Protein 2E3K (pdb70)

Solvent-accessible surface area: 25306 Å² total

Structure (mmCIF, N/CA/C/O backbone):
data_2E3K
#
_entry.id   2E3K
#
_cell.length_a   45.828
_cell.length_b   128.591
_cell.length_c   45.847
_cell.angle_alpha   90.00
_cell.angle_beta   104.70
_cell.angle_gamma   90.00
#
_symmetry.space_group_name_H-M   'P 1 21 1'
#
loop_
_entity.id
_entity.type
_entity.pdbx_description
1 polymer 'Bromodomain-containing protein 2'
2 polymer '15-mer peptide from Histone H4'
3 water water
#
loop_
_atom_site.group_PDB
_atom_site.id
_atom_site.type_symbol
_atom_site.label_atom_id
_atom_site.label_alt_id
_atom_site.label_comp_id
_atom_site.label_asym_id
_atom_site.label_entity_id
_atom_site.label_seq_id
_atom_site.pdbx_PDB_ins_code
_atom_site.Cartn_x
_atom_site.Cartn_y
_atom_site.Cartn_z
_atom_site.occupancy
_atom_site.B_iso_or_equiv
_atom_site.auth_seq_id
_atom_site.auth_comp_id
_atom_site.auth_asym_id
_atom_site.auth_atom_id
_atom_site.pdbx_PDB_model_num
ATOM 1 N N . GLU A 1 5 ? -14.369 -16.521 13.105 1.00 62.99 348 GLU A N 1
ATOM 2 C CA . GLU A 1 5 ? -15.470 -15.528 13.395 1.00 61.16 348 GLU A CA 1
ATOM 3 C C . GLU A 1 5 ? -14.993 -14.119 13.792 1.00 59.47 348 GLU A C 1
ATOM 4 O O . GLU A 1 5 ? -15.296 -13.171 13.098 1.00 60.77 348 GLU A O 1
ATOM 6 N N . GLN A 1 6 ? -14.302 -13.969 14.920 1.00 55.93 349 GLN A N 1
ATOM 7 C CA . GLN A 1 6 ? -13.572 -12.735 15.257 1.00 51.36 349 GLN A CA 1
ATOM 8 C C . GLN A 1 6 ? -13.318 -11.768 14.103 1.00 51.55 349 GLN A C 1
ATOM 9 O O . GLN A 1 6 ? -13.512 -10.553 14.268 1.00 51.42 349 GLN A O 1
ATOM 15 N N . LEU A 1 7 ? -12.929 -12.304 12.935 1.00 49.05 350 LEU A N 1
ATOM 16 C CA . LEU A 1 7 ? -12.834 -11.540 11.688 1.00 49.36 350 LEU A CA 1
ATOM 17 C C . LEU A 1 7 ? -14.080 -10.728 11.368 1.00 48.96 350 LEU A C 1
ATOM 18 O O . LEU A 1 7 ? -13.978 -9.644 10.796 1.00 48.42 350 LEU A O 1
ATOM 23 N N . LYS A 1 8 ? -15.258 -11.262 11.708 1.00 50.09 351 LYS A N 1
ATOM 24 C CA . LYS A 1 8 ? -16.548 -10.541 11.595 1.00 51.42 351 LYS A CA 1
ATOM 25 C C . LYS A 1 8 ? -16.538 -9.304 12.473 1.00 50.92 351 LYS A C 1
ATOM 26 O O . LYS A 1 8 ? -17.095 -8.259 12.129 1.00 52.73 351 LYS A O 1
ATOM 32 N N . HIS A 1 9 ? -15.899 -9.440 13.627 1.00 49.17 352 HIS A N 1
ATOM 33 C CA . HIS A 1 9 ? -15.898 -8.371 14.606 1.00 50.31 352 HIS A CA 1
ATOM 34 C C . HIS A 1 9 ? -14.865 -7.330 14.116 1.00 47.42 352 HIS A C 1
ATOM 35 O O . HIS A 1 9 ? -15.000 -6.131 14.338 1.00 48.00 352 HIS A O 1
ATOM 42 N N . CYS A 1 10 ? -13.894 -7.823 13.366 1.00 46.79 353 CYS A N 1
ATOM 43 C CA . CYS A 1 10 ? -12.853 -7.008 12.751 1.00 46.48 353 CYS A CA 1
ATOM 44 C C . CYS A 1 10 ? -13.397 -6.084 11.685 1.00 45.14 353 CYS A C 1
ATOM 45 O O . CYS A 1 10 ? -12.991 -4.946 11.591 1.00 45.41 353 CYS A O 1
ATOM 48 N N . ASN A 1 11 ? -14.324 -6.618 10.905 1.00 45.54 354 ASN A N 1
ATOM 49 C CA . ASN A 1 11 ? -15.138 -5.899 9.938 1.00 45.83 354 ASN A CA 1
ATOM 50 C C . ASN A 1 11 ? -15.836 -4.723 10.566 1.00 45.06 354 ASN A C 1
ATOM 51 O O . ASN A 1 11 ? -15.820 -3.589 10.003 1.00 44.04 354 ASN A O 1
ATOM 56 N N . GLY A 1 12 ? -16.474 -5.006 11.708 1.00 42.12 355 GLY A N 1
ATOM 57 C CA . GLY A 1 12 ? -17.236 -3.983 12.403 1.00 42.65 355 GLY A CA 1
ATOM 58 C C . GLY A 1 12 ? -16.326 -2.851 12.851 1.00 40.96 355 GLY A C 1
ATOM 59 O O . GLY A 1 12 ? -16.699 -1.684 12.767 1.00 41.75 355 GLY A O 1
ATOM 60 N N . ILE A 1 13 ? -15.133 -3.217 13.316 1.00 40.77 356 ILE A N 1
ATOM 61 C CA . ILE A 1 13 ? -14.097 -2.280 13.767 1.00 39.23 356 ILE A CA 1
ATOM 62 C C . ILE A 1 13 ? -13.636 -1.395 12.638 1.00 39.81 356 ILE A C 1
ATOM 63 O O . ILE A 1 13 ? -13.564 -0.172 12.790 1.00 38.88 356 ILE A O 1
ATOM 68 N N . LEU A 1 14 ? -13.364 -2.020 11.498 1.00 40.63 357 LEU A N 1
ATOM 69 C CA . LEU A 1 14 ? -13.118 -1.288 10.252 1.00 41.37 357 LEU A CA 1
ATOM 70 C C . LEU A 1 14 ? -14.136 -0.183 9.928 1.00 39.51 357 LEU A C 1
ATOM 71 O O . LEU A 1 14 ? -13.772 0.975 9.761 1.00 36.33 357 LEU A O 1
ATOM 76 N N . LYS A 1 15 ? -15.404 -0.566 9.797 1.00 40.29 358 LYS A N 1
ATOM 77 C CA . LYS A 1 15 ? -16.471 0.377 9.439 1.00 42.42 358 LYS A CA 1
ATOM 78 C C . LYS A 1 15 ? -16.577 1.464 10.515 1.00 42.92 358 LYS A C 1
ATOM 79 O O . LYS A 1 15 ? -16.784 2.628 10.211 1.00 41.34 358 LYS A O 1
ATOM 85 N N . GLU A 1 16 ? -16.393 1.056 11.761 1.00 40.59 359 GLU A N 1
ATOM 86 C CA . GLU A 1 16 ? -16.309 2.012 12.848 1.00 44.86 359 GLU A CA 1
ATOM 87 C C . GLU A 1 16 ? -15.130 3.040 12.635 1.00 44.01 359 GLU A C 1
ATOM 88 O O . GLU A 1 16 ? -15.323 4.238 12.829 1.00 43.77 359 GLU A O 1
ATOM 94 N N . LEU A 1 17 ? -13.964 2.598 12.156 1.00 41.59 360 LEU A N 1
ATOM 95 C CA . LEU A 1 17 ? -12.863 3.543 11.883 1.00 41.36 360 LEU A CA 1
ATOM 96 C C . LEU A 1 17 ? -13.123 4.455 10.704 1.00 41.51 360 LEU A C 1
ATOM 97 O O . LEU A 1 17 ? -12.630 5.585 10.656 1.00 42.20 360 LEU A O 1
ATOM 102 N N . LEU A 1 18 ? -13.911 3.964 9.756 1.00 44.33 361 LEU A N 1
ATOM 103 C CA . LEU A 1 18 ? -14.176 4.701 8.532 1.00 45.99 361 LEU A CA 1
ATOM 104 C C . LEU A 1 18 ? -15.338 5.670 8.646 1.00 45.64 361 LEU A C 1
ATOM 105 O O . LEU A 1 18 ? -15.569 6.434 7.722 1.00 45.79 361 LEU A O 1
ATOM 110 N N . SER A 1 19 ? -16.046 5.641 9.781 1.00 46.87 362 SER A N 1
ATOM 111 C CA . SER A 1 19 ? -17.377 6.267 9.890 1.00 48.02 362 SER A CA 1
ATOM 112 C C . SER A 1 19 ? -17.218 7.775 10.083 1.00 47.91 362 SER A C 1
ATOM 113 O O . SER A 1 19 ? -16.121 8.256 10.409 1.00 46.99 362 SER A O 1
ATOM 116 N N . LYS A 1 20 ? -18.305 8.517 9.862 1.00 49.40 363 LYS A N 1
ATOM 117 C CA . LYS A 1 20 ? -18.264 9.979 9.850 1.00 48.19 363 LYS A CA 1
ATOM 118 C C . LYS A 1 20 ? -17.912 10.521 11.254 1.00 46.67 363 LYS A C 1
ATOM 119 O O . LYS A 1 20 ? -17.069 11.427 11.431 1.00 47.69 363 LYS A O 1
ATOM 125 N N . LYS A 1 21 ? -18.524 9.926 12.260 1.00 46.42 364 LYS A N 1
ATOM 126 C CA . LYS A 1 21 ? -18.181 10.103 13.665 1.00 45.95 364 LYS A CA 1
ATOM 127 C C . LYS A 1 21 ? -16.685 10.381 13.999 1.00 45.53 364 LYS A C 1
ATOM 128 O O . LYS A 1 21 ? -16.373 11.221 14.873 1.00 45.41 364 LYS A O 1
ATOM 134 N N . HIS A 1 22 ? -15.767 9.659 13.337 1.00 43.73 365 HIS A N 1
ATOM 135 C CA . HIS A 1 22 ? -14.338 9.820 13.592 1.00 43.15 365 HIS A CA 1
ATOM 136 C C . HIS A 1 22 ? -13.596 10.527 12.467 1.00 42.23 365 HIS A C 1
ATOM 137 O O . HIS A 1 22 ? -12.403 10.759 12.571 1.00 42.97 365 HIS A O 1
ATOM 144 N N . ALA A 1 23 ? -14.279 10.834 11.383 1.00 40.97 366 ALA A N 1
ATOM 145 C CA . ALA A 1 23 ? -13.66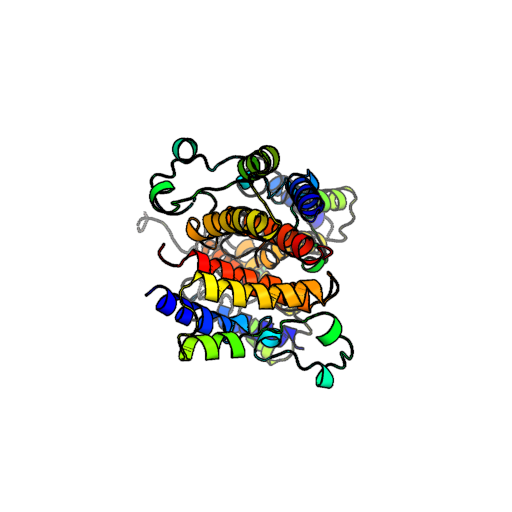0 11.585 10.285 1.00 42.83 366 ALA A CA 1
ATOM 146 C C . ALA A 1 23 ? -12.679 12.727 10.637 1.00 42.51 366 ALA A C 1
ATOM 147 O O . ALA A 1 23 ? -11.701 12.915 9.903 1.00 42.65 366 ALA A O 1
ATOM 149 N N . ALA A 1 24 ? -12.909 13.476 11.732 1.00 41.01 367 ALA A N 1
ATOM 150 C CA . ALA A 1 24 ? -12.054 14.652 12.084 1.00 40.90 367 ALA A CA 1
ATOM 151 C C . ALA A 1 24 ? -10.569 14.330 12.334 1.00 40.47 367 ALA A C 1
ATOM 152 O O . ALA A 1 24 ? -9.674 15.168 12.153 1.00 39.29 367 ALA A O 1
ATOM 154 N N . TYR A 1 25 ? -10.306 13.121 12.792 1.00 40.05 368 TYR A N 1
ATOM 155 C CA . TYR A 1 25 ? -8.925 12.760 13.079 1.00 39.18 368 TYR A CA 1
ATOM 156 C C . TYR A 1 25 ? -8.597 11.466 12.336 1.00 37.43 368 TYR A C 1
ATOM 157 O O . TYR A 1 25 ? -7.487 10.962 12.450 1.00 39.16 368 TYR A O 1
ATOM 166 N N . ALA A 1 26 ? -9.542 10.953 11.572 1.00 35.14 369 ALA A N 1
ATOM 167 C CA . ALA A 1 26 ? -9.323 9.688 10.797 1.00 35.11 369 ALA A CA 1
ATOM 168 C C . ALA A 1 26 ? -8.904 9.906 9.332 1.00 35.86 369 ALA A C 1
ATOM 169 O O . ALA A 1 26 ? -8.249 9.027 8.725 1.00 33.81 369 ALA A O 1
ATOM 171 N N . TRP A 1 27 ? -9.341 11.068 8.785 1.00 33.41 370 TRP A N 1
ATOM 172 C CA . TRP A 1 27 ? -9.110 11.457 7.407 1.00 33.15 370 TRP A CA 1
ATOM 173 C C . TRP A 1 27 ? -7.663 11.226 6.916 1.00 32.05 370 TRP A C 1
ATOM 174 O O . TRP A 1 27 ? -7.550 10.812 5.812 1.00 35.89 370 TRP A O 1
ATOM 185 N N . PRO A 1 28 ? -6.593 11.451 7.699 1.00 33.56 371 PRO A N 1
ATOM 186 C CA . PRO A 1 28 ? -5.207 11.266 7.231 1.00 32.86 371 PRO A CA 1
ATOM 187 C C . PRO A 1 28 ? -4.786 9.781 6.957 1.00 32.77 371 PRO A C 1
ATOM 188 O O . PRO A 1 28 ? -3.824 9.563 6.219 1.00 31.32 371 PRO A O 1
ATOM 192 N N . PHE A 1 29 ? -5.534 8.829 7.510 1.00 32.15 372 PHE A N 1
ATOM 193 C CA . PHE A 1 29 ? -5.352 7.372 7.343 1.00 35.21 372 PHE A CA 1
ATOM 194 C C . PHE A 1 29 ? -6.189 6.649 6.286 1.00 34.36 372 PHE A C 1
ATOM 195 O O . PHE A 1 29 ? -6.028 5.440 6.139 1.00 34.10 372 PHE A O 1
ATOM 203 N N . TYR A 1 30 ? -7.108 7.356 5.617 1.00 34.88 373 TYR A N 1
ATOM 204 C CA . TYR A 1 30 ? -8.062 6.697 4.686 1.00 36.15 373 TYR A CA 1
ATOM 205 C C . TYR A 1 30 ? -7.411 5.923 3.558 1.00 35.46 373 TYR A C 1
ATOM 206 O O . TYR A 1 30 ? -7.807 4.820 3.285 1.00 37.27 373 TYR A O 1
ATOM 215 N N . LYS A 1 31 ? -6.427 6.522 2.905 1.00 34.68 374 LYS A N 1
ATOM 216 C CA . LYS A 1 31 ? -5.777 5.901 1.741 1.00 36.24 374 LYS A CA 1
ATOM 217 C C . LYS A 1 31 ? -4.287 6.003 1.932 1.00 33.78 374 LYS A C 1
ATOM 218 O O . LYS A 1 31 ? -3.883 6.723 2.815 1.00 33.09 374 LYS A O 1
ATOM 224 N N . PRO A 1 32 ? -3.451 5.289 1.168 1.00 34.83 375 PRO A N 1
ATOM 225 C CA . PRO A 1 32 ? -1.997 5.406 1.402 1.00 33.14 375 PRO A CA 1
ATOM 226 C C . PRO A 1 32 ? -1.595 6.875 1.412 1.00 33.29 375 PRO A C 1
ATOM 227 O O . PRO A 1 32 ? -2.198 7.704 0.659 1.00 30.41 375 PRO A O 1
ATOM 231 N N . VAL A 1 33 ? -0.604 7.192 2.257 1.00 33.13 376 VAL A N 1
ATOM 232 C CA . VAL A 1 33 ? 0.022 8.511 2.258 1.00 33.95 376 VAL A CA 1
ATOM 233 C C . VAL A 1 33 ? 0.446 8.899 0.855 1.00 33.76 376 VAL A C 1
ATOM 234 O O . VAL A 1 33 ? 1.109 8.106 0.184 1.00 34.27 376 VAL A O 1
ATOM 238 N N . ASP A 1 34 ? 0.075 10.112 0.430 1.00 34.48 377 ASP A N 1
ATOM 239 C CA . ASP A 1 34 ? 0.466 10.662 -0.887 1.00 36.44 377 ASP A CA 1
ATOM 240 C C . ASP A 1 34 ? 1.692 11.577 -0.747 1.00 37.92 377 ASP A C 1
ATOM 241 O O . ASP A 1 34 ? 1.578 12.797 -0.621 1.00 38.93 377 ASP A O 1
ATOM 246 N N . ALA A 1 35 ? 2.856 10.944 -0.741 1.00 36.09 378 ALA A N 1
ATOM 247 C CA . ALA A 1 35 ? 4.103 11.605 -0.533 1.00 36.85 378 ALA A CA 1
ATOM 248 C C . ALA A 1 35 ? 4.256 12.730 -1.550 1.00 35.77 378 ALA A C 1
ATOM 249 O O . ALA A 1 35 ? 4.406 13.862 -1.148 1.00 34.30 378 ALA A O 1
ATOM 251 N N . SER A 1 36 ? 4.093 12.433 -2.842 1.00 37.62 379 SER A N 1
ATOM 252 C CA . SER A 1 36 ? 4.053 13.462 -3.883 1.00 36.78 379 SER A CA 1
ATOM 253 C C . SER A 1 36 ? 3.145 14.630 -3.614 1.00 36.24 379 SER A C 1
ATOM 254 O O . SER A 1 36 ? 3.600 15.745 -3.725 1.00 33.62 379 SER A O 1
ATOM 257 N N . ALA A 1 37 ? 1.874 14.392 -3.296 1.00 35.34 380 ALA A N 1
ATOM 258 C CA . ALA A 1 37 ? 0.941 15.509 -3.103 1.00 37.65 380 ALA A CA 1
ATOM 259 C C . ALA A 1 37 ? 1.163 16.323 -1.816 1.00 36.77 380 ALA A C 1
ATOM 260 O O . ALA A 1 37 ? 0.766 17.495 -1.729 1.00 38.66 380 ALA A O 1
ATOM 262 N N . LEU A 1 38 ? 1.734 15.671 -0.824 1.00 36.09 381 LEU A N 1
ATOM 263 C CA . LEU A 1 38 ? 2.025 16.279 0.470 1.00 37.17 381 LEU A CA 1
ATOM 264 C C . LEU A 1 38 ? 3.389 16.893 0.459 1.00 36.82 381 LEU A C 1
ATOM 265 O O . LEU A 1 38 ? 3.709 17.676 1.352 1.00 37.18 381 LEU A O 1
ATOM 270 N N . GLY A 1 39 ? 4.171 16.587 -0.579 1.00 37.98 382 GLY A N 1
ATOM 271 C CA . GLY A 1 39 ? 5.538 17.101 -0.705 1.00 36.94 382 GLY A CA 1
ATOM 272 C C . GLY A 1 39 ? 6.549 16.532 0.245 1.00 36.30 382 GLY A C 1
ATOM 273 O O . GLY A 1 39 ? 7.377 17.262 0.786 1.00 36.26 382 GLY A O 1
ATOM 274 N N . LEU A 1 40 ? 6.483 15.223 0.442 1.00 37.70 383 LEU A N 1
ATOM 275 C CA . LEU A 1 40 ? 7.399 14.498 1.322 1.00 39.52 383 LEU A CA 1
ATOM 276 C C . LEU A 1 40 ? 8.354 13.594 0.555 1.00 42.63 383 LEU A C 1
ATOM 277 O O . LEU A 1 40 ? 8.194 12.346 0.570 1.00 42.66 383 LEU A O 1
ATOM 282 N N . HIS A 1 41 ? 9.365 14.196 -0.059 1.00 41.89 384 HIS A N 1
ATOM 283 C CA . HIS A 1 41 ? 10.331 13.447 -0.836 1.00 45.70 384 HIS A CA 1
ATOM 284 C C . HIS A 1 41 ? 11.153 12.407 -0.039 1.00 45.63 384 HIS A C 1
ATOM 285 O O . HIS A 1 41 ? 11.977 11.657 -0.626 1.00 46.35 384 HIS A O 1
ATOM 292 N N . ASP A 1 42 ? 10.962 12.367 1.273 1.00 42.03 385 ASP A N 1
ATOM 293 C CA . ASP A 1 42 ? 11.756 11.462 2.073 1.00 41.22 385 ASP A CA 1
ATOM 294 C C . ASP A 1 42 ? 10.886 10.370 2.772 1.00 41.07 385 ASP A C 1
ATOM 295 O O . ASP A 1 42 ? 11.416 9.468 3.421 1.00 41.46 385 ASP A O 1
ATOM 300 N N . TYR A 1 43 ? 9.557 10.444 2.600 1.00 37.43 386 TYR A N 1
ATOM 301 C CA . TYR A 1 43 ? 8.650 9.593 3.318 1.00 35.44 386 TYR A CA 1
ATOM 302 C C . TYR A 1 43 ? 8.980 8.103 3.110 1.00 37.70 386 TYR A C 1
ATOM 303 O O . TYR A 1 43 ? 8.971 7.316 4.071 1.00 36.78 386 TYR A O 1
ATOM 312 N N . HIS A 1 44 ? 9.261 7.734 1.858 1.00 37.73 387 HIS A N 1
ATOM 313 C CA . HIS A 1 44 ? 9.545 6.347 1.471 1.00 38.29 387 HIS A CA 1
ATOM 314 C C . HIS A 1 44 ? 10.903 5.792 1.866 1.00 39.99 387 HIS A C 1
ATOM 315 O O . HIS A 1 44 ? 11.040 4.588 2.091 1.00 40.35 387 HIS A O 1
ATOM 322 N N . ASP A 1 45 ? 11.881 6.675 2.002 1.00 42.99 388 ASP A N 1
ATOM 323 C CA . ASP A 1 45 ? 13.183 6.343 2.564 1.00 44.64 388 ASP A CA 1
ATOM 324 C C . ASP A 1 45 ? 13.145 5.936 4.016 1.00 43.61 388 ASP A C 1
ATOM 325 O O . ASP A 1 45 ? 13.960 5.140 4.431 1.00 46.28 388 ASP A O 1
ATOM 330 N N . ILE A 1 46 ? 12.215 6.521 4.765 1.00 41.69 389 ILE A N 1
ATOM 331 C CA . ILE A 1 46 ? 12.003 6.323 6.183 1.00 37.72 389 ILE A CA 1
ATOM 332 C C . ILE A 1 46 ? 10.979 5.246 6.541 1.00 38.46 389 ILE A C 1
ATOM 333 O O . ILE A 1 46 ? 11.259 4.388 7.436 1.00 39.41 389 ILE A O 1
ATOM 338 N N . ILE A 1 47 ? 9.814 5.301 5.872 1.00 36.61 390 ILE A N 1
ATOM 339 C CA . ILE A 1 47 ? 8.764 4.288 5.966 1.00 37.71 390 ILE A CA 1
ATOM 340 C C . ILE A 1 47 ? 8.904 3.217 4.838 1.00 38.77 390 ILE A C 1
ATOM 341 O O . ILE A 1 47 ? 8.474 3.410 3.695 1.00 41.00 390 ILE A O 1
ATOM 346 N N . LYS A 1 48 ? 9.500 2.083 5.160 1.00 38.97 391 LYS A N 1
ATOM 347 C CA . LYS A 1 48 ? 9.559 0.933 4.196 1.00 38.78 391 LYS A CA 1
ATOM 348 C C . LYS A 1 48 ? 8.268 0.103 3.989 1.00 39.11 391 LYS A C 1
ATOM 349 O O . LYS A 1 48 ? 8.143 -0.581 2.966 1.00 39.04 391 LYS A O 1
ATOM 355 N N . HIS A 1 49 ? 7.344 0.132 4.957 1.00 38.99 392 HIS A N 1
ATOM 356 C CA . HIS A 1 49 ? 6.104 -0.638 4.892 1.00 39.84 392 HIS A CA 1
ATOM 357 C C . HIS A 1 49 ? 4.881 0.231 5.116 1.00 38.32 392 HIS A C 1
ATOM 358 O O . HIS A 1 49 ? 4.358 0.265 6.249 1.00 36.04 392 HIS A O 1
ATOM 365 N N . PRO A 1 50 ? 4.469 0.965 4.073 1.00 36.82 393 PRO A N 1
ATOM 366 C CA . PRO A 1 50 ? 3.282 1.833 4.147 1.00 37.35 393 PRO A CA 1
ATOM 367 C C . PRO A 1 50 ? 2.024 1.079 4.456 1.00 34.92 393 PRO A C 1
ATOM 368 O O . PRO A 1 50 ? 1.883 -0.050 4.022 1.00 34.66 393 PRO A O 1
ATOM 372 N N . MET A 1 51 ? 1.152 1.701 5.222 1.00 32.25 394 MET A N 1
ATOM 373 C CA . MET A 1 51 ? -0.116 1.082 5.590 1.00 34.44 394 MET A CA 1
ATOM 374 C C . MET A 1 51 ? -1.201 2.154 5.809 1.00 34.43 394 MET A C 1
ATOM 375 O O . MET A 1 51 ? -0.898 3.233 6.262 1.00 33.58 394 MET A O 1
ATOM 380 N N . ASP A 1 52 ? -2.447 1.799 5.478 1.00 34.22 395 ASP A N 1
ATOM 381 C CA . ASP A 1 52 ? -3.589 2.663 5.534 1.00 34.28 395 ASP A CA 1
ATOM 382 C C . ASP A 1 52 ? -4.869 1.781 5.607 1.00 34.70 395 ASP A C 1
ATOM 383 O O . ASP A 1 52 ? -4.851 0.561 5.321 1.00 31.84 395 ASP A O 1
ATOM 388 N N . LEU A 1 53 ? -5.962 2.448 5.974 1.00 33.81 396 LEU A N 1
ATOM 389 C CA . LEU A 1 53 ? -7.217 1.804 6.218 1.00 34.22 396 LEU A CA 1
ATOM 390 C C . LEU A 1 53 ? -7.778 1.250 4.922 1.00 35.14 396 LEU A C 1
ATOM 391 O O . LEU A 1 53 ? -8.409 0.215 4.951 1.00 34.35 396 LEU A O 1
ATOM 396 N N . SER A 1 54 ? -7.504 1.882 3.786 1.00 35.01 397 SER A N 1
ATOM 397 C CA . SER A 1 54 ? -7.992 1.303 2.515 1.00 36.73 397 SER A CA 1
ATOM 398 C C . SER A 1 54 ? -7.322 -0.050 2.254 1.00 35.94 397 SER A C 1
ATOM 399 O O . SER A 1 54 ? -7.959 -0.976 1.806 1.00 36.78 397 SER A O 1
ATOM 402 N N . THR A 1 55 ? -6.039 -0.143 2.573 1.00 36.32 398 THR A N 1
ATOM 403 C CA . THR A 1 55 ? -5.298 -1.393 2.444 1.00 36.15 398 THR A CA 1
ATOM 404 C C . THR A 1 55 ? -5.762 -2.505 3.433 1.00 36.07 398 THR A C 1
ATOM 405 O O . THR A 1 55 ? -5.792 -3.676 3.070 1.00 33.07 398 THR A O 1
ATOM 409 N N . VAL A 1 56 ? -6.081 -2.117 4.683 1.00 35.53 399 VAL A N 1
ATOM 410 C CA . VAL A 1 56 ? -6.571 -3.072 5.675 1.00 35.20 399 VAL A CA 1
ATOM 411 C C . VAL A 1 56 ? -7.922 -3.630 5.185 1.00 34.75 399 VAL A C 1
ATOM 412 O O . VAL A 1 56 ? -8.232 -4.818 5.310 1.00 33.44 399 VAL A O 1
ATOM 416 N N . LYS A 1 57 ? -8.696 -2.745 4.600 1.00 34.44 400 LYS A N 1
ATOM 417 C CA . LYS A 1 57 ? -10.002 -3.085 4.122 1.00 34.75 400 LYS A CA 1
ATOM 418 C C . LYS A 1 57 ? -9.977 -4.143 3.032 1.00 35.73 400 LYS A C 1
ATOM 419 O O . LYS A 1 57 ? -10.697 -5.151 3.102 1.00 35.04 400 LYS A O 1
ATOM 425 N N . ARG A 1 58 ? -9.185 -3.867 1.997 1.00 35.66 401 ARG A N 1
ATOM 426 C CA . ARG A 1 58 ? -9.002 -4.769 0.880 1.00 37.60 401 ARG A CA 1
ATOM 427 C C . ARG A 1 58 ? -8.506 -6.111 1.384 1.00 37.22 401 ARG A C 1
ATOM 428 O O . ARG A 1 58 ? -8.949 -7.131 0.922 1.00 38.20 401 ARG A O 1
ATOM 436 N N . LYS A 1 59 ? -7.621 -6.094 2.367 1.00 37.78 402 LYS A N 1
ATOM 437 C CA . LYS A 1 59 ? -7.109 -7.321 2.927 1.00 41.71 402 LYS A CA 1
ATOM 438 C C . LYS A 1 59 ? -8.230 -8.063 3.636 1.00 44.79 402 LYS A C 1
ATOM 439 O O . LYS A 1 59 ? -8.195 -9.293 3.748 1.00 46.67 402 LYS A O 1
ATOM 445 N N . MET A 1 60 ? -9.246 -7.325 4.070 1.00 46.09 403 MET A N 1
ATOM 446 C CA . MET A 1 60 ? -10.342 -7.936 4.821 1.00 47.27 403 MET A CA 1
ATOM 447 C C . MET A 1 60 ? -11.380 -8.600 3.890 1.00 46.72 403 MET A C 1
ATOM 448 O O . MET A 1 60 ? -11.799 -9.757 4.094 1.00 45.24 403 MET A O 1
ATOM 453 N N . GLU A 1 61 ? -11.761 -7.854 2.868 1.00 45.40 404 GLU A N 1
ATOM 454 C CA . GLU A 1 61 ? -12.641 -8.332 1.843 1.00 45.22 404 GLU A CA 1
ATOM 455 C C . GLU A 1 61 ? -12.101 -9.573 1.124 1.00 47.72 404 GLU A C 1
ATOM 456 O O . GLU A 1 61 ? -12.911 -10.354 0.611 1.00 48.50 404 GLU A O 1
ATOM 462 N N . ASN A 1 62 ? -10.766 -9.725 1.070 1.00 46.78 405 ASN A N 1
ATOM 463 C CA . ASN A 1 62 ? -10.079 -10.912 0.497 1.00 46.26 405 ASN A CA 1
ATOM 464 C C . ASN A 1 62 ? -9.742 -12.055 1.425 1.00 46.20 405 ASN A C 1
ATOM 465 O O . ASN A 1 62 ? -9.177 -13.065 0.967 1.00 45.64 405 ASN A O 1
ATOM 470 N N . ARG A 1 63 ? -10.009 -11.875 2.736 1.00 46.47 406 ARG A N 1
ATOM 471 C CA . ARG A 1 63 ? -9.676 -12.838 3.783 1.00 45.31 406 ARG A CA 1
ATOM 472 C C . ARG A 1 63 ? -8.186 -13.077 3.950 1.00 46.08 406 ARG A C 1
ATOM 473 O O . ARG A 1 63 ? -7.756 -14.140 4.446 1.00 45.71 406 ARG A O 1
ATOM 481 N N . ASP A 1 64 ? -7.381 -12.090 3.601 1.00 45.63 407 ASP A N 1
ATOM 482 C CA . ASP A 1 64 ? -5.922 -12.271 3.749 1.00 46.47 407 ASP A CA 1
ATOM 483 C C . ASP A 1 64 ? -5.406 -12.294 5.182 1.00 45.74 407 ASP A C 1
ATOM 484 O O . ASP A 1 64 ? -4.236 -12.608 5.392 1.00 46.21 407 ASP A O 1
ATOM 489 N N . TYR A 1 65 ? -6.254 -11.948 6.159 1.00 43.96 408 TYR A N 1
ATOM 490 C CA . TYR A 1 65 ? -5.871 -12.081 7.559 1.00 44.17 408 TYR A CA 1
ATOM 491 C C . TYR A 1 65 ? -6.382 -13.412 8.085 1.00 45.33 408 TYR A C 1
ATOM 492 O O . TYR A 1 65 ? -7.567 -13.728 7.941 1.00 46.85 408 TYR A O 1
ATOM 501 N N . ARG A 1 66 ? -5.501 -14.170 8.714 1.00 47.19 409 ARG A N 1
ATOM 502 C CA . ARG A 1 66 ? -5.859 -15.494 9.217 1.00 47.93 409 ARG A CA 1
ATOM 503 C C . ARG A 1 66 ? -6.613 -15.341 10.502 1.00 47.28 409 ARG A C 1
ATOM 504 O O . ARG A 1 66 ? -7.376 -16.214 10.884 1.00 49.67 409 ARG A O 1
ATOM 512 N N . ASP A 1 67 ? -6.385 -14.226 11.176 1.00 46.32 410 ASP A N 1
ATOM 513 C CA . ASP A 1 67 ? -7.004 -13.976 12.462 1.00 46.25 410 ASP A CA 1
ATOM 514 C C . ASP A 1 67 ? -6.901 -12.490 12.880 1.00 44.27 410 ASP A C 1
ATOM 515 O O . ASP A 1 67 ? -6.274 -11.683 12.213 1.00 44.91 410 ASP A O 1
ATOM 520 N N . ALA A 1 68 ? -7.505 -12.176 14.014 1.00 43.55 411 ALA A N 1
ATOM 521 C CA . ALA A 1 68 ? -7.711 -10.827 14.482 1.00 43.34 411 ALA A CA 1
ATOM 522 C C . ALA A 1 68 ? -6.372 -10.206 14.803 1.00 44.70 411 ALA A C 1
ATOM 523 O O . ALA A 1 68 ? -6.198 -8.989 14.604 1.00 45.48 411 ALA A O 1
ATOM 525 N N . GLN A 1 69 ? -5.435 -11.033 15.293 1.00 44.57 412 GLN A N 1
ATOM 526 C CA . GLN A 1 69 ? -4.056 -10.626 15.605 1.00 44.85 412 GLN A CA 1
ATOM 527 C C . GLN A 1 69 ? -3.308 -10.044 14.365 1.00 44.68 412 GLN A C 1
ATOM 528 O O . GLN A 1 69 ? -2.569 -9.048 14.489 1.00 46.63 412 GLN A O 1
ATOM 534 N N . GLU A 1 70 ? -3.457 -10.674 13.199 1.00 41.85 413 GLU A N 1
ATOM 535 C CA . GLU A 1 70 ? -2.847 -10.153 11.934 1.00 39.36 413 GLU A CA 1
ATOM 536 C C . GLU A 1 70 ? -3.480 -8.838 11.518 1.00 36.82 413 GLU A C 1
ATOM 537 O O . GLU A 1 70 ? -2.791 -7.919 11.140 1.00 37.56 413 GLU A O 1
ATOM 543 N N . PHE A 1 71 ? -4.797 -8.774 11.604 1.00 35.71 414 PHE A N 1
ATOM 544 C CA . PHE A 1 71 ? -5.532 -7.546 11.373 1.00 36.55 414 PHE A CA 1
ATOM 545 C C . PHE A 1 71 ? -4.966 -6.439 12.225 1.00 36.99 414 PHE A C 1
ATOM 546 O O . PHE A 1 71 ? -4.607 -5.332 11.712 1.00 37.58 414 PHE A O 1
ATOM 554 N N . ALA A 1 72 ? -4.840 -6.743 13.508 1.00 35.79 415 ALA A N 1
ATOM 555 C CA . ALA A 1 72 ? -4.396 -5.735 14.468 1.00 38.46 415 ALA A CA 1
ATOM 556 C C . ALA A 1 72 ? -2.972 -5.251 14.228 1.00 38.12 415 ALA A C 1
ATOM 557 O O . ALA A 1 72 ? -2.707 -4.056 14.370 1.00 37.06 415 ALA A O 1
ATOM 559 N N . ALA A 1 73 ? -2.062 -6.152 13.823 1.00 39.26 416 ALA A N 1
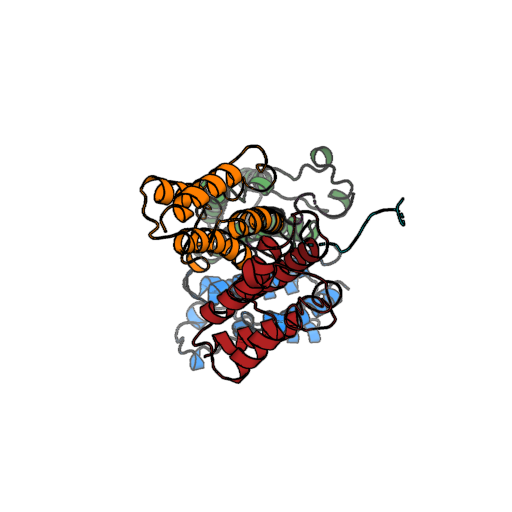ATOM 560 C CA . ALA A 1 73 ? -0.692 -5.755 13.433 1.00 37.39 416 ALA A CA 1
ATOM 561 C C . ALA A 1 73 ? -0.641 -4.795 12.231 1.00 37.34 416 ALA A C 1
ATOM 562 O O . ALA A 1 73 ? 0.251 -3.960 12.119 1.00 35.23 416 ALA A O 1
ATOM 564 N N . ASP A 1 74 ? -1.599 -4.911 11.333 1.00 35.76 417 ASP A N 1
ATOM 565 C CA . ASP A 1 74 ? -1.597 -3.992 10.243 1.00 36.66 417 ASP A CA 1
ATOM 566 C C . ASP A 1 74 ? -2.109 -2.592 10.687 1.00 36.39 417 ASP A C 1
ATOM 567 O O . ASP A 1 74 ? -1.545 -1.554 10.296 1.00 35.48 417 ASP A O 1
ATOM 572 N N . VAL A 1 75 ? -3.176 -2.575 11.485 1.00 35.18 418 VAL A N 1
ATOM 573 C CA . VAL A 1 75 ? -3.715 -1.316 12.018 1.00 34.68 418 VAL A CA 1
ATOM 574 C C . VAL A 1 75 ? -2.678 -0.591 12.887 1.00 32.49 418 VAL A C 1
ATOM 575 O O . VAL A 1 75 ? -2.616 0.615 12.892 1.00 31.20 418 VAL A O 1
ATOM 579 N N . ARG A 1 76 ? -1.904 -1.345 13.624 1.00 31.94 419 ARG A N 1
ATOM 580 C CA . ARG A 1 76 ? -0.869 -0.795 14.479 1.00 34.71 419 ARG A CA 1
ATOM 581 C C . ARG A 1 76 ? 0.340 -0.370 13.670 1.00 34.00 419 ARG A C 1
ATOM 582 O O . ARG A 1 76 ? 0.913 0.661 13.954 1.00 34.00 419 ARG A O 1
ATOM 590 N N . LEU A 1 77 ? 0.663 -1.114 12.620 1.00 34.03 420 LEU A N 1
ATOM 591 C CA . LEU A 1 77 ? 1.643 -0.648 11.658 1.00 36.41 420 LEU A CA 1
ATOM 592 C C . LEU A 1 77 ? 1.274 0.705 11.102 1.00 34.70 420 LEU A C 1
ATOM 593 O O . LEU A 1 77 ? 2.102 1.539 10.978 1.00 34.98 420 LEU A O 1
ATOM 598 N N . MET A 1 78 ? 0.030 0.902 10.725 1.00 35.87 421 MET A N 1
ATOM 599 C CA . MET A 1 78 ? -0.394 2.200 10.205 1.00 34.71 421 MET A CA 1
ATOM 600 C C . MET A 1 78 ? -0.013 3.362 11.179 1.00 34.96 421 MET A C 1
ATOM 601 O O . MET A 1 78 ? 0.564 4.355 10.757 1.00 35.48 421 MET A O 1
ATOM 606 N N . PHE A 1 79 ? -0.287 3.187 12.461 1.00 33.86 422 PHE A N 1
ATOM 607 C CA . PHE A 1 79 ? -0.095 4.222 13.483 1.00 35.75 422 PHE A CA 1
ATOM 608 C C . PHE A 1 79 ? 1.361 4.350 13.776 1.00 35.02 422 PHE A C 1
ATOM 609 O O . PHE A 1 79 ? 1.878 5.442 13.872 1.00 35.43 422 PHE A O 1
ATOM 617 N N . SER A 1 80 ? 2.020 3.212 13.836 1.00 36.87 423 SER A N 1
ATOM 618 C CA . SER A 1 80 ? 3.468 3.136 13.948 1.00 38.55 423 SER A CA 1
ATOM 619 C C . SER A 1 80 ? 4.192 3.989 12.925 1.00 38.74 423 SER A C 1
ATOM 620 O O . SER A 1 80 ? 5.012 4.860 13.315 1.00 39.74 423 SER A O 1
ATOM 623 N N . ASN A 1 81 ? 3.943 3.744 11.626 1.00 36.40 424 ASN A N 1
ATOM 624 C CA . ASN A 1 81 ? 4.577 4.592 10.592 1.00 35.86 424 ASN A CA 1
ATOM 625 C C . ASN A 1 81 ? 4.386 6.077 10.865 1.00 34.10 424 ASN A C 1
ATOM 626 O O . ASN A 1 81 ? 5.321 6.848 10.744 1.00 31.34 424 ASN A O 1
ATOM 631 N N . CYS A 1 82 ? 3.178 6.418 11.305 1.00 34.99 425 CYS A N 1
ATOM 632 C CA . CYS A 1 82 ? 2.826 7.785 11.612 1.00 36.84 425 CYS A CA 1
ATOM 633 C C . CYS A 1 82 ? 3.661 8.318 12.777 1.00 35.80 425 CYS A C 1
ATOM 634 O O . CYS A 1 82 ? 4.188 9.427 12.685 1.00 35.99 425 CYS A O 1
ATOM 637 N N . TYR A 1 83 ? 3.822 7.519 13.827 1.00 35.59 426 TYR A N 1
ATOM 638 C CA . TYR A 1 83 ? 4.577 7.973 15.013 1.00 37.35 426 TYR A CA 1
ATOM 639 C C . TYR A 1 83 ? 6.041 8.093 14.662 1.00 38.77 426 TYR A C 1
ATOM 640 O O . TYR A 1 83 ? 6.711 8.972 15.164 1.00 39.98 426 TYR A O 1
ATOM 649 N N . LYS A 1 84 ? 6.500 7.217 13.767 1.00 39.61 427 LYS A N 1
ATOM 650 C CA . LYS A 1 84 ? 7.895 7.151 13.323 1.00 39.88 427 LYS A CA 1
ATOM 651 C C . LYS A 1 84 ? 8.377 8.264 12.332 1.00 39.84 427 LYS A C 1
ATOM 652 O O . LYS A 1 84 ? 9.509 8.797 12.442 1.00 36.77 427 LYS A O 1
ATOM 658 N N . TYR A 1 85 ? 7.513 8.587 11.369 1.00 39.09 428 TYR A N 1
ATOM 659 C CA . TYR A 1 85 ? 7.801 9.600 10.373 1.00 37.78 428 TYR A CA 1
ATOM 660 C C . TYR A 1 85 ? 7.577 11.026 10.892 1.00 38.50 428 TYR A C 1
ATOM 661 O O . TYR A 1 85 ? 8.289 11.928 10.513 1.00 38.24 428 TYR A O 1
ATOM 670 N N . ASN A 1 86 ? 6.563 11.241 11.706 1.00 38.72 429 ASN A N 1
ATOM 671 C CA . ASN A 1 86 ? 6.251 12.620 12.077 1.00 41.58 429 ASN A CA 1
ATOM 672 C C . ASN A 1 86 ? 6.921 13.098 13.385 1.00 42.28 429 ASN A C 1
ATOM 673 O O . ASN A 1 86 ? 7.198 12.275 14.277 1.00 42.79 429 ASN A O 1
ATOM 678 N N . PRO A 1 87 ? 7.248 14.389 13.483 1.00 43.74 430 PRO A N 1
ATOM 679 C CA . PRO A 1 87 ? 7.647 14.948 14.785 1.00 45.29 430 PRO A CA 1
ATOM 680 C C . PRO A 1 87 ? 6.602 14.652 15.852 1.00 44.17 430 PRO A C 1
ATOM 681 O O . PRO A 1 87 ? 5.431 14.439 15.543 1.00 44.78 430 PRO A O 1
ATOM 685 N N . PRO A 1 88 ? 7.042 14.550 17.090 1.00 43.94 431 PRO A N 1
ATOM 686 C CA . PRO A 1 88 ? 6.138 14.169 18.182 1.00 44.05 431 PRO A CA 1
ATOM 687 C C . PRO A 1 88 ? 4.992 15.146 18.477 1.00 44.53 431 PRO A C 1
ATOM 688 O O . PRO A 1 88 ? 3.980 14.741 19.079 1.00 46.86 431 PRO A O 1
ATOM 692 N N . ASP A 1 89 ? 5.174 16.406 18.089 1.00 45.19 432 ASP A N 1
ATOM 693 C CA . ASP A 1 89 ? 4.206 17.488 18.299 1.00 47.07 432 ASP A CA 1
ATOM 694 C C . ASP A 1 89 ? 3.235 17.764 17.167 1.00 45.25 432 ASP A C 1
ATOM 695 O O . ASP A 1 89 ? 2.328 18.603 17.331 1.00 44.20 432 ASP A O 1
ATOM 700 N N . HIS A 1 90 ? 3.446 17.106 16.016 1.00 43.96 433 HIS A N 1
ATOM 701 C CA . HIS A 1 90 ? 2.683 17.399 14.791 1.00 41.05 433 HIS A CA 1
ATOM 702 C C . HIS A 1 90 ? 1.249 17.051 15.035 1.00 39.89 433 HIS A C 1
ATOM 703 O O . HIS A 1 90 ? 0.984 16.136 15.768 1.00 40.91 433 HIS A O 1
ATOM 710 N N . ASP A 1 91 ? 0.301 17.786 14.456 1.00 40.51 434 ASP A N 1
ATOM 711 C CA . ASP A 1 91 ? -1.111 17.534 14.724 1.00 40.03 434 ASP A CA 1
ATOM 712 C C . ASP A 1 91 ? -1.505 16.109 14.280 1.00 37.68 434 ASP A C 1
ATOM 713 O O . ASP A 1 91 ? -2.374 15.463 14.891 1.00 36.56 434 ASP A O 1
ATOM 718 N N . VAL A 1 92 ? -0.861 15.633 13.229 1.00 35.65 435 VAL A N 1
ATOM 719 C CA . VAL A 1 92 ? -1.120 14.306 12.721 1.00 35.52 435 VAL A CA 1
ATOM 720 C C . VAL A 1 92 ? -0.840 13.187 13.745 1.00 34.74 435 VAL A C 1
ATOM 721 O O . VAL A 1 92 ? -1.625 12.267 13.842 1.00 31.33 435 VAL A O 1
ATOM 725 N N . VAL A 1 93 ? 0.264 13.285 14.507 1.00 37.64 436 VAL A N 1
ATOM 726 C CA . VAL A 1 93 ? 0.546 12.339 15.616 1.00 36.93 436 VAL A CA 1
ATOM 727 C C . VAL A 1 93 ? -0.619 12.306 16.597 1.00 36.60 436 VAL A C 1
ATOM 728 O O . VAL A 1 93 ? -1.066 11.247 16.976 1.00 36.66 436 VAL A O 1
ATOM 732 N N . ALA A 1 94 ? -1.178 13.458 16.932 1.00 37.77 437 ALA A N 1
ATOM 733 C CA . ALA A 1 94 ? -2.318 13.520 17.862 1.00 35.91 437 ALA A CA 1
ATOM 734 C C . ALA A 1 94 ? -3.589 12.904 17.287 1.00 36.80 437 ALA A C 1
ATOM 735 O O . ALA A 1 94 ? -4.396 12.285 18.015 1.00 35.19 437 ALA A O 1
ATOM 737 N N . MET A 1 95 ? -3.785 13.106 15.983 1.00 36.87 438 MET A N 1
ATOM 738 C CA . MET A 1 95 ? -4.893 12.499 15.302 1.00 37.85 438 MET A CA 1
ATOM 739 C C . MET A 1 95 ? -4.779 10.967 15.265 1.00 36.19 438 MET A C 1
ATOM 740 O O . MET A 1 95 ? -5.719 10.253 15.416 1.00 34.73 438 MET A O 1
ATOM 745 N N . ALA A 1 96 ? -3.591 10.473 15.054 1.00 39.39 439 ALA A N 1
ATOM 746 C CA . ALA A 1 96 ? -3.361 9.029 15.093 1.00 39.56 439 ALA A CA 1
ATOM 747 C C . ALA A 1 96 ? -3.674 8.412 16.485 1.00 39.29 439 ALA A C 1
ATOM 748 O O . ALA A 1 96 ? -4.352 7.410 16.599 1.00 36.13 439 ALA A O 1
ATOM 750 N N . ARG A 1 97 ? -3.186 9.047 17.553 1.00 42.83 440 ARG A N 1
ATOM 751 C CA . ARG A 1 97 ? -3.329 8.468 18.896 1.00 43.92 440 ARG A CA 1
ATOM 752 C C . ARG A 1 97 ? -4.794 8.453 19.274 1.00 43.15 440 ARG A C 1
ATOM 753 O O . ARG A 1 97 ? -5.240 7.548 19.938 1.00 42.28 440 ARG A O 1
ATOM 761 N N . LYS A 1 98 ? -5.515 9.462 18.793 1.00 42.53 441 LYS A N 1
ATOM 762 C CA . LYS A 1 98 ? -6.944 9.607 18.917 1.00 42.58 441 LYS A CA 1
ATOM 763 C C . LYS A 1 98 ? -7.677 8.500 18.135 1.00 43.03 441 LYS A C 1
ATOM 764 O O . LYS A 1 98 ? -8.630 7.911 18.668 1.00 41.76 441 LYS A O 1
ATOM 770 N N . LEU A 1 99 ? -7.271 8.254 16.868 1.00 39.41 442 LEU A N 1
ATOM 771 C CA . LEU A 1 99 ? -7.790 7.095 16.149 1.00 39.22 442 LEU A CA 1
ATOM 772 C C . LEU A 1 99 ? -7.383 5.745 16.816 1.00 40.00 442 LEU A C 1
ATOM 773 O O . LEU A 1 99 ? -8.166 4.785 16.868 1.00 37.58 442 LEU A O 1
ATOM 778 N N . GLN A 1 100 ? -6.143 5.662 17.297 1.00 40.11 443 GLN A N 1
ATOM 779 C CA . GLN A 1 100 ? -5.715 4.417 17.866 1.00 40.34 443 GLN A CA 1
ATOM 780 C C . GLN A 1 100 ? -6.571 4.012 19.121 1.00 42.89 443 GLN A C 1
ATOM 781 O O . GLN A 1 100 ? -6.996 2.843 19.214 1.00 41.73 443 GLN A O 1
ATOM 787 N N . ASP A 1 101 ? -6.884 4.981 20.014 1.00 42.20 444 ASP A N 1
ATOM 788 C CA . ASP A 1 101 ? -7.713 4.734 21.214 1.00 42.59 444 ASP A CA 1
ATOM 789 C C . ASP A 1 101 ? -9.049 4.137 20.876 1.00 43.55 444 ASP A C 1
ATOM 790 O O . ASP A 1 101 ? -9.543 3.203 21.522 1.00 43.92 444 ASP A O 1
ATOM 795 N N . VAL A 1 102 ? -9.624 4.648 19.805 1.00 43.10 445 VAL A N 1
ATOM 796 C CA . VAL A 1 102 ? -10.868 4.107 19.313 1.00 40.84 445 VAL A CA 1
ATOM 797 C C . VAL A 1 102 ? -10.724 2.643 18.823 1.00 40.66 445 VAL A C 1
ATOM 798 O O . VAL A 1 102 ? -11.540 1.764 19.134 1.00 39.67 445 VAL A O 1
ATOM 802 N N . PHE A 1 103 ? -9.658 2.395 18.074 1.00 41.18 446 PHE A N 1
ATOM 803 C CA . PHE A 1 103 ? -9.396 1.068 17.535 1.00 39.58 446 PHE A CA 1
ATOM 804 C C . PHE A 1 103 ? -9.157 0.080 18.656 1.00 38.05 446 PHE A C 1
ATOM 805 O O . PHE A 1 103 ? -9.747 -0.970 18.696 1.00 34.92 446 PHE A O 1
ATOM 813 N N . GLU A 1 104 ? -8.203 0.441 19.511 1.00 40.25 447 GLU A N 1
ATOM 814 C CA . GLU A 1 104 ? -7.775 -0.428 20.585 1.00 41.02 447 GLU A CA 1
ATOM 815 C C . GLU A 1 104 ? -8.978 -0.783 21.451 1.00 41.23 447 GLU A C 1
ATOM 816 O O . GLU A 1 104 ? -9.131 -1.917 21.863 1.00 40.09 447 GLU A O 1
ATOM 822 N N . PHE A 1 105 ? -9.840 0.187 21.691 1.00 42.07 448 PHE A N 1
ATOM 823 C CA . PHE A 1 105 ? -10.993 -0.052 22.535 1.00 42.10 448 PHE A CA 1
ATOM 824 C C . PHE A 1 105 ? -11.971 -1.023 21.932 1.00 41.62 448 PHE A C 1
ATOM 825 O O . PHE A 1 105 ? -12.433 -1.959 22.588 1.00 39.73 448 PHE A O 1
ATOM 833 N N . ARG A 1 106 ? -12.323 -0.781 20.681 1.00 40.82 449 ARG A N 1
ATOM 834 C CA . ARG A 1 106 ? -13.214 -1.687 20.025 1.00 41.85 449 ARG A CA 1
ATOM 835 C C . ARG A 1 106 ? -12.496 -3.005 19.887 1.00 40.97 449 ARG A C 1
ATOM 836 O O . ARG A 1 106 ? -13.113 -4.021 19.907 1.00 41.72 449 ARG A O 1
ATOM 844 N N . TYR A 1 107 ? -11.185 -2.994 19.737 1.00 40.50 450 TYR A N 1
ATOM 845 C CA . TYR A 1 107 ? -10.495 -4.240 19.519 1.00 41.19 450 TYR A CA 1
ATOM 846 C C . TYR A 1 107 ? -10.455 -5.096 20.801 1.00 41.03 450 TYR A C 1
ATOM 847 O O . TYR A 1 107 ? -10.601 -6.328 20.760 1.00 41.56 450 TYR A O 1
ATOM 856 N N . ALA A 1 108 ? -10.243 -4.453 21.928 1.00 39.68 451 ALA A N 1
ATOM 857 C CA . ALA A 1 108 ? -10.330 -5.138 23.214 1.00 41.32 451 ALA A CA 1
ATOM 858 C C . ALA A 1 108 ? -11.743 -5.720 23.452 1.00 42.63 451 ALA A C 1
ATOM 859 O O . ALA A 1 108 ? -11.884 -6.773 24.058 1.00 43.90 451 ALA A O 1
ATOM 861 N N . LYS A 1 109 ? -12.769 -5.024 22.981 1.00 44.34 452 LYS A N 1
ATOM 862 C CA . LYS A 1 109 ? -14.146 -5.408 23.215 1.00 47.17 452 LYS A CA 1
ATOM 863 C C . LYS A 1 109 ? -14.595 -6.568 22.365 1.00 50.37 452 LYS A C 1
ATOM 864 O O . LYS A 1 109 ? -15.745 -6.992 22.464 1.00 51.41 452 LYS A O 1
ATOM 870 N N . MET A 1 110 ? -13.680 -7.080 21.532 1.00 52.84 453 MET A N 1
ATOM 871 C CA . MET A 1 110 ? -13.850 -8.336 20.815 1.00 52.98 453 MET A CA 1
ATOM 872 C C . MET A 1 110 ? -13.832 -9.565 21.722 1.00 53.86 453 MET A C 1
ATOM 873 O O . MET A 1 110 ? -12.835 -9.761 22.464 1.00 51.85 453 MET A O 1
ATOM 878 N N . PRO A 1 111 ? -14.858 -10.434 21.569 1.00 55.34 454 PRO A N 1
ATOM 879 C CA . PRO A 1 111 ? -14.973 -11.700 22.346 1.00 57.87 454 PRO A CA 1
ATOM 880 C C . PRO A 1 111 ? -13.815 -12.729 22.213 1.00 58.90 454 PRO A C 1
ATOM 881 O O . PRO A 1 111 ? -13.702 -13.350 21.137 1.00 59.24 454 PRO A O 1
ATOM 885 N N . ASP A 1 112 ? -13.029 -12.899 23.306 1.00 60.65 455 ASP A N 1
ATOM 886 C CA . ASP A 1 112 ? -11.759 -13.685 23.391 1.00 61.61 455 ASP A CA 1
ATOM 887 C C . ASP A 1 112 ? -10.959 -13.391 24.685 1.00 62.63 455 ASP A C 1
ATOM 888 O O . ASP A 1 112 ? -11.440 -12.647 25.552 1.00 63.80 455 ASP A O 1
ATOM 891 N N . HIS B 1 3 ? -22.448 50.980 43.885 1.00 58.60 1 HIS B N 1
ATOM 892 C CA . HIS B 1 3 ? -22.521 50.384 45.252 1.00 60.65 1 HIS B CA 1
ATOM 893 C C . HIS B 1 3 ? -21.358 49.429 45.583 1.00 59.94 1 HIS B C 1
ATOM 894 O O . HIS B 1 3 ? -20.848 48.680 44.712 1.00 59.91 1 HIS B O 1
ATOM 896 N N . MET B 1 4 ? -20.941 49.514 46.855 1.00 59.77 2 MET B N 1
ATOM 897 C CA . MET B 1 4 ? -19.787 48.793 47.454 1.00 56.51 2 MET B CA 1
ATOM 898 C C . MET B 1 4 ? -20.323 47.939 48.571 1.00 55.26 2 MET B C 1
ATOM 899 O O . MET B 1 4 ? -19.596 47.206 49.238 1.00 54.68 2 MET B O 1
ATOM 904 N N . GLU B 1 5 ? -21.617 48.100 48.801 1.00 54.04 348 GLU B N 1
ATOM 905 C CA . GLU B 1 5 ? -22.376 47.256 49.696 1.00 53.16 348 GLU B CA 1
ATOM 906 C C . GLU B 1 5 ? -22.432 45.904 49.011 1.00 50.22 348 GLU B C 1
ATOM 907 O O . GLU B 1 5 ? -22.257 44.871 49.649 1.00 50.99 348 GLU B O 1
ATOM 913 N N . GLN B 1 6 ? -22.646 45.940 47.698 1.00 49.93 349 GLN B N 1
ATOM 914 C CA . GLN B 1 6 ? -22.692 44.736 46.846 1.00 49.84 349 GLN B CA 1
ATOM 915 C C . GLN B 1 6 ? -21.480 43.837 47.082 1.00 49.14 349 GLN B C 1
ATOM 916 O O . GLN B 1 6 ? -21.626 42.655 47.444 1.00 49.24 349 GLN B O 1
ATOM 922 N N . LEU B 1 7 ? -20.294 44.431 46.939 1.00 47.58 350 LEU B N 1
ATOM 923 C CA . LEU B 1 7 ? -19.017 43.776 47.221 1.00 46.39 350 LEU B CA 1
ATOM 924 C C . LEU B 1 7 ? -18.942 43.114 48.589 1.00 46.47 350 LEU B C 1
ATOM 925 O O . LEU B 1 7 ? -18.397 41.998 48.718 1.00 46.28 350 LEU B O 1
ATOM 930 N N . LYS B 1 8 ? -19.462 43.808 49.615 1.00 47.32 351 LYS B N 1
ATOM 931 C CA . LYS B 1 8 ? -19.613 43.209 50.940 1.00 47.90 351 LYS B CA 1
ATOM 932 C C . LYS B 1 8 ? -20.537 41.990 50.961 1.00 46.41 351 LYS B C 1
ATOM 933 O O . LYS B 1 8 ? -20.266 41.016 51.702 1.00 46.48 351 LYS B O 1
ATOM 939 N N . HIS B 1 9 ? -21.620 42.038 50.189 1.00 46.32 352 HIS B N 1
ATOM 940 C CA . HIS B 1 9 ? -22.512 40.882 50.063 1.00 47.77 352 HIS B CA 1
ATOM 941 C C . HIS B 1 9 ? -21.694 39.716 49.469 1.00 47.39 352 HIS B C 1
ATOM 942 O O . HIS B 1 9 ? -21.640 38.614 50.024 1.00 48.02 352 HIS B O 1
ATOM 949 N N . CYS B 1 10 ? -20.995 39.985 48.376 1.00 48.18 353 CYS B N 1
ATOM 950 C CA . CYS B 1 10 ? -20.163 38.977 47.670 1.00 48.28 353 CYS B CA 1
ATOM 951 C C . CYS B 1 10 ? -19.166 38.181 48.536 1.00 47.76 353 CYS B C 1
ATOM 952 O O . CYS B 1 10 ? -18.930 37.006 48.319 1.00 45.75 353 CYS B O 1
ATOM 955 N N . ASN B 1 11 ? -18.608 38.859 49.529 1.00 49.49 354 ASN B N 1
ATOM 956 C CA . ASN B 1 11 ? -17.720 38.269 50.513 1.00 49.54 354 ASN B CA 1
ATOM 957 C C . ASN B 1 11 ? -18.419 37.246 51.413 1.00 48.07 354 ASN B C 1
ATOM 958 O O . ASN B 1 11 ? -17.877 36.159 51.766 1.00 46.83 354 ASN B O 1
ATOM 963 N N . GLY B 1 12 ? -19.640 37.600 51.795 1.00 48.73 355 GLY B N 1
ATOM 964 C CA . GLY B 1 12 ? -20.546 36.644 52.411 1.00 47.49 355 GLY B CA 1
ATOM 965 C C . GLY B 1 12 ? -20.882 35.427 51.528 1.00 44.82 355 GLY B C 1
ATOM 966 O O . GLY B 1 12 ? -20.930 34.290 51.999 1.00 44.46 355 GLY B O 1
ATOM 967 N N . ILE B 1 13 ? -21.098 35.654 50.247 1.00 42.90 356 ILE B N 1
ATOM 968 C CA . ILE B 1 13 ? -21.397 34.534 49.354 1.00 42.41 356 ILE B CA 1
ATOM 969 C C . ILE B 1 13 ? -20.190 33.596 49.392 1.00 41.75 356 ILE B C 1
ATOM 970 O O . ILE B 1 13 ? -20.338 32.392 49.580 1.00 42.26 356 ILE B O 1
ATOM 975 N N . LEU B 1 14 ? -18.998 34.180 49.267 1.00 40.37 357 LEU B N 1
ATOM 976 C CA . LEU B 1 14 ? -17.777 33.437 49.077 1.00 42.10 357 LEU B CA 1
ATOM 977 C C . LEU B 1 14 ? -17.403 32.557 50.231 1.00 42.87 357 LEU B C 1
ATOM 978 O O . LEU B 1 14 ? -16.980 31.394 50.032 1.00 43.11 357 LEU B O 1
ATOM 983 N N . LYS B 1 15 ? -17.500 33.137 51.425 1.00 43.91 358 LYS B N 1
ATOM 984 C CA . LYS B 1 15 ? -17.301 32.397 52.673 1.00 45.05 358 LYS B CA 1
ATOM 985 C C . LYS B 1 15 ? -18.194 31.191 52.667 1.00 43.12 358 LYS B C 1
ATOM 986 O O . LYS B 1 15 ? -17.720 30.127 52.785 1.00 46.36 358 LYS B O 1
ATOM 992 N N . GLU B 1 16 ? -19.488 31.362 52.523 1.00 42.27 359 GLU B N 1
ATOM 993 C CA . GLU B 1 16 ? -20.363 30.229 52.371 1.00 43.34 359 GLU B CA 1
ATOM 994 C C . GLU B 1 16 ? -19.929 29.161 51.352 1.00 42.88 359 GLU B C 1
ATOM 995 O O . GLU B 1 16 ? -19.990 27.936 51.665 1.00 45.28 359 GLU B O 1
ATOM 1001 N N . LEU B 1 17 ? -19.493 29.590 50.170 1.00 39.65 360 LEU B N 1
ATOM 1002 C CA . LEU B 1 17 ? -18.994 28.639 49.161 1.00 39.94 360 LEU B CA 1
ATOM 1003 C C . LEU B 1 17 ? -17.838 27.860 49.716 1.00 39.11 360 LEU B C 1
ATOM 1004 O O . LEU B 1 17 ? -17.606 26.725 49.309 1.00 36.92 360 LEU B O 1
ATOM 1009 N N . LEU B 1 18 ? -17.116 28.455 50.679 1.00 40.58 361 LEU B N 1
ATOM 1010 C CA . LEU B 1 18 ? -15.934 27.761 51.203 1.00 41.50 361 LEU B CA 1
ATOM 1011 C C . LEU B 1 18 ? -16.165 27.029 52.535 1.00 42.21 361 LEU B C 1
ATOM 1012 O O . LEU B 1 18 ? -15.235 26.460 53.131 1.00 41.22 361 LEU B O 1
ATOM 1017 N N . SER B 1 19 ? -17.426 26.977 52.935 1.00 42.85 362 SER B N 1
ATOM 1018 C CA . SER B 1 19 ? -17.775 26.498 54.239 1.00 44.63 362 SER B CA 1
ATOM 1019 C C . SER B 1 19 ? -17.999 24.984 54.285 1.00 45.49 362 SER B C 1
ATOM 1020 O O . SER B 1 19 ? -18.230 24.344 53.246 1.00 44.54 362 SER B O 1
ATOM 1023 N N . LYS B 1 20 ? -17.862 24.416 55.498 1.00 45.91 363 LYS B N 1
ATOM 1024 C CA . LYS B 1 20 ? -18.086 22.989 55.763 1.00 45.24 363 LYS B CA 1
ATOM 1025 C C . LYS B 1 20 ? -19.377 22.543 55.131 1.00 43.64 363 LYS B C 1
ATOM 1026 O O . LYS B 1 20 ? -19.425 21.534 54.490 1.00 44.53 363 LYS B O 1
ATOM 1032 N N . LYS B 1 21 ? -20.433 23.304 55.371 1.00 43.59 364 LYS B N 1
ATOM 1033 C CA . LYS B 1 21 ? -21.742 23.152 54.747 1.00 44.92 364 LYS B CA 1
ATOM 1034 C C . LYS B 1 21 ? -21.744 22.661 53.295 1.00 44.21 364 LYS B C 1
ATOM 1035 O O . LYS B 1 21 ? -22.657 21.919 52.891 1.00 44.49 364 LYS B O 1
ATOM 1041 N N . HIS B 1 22 ? -20.798 23.151 52.472 1.00 42.95 365 HIS B N 1
ATOM 1042 C CA . HIS B 1 22 ? -20.778 22.722 51.061 1.00 41.45 365 HIS B CA 1
ATOM 1043 C C . HIS B 1 22 ? -19.655 21.821 50.646 1.00 40.28 365 HIS B C 1
ATOM 1044 O O . HIS B 1 22 ? -19.505 21.583 49.469 1.00 43.66 365 HIS B O 1
ATOM 1051 N N . ALA B 1 23 ? -18.884 21.290 51.588 1.00 38.79 366 ALA B N 1
ATOM 1052 C CA . ALA B 1 23 ? -17.685 20.525 51.217 1.00 36.94 366 ALA B CA 1
ATOM 1053 C C . ALA B 1 23 ? -17.987 19.324 50.358 1.00 36.02 366 ALA B C 1
ATOM 1054 O O . ALA B 1 23 ? -17.153 18.884 49.591 1.00 36.32 366 ALA B O 1
ATOM 1056 N N . ALA B 1 24 ? -19.201 18.830 50.449 1.00 34.52 367 ALA B N 1
ATOM 1057 C CA . ALA B 1 24 ? -19.628 17.710 49.619 1.00 36.10 367 ALA B CA 1
ATOM 1058 C C . ALA B 1 24 ? -19.474 17.936 48.141 1.00 35.55 367 ALA B C 1
ATOM 1059 O O . ALA B 1 24 ? -19.306 16.991 47.432 1.00 33.97 367 ALA B O 1
ATOM 1061 N N . TYR B 1 25 ? -19.561 19.179 47.658 1.00 35.87 368 TYR B N 1
ATOM 1062 C CA . TYR B 1 25 ? -19.434 19.365 46.201 1.00 38.56 368 TYR B CA 1
ATOM 1063 C C . TYR B 1 25 ? -18.487 20.521 45.893 1.00 38.96 368 TYR B C 1
ATOM 1064 O O . TYR B 1 25 ? -18.330 20.910 44.764 1.00 40.59 368 TYR B O 1
ATOM 1073 N N . ALA B 1 26 ? -17.844 21.070 46.911 1.00 38.39 369 ALA B N 1
ATOM 1074 C CA . ALA B 1 26 ? -17.034 22.279 46.719 1.00 35.68 369 ALA B CA 1
ATOM 1075 C C . ALA B 1 26 ? -15.533 21.998 46.673 1.00 34.28 369 ALA B C 1
ATOM 1076 O O . ALA B 1 26 ? -14.783 22.772 46.057 1.00 32.19 369 ALA B O 1
ATOM 1078 N N . TRP B 1 27 ? -15.095 20.923 47.322 1.00 32.85 370 TRP B N 1
ATOM 1079 C CA . TRP B 1 27 ? -13.631 20.538 47.283 1.00 35.45 370 TRP B CA 1
ATOM 1080 C C . TRP B 1 27 ? -12.891 20.583 45.930 1.00 35.80 370 TRP B C 1
ATOM 1081 O O . TRP B 1 27 ? -11.752 21.085 45.881 1.00 37.46 370 TRP B O 1
ATOM 1092 N N . PRO B 1 28 ? -13.452 20.025 44.837 1.00 36.16 371 PRO B N 1
ATOM 1093 C CA . PRO B 1 28 ? -12.807 20.112 43.509 1.00 36.34 371 PRO B CA 1
ATOM 1094 C C . PRO B 1 28 ? -12.385 21.517 43.038 1.00 35.82 371 PRO B C 1
ATOM 1095 O O . PRO B 1 28 ? -11.475 21.641 42.206 1.00 35.15 371 PRO B O 1
ATOM 1099 N N . PHE B 1 29 ? -13.054 22.538 43.571 1.00 34.89 372 PHE B N 1
ATOM 1100 C CA . PHE B 1 29 ? -12.864 23.914 43.229 1.00 36.32 372 PHE B CA 1
ATOM 1101 C C . PHE B 1 29 ? -12.071 24.748 44.211 1.00 37.80 372 PHE B C 1
ATOM 1102 O O . PHE B 1 29 ? -12.039 25.961 44.030 1.00 38.03 372 PHE B O 1
ATOM 1110 N N . TYR B 1 30 ? -11.472 24.131 45.241 1.00 37.77 373 TYR B N 1
ATOM 1111 C CA . TYR B 1 30 ? -10.802 24.908 46.316 1.00 40.64 373 TYR B CA 1
ATOM 1112 C C . TYR B 1 30 ? -9.520 25.582 45.839 1.00 39.15 373 TYR B C 1
ATOM 1113 O O . TYR B 1 30 ? -9.253 26.697 46.190 1.00 38.14 373 TYR B O 1
ATOM 1122 N N . LYS B 1 31 ? -8.743 24.863 45.036 1.00 40.02 374 LYS B N 1
ATOM 1123 C CA . LYS B 1 31 ? -7.484 25.320 44.438 1.00 39.08 374 LYS B CA 1
ATOM 1124 C C . LYS B 1 31 ? -7.466 25.009 42.922 1.00 39.53 374 LYS B C 1
ATOM 1125 O O . LYS B 1 31 ? -8.270 24.211 42.453 1.00 39.91 374 LYS B O 1
ATOM 1131 N N . PRO B 1 32 ? -6.529 25.575 42.150 1.00 38.81 375 PRO B N 1
ATOM 1132 C CA . PRO B 1 32 ? -6.487 25.310 40.715 1.00 39.74 375 PRO B CA 1
ATOM 1133 C C . PRO B 1 32 ? -6.308 23.831 40.376 1.00 38.40 375 PRO B C 1
ATOM 1134 O O . PRO B 1 32 ? -5.659 23.097 41.125 1.00 39.65 375 PRO B O 1
ATOM 1138 N N . VAL B 1 33 ? -6.843 23.410 39.241 1.00 38.92 376 VAL B N 1
ATOM 1139 C CA . VAL B 1 33 ? -6.552 22.083 38.727 1.00 39.52 376 VAL B CA 1
ATOM 1140 C C . VAL B 1 33 ? -5.066 22.064 38.471 1.00 42.49 376 VAL B C 1
ATOM 1141 O O . VAL B 1 33 ? -4.543 22.985 37.908 1.00 45.56 376 VAL B O 1
ATOM 1145 N N . ASP B 1 34 ? -4.399 20.980 38.835 1.00 46.70 377 ASP B N 1
ATOM 1146 C CA . ASP B 1 34 ? -2.974 20.767 38.582 1.00 47.45 377 ASP B CA 1
ATOM 1147 C C . ASP B 1 34 ? -2.700 19.984 37.333 1.00 47.47 377 ASP B C 1
ATOM 1148 O O . ASP B 1 34 ? -2.286 18.822 37.450 1.00 49.53 377 ASP B O 1
ATOM 1153 N N . ALA B 1 35 ? -2.881 20.558 36.145 1.00 45.35 378 ALA B N 1
ATOM 1154 C CA . ALA B 1 35 ? -2.762 19.737 34.930 1.00 44.48 378 ALA B CA 1
ATOM 1155 C C . ALA B 1 35 ? -1.437 18.971 34.762 1.00 46.65 378 ALA B C 1
ATOM 1156 O O . ALA B 1 35 ? -1.342 17.940 34.012 1.00 46.93 378 ALA B O 1
ATOM 1158 N N . SER B 1 36 ? -0.409 19.466 35.441 1.00 46.76 379 SER B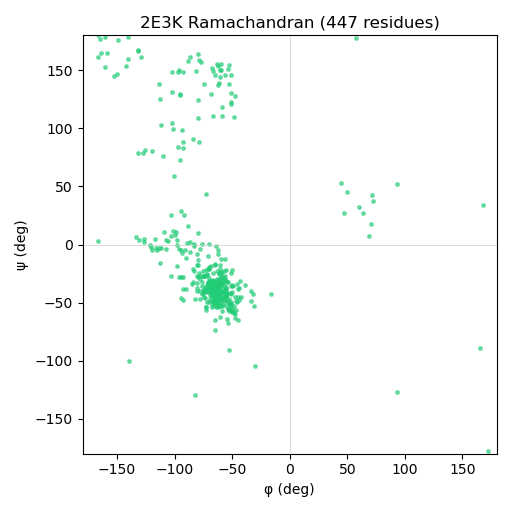 N 1
ATOM 1159 C CA . SER B 1 36 ? 0.902 18.832 35.402 1.00 47.85 379 SER B CA 1
ATOM 1160 C C . SER B 1 36 ? 0.874 17.439 36.039 1.00 46.51 379 SER B C 1
ATOM 1161 O O . SER B 1 36 ? 1.099 16.465 35.327 1.00 45.34 379 SER B O 1
ATOM 1164 N N . ALA B 1 37 ? 0.615 17.353 37.344 1.00 46.17 380 ALA B N 1
ATOM 1165 C CA . ALA B 1 37 ? 0.609 16.053 38.046 1.00 48.75 380 ALA B CA 1
ATOM 1166 C C . ALA B 1 37 ? -0.611 15.191 37.710 1.00 49.21 380 ALA B C 1
ATOM 1167 O O . ALA B 1 37 ? -1.185 14.659 38.634 1.00 50.84 380 ALA B O 1
ATOM 1169 N N . LEU B 1 38 ? -1.016 15.103 36.421 1.00 47.23 381 LEU B N 1
ATOM 1170 C CA . LEU B 1 38 ? -2.250 14.480 35.931 1.00 44.20 381 LEU B CA 1
ATOM 1171 C C . LEU B 1 38 ? -2.192 14.283 34.412 1.00 45.89 381 LEU B C 1
ATOM 1172 O O . LEU B 1 38 ? -3.139 13.817 33.789 1.00 48.42 381 LEU B O 1
ATOM 1177 N N . GLY B 1 39 ? -1.081 14.620 33.797 1.00 45.81 382 GLY B N 1
ATOM 1178 C CA . GLY B 1 39 ? -0.923 14.393 32.382 1.00 47.60 382 GLY B CA 1
ATOM 1179 C C . GLY B 1 39 ? -2.086 14.919 31.586 1.00 47.42 382 GLY B C 1
ATOM 1180 O O . GLY B 1 39 ? -2.594 14.248 30.699 1.00 48.31 382 GLY B O 1
ATOM 1181 N N . LEU B 1 40 ? -2.506 16.133 31.929 1.00 49.95 383 LEU B N 1
ATOM 1182 C CA . LEU B 1 40 ? -3.640 16.804 31.290 1.00 48.27 383 LEU B CA 1
ATOM 1183 C C . LEU B 1 40 ? -3.051 17.795 30.301 1.00 49.68 383 LEU B C 1
ATOM 1184 O O . LEU B 1 40 ? -3.275 19.000 30.346 1.00 49.15 383 LEU B O 1
ATOM 1189 N N . HIS B 1 41 ? -2.285 17.242 29.380 1.00 50.32 384 HIS B N 1
ATOM 1190 C CA . HIS B 1 41 ? -1.473 18.038 28.490 1.00 50.31 384 HIS B CA 1
ATOM 1191 C C . HIS B 1 41 ? -2.339 18.944 27.668 1.00 49.75 384 HIS B C 1
ATOM 1192 O O . HIS B 1 41 ? -1.835 19.934 27.097 1.00 51.18 384 HIS B O 1
ATOM 1199 N N . ASP B 1 42 ? -3.637 18.606 27.634 1.00 46.57 385 ASP B N 1
ATOM 1200 C CA . ASP B 1 42 ? -4.698 19.414 27.022 1.00 44.57 385 ASP B CA 1
ATOM 1201 C C . ASP B 1 42 ? -5.298 20.586 27.896 1.00 42.00 385 ASP B C 1
ATOM 1202 O O . ASP B 1 42 ? -5.879 21.527 27.353 1.00 40.46 385 ASP B O 1
ATOM 1207 N N . TYR B 1 43 ? -5.180 20.522 29.219 1.00 41.34 386 TYR B N 1
ATOM 1208 C CA . TYR B 1 43 ? -5.886 21.485 30.084 1.00 42.05 386 TYR B CA 1
ATOM 1209 C C . TYR B 1 43 ? -5.625 22.915 29.762 1.00 42.77 386 TYR B C 1
ATOM 1210 O O . TYR B 1 43 ? -6.553 23.624 29.379 1.00 43.18 386 TYR B O 1
ATOM 1219 N N . HIS B 1 44 ? -4.379 23.355 29.914 1.00 42.55 387 HIS B N 1
ATOM 1220 C CA . HIS B 1 44 ? -4.033 24.745 29.577 1.00 43.42 387 HIS B CA 1
ATOM 1221 C C . HIS B 1 44 ? -4.255 25.114 28.075 1.00 45.70 387 HIS B C 1
ATOM 1222 O O . HIS B 1 44 ? -4.525 26.278 27.714 1.00 47.81 387 HIS B O 1
ATOM 1229 N N . ASP B 1 45 ? -4.232 24.132 27.193 1.00 45.85 388 ASP B N 1
ATOM 1230 C CA . ASP B 1 45 ? -4.571 24.437 25.824 1.00 45.65 388 ASP B CA 1
ATOM 1231 C C . ASP B 1 45 ? -6.053 24.821 25.725 1.00 45.67 388 ASP B C 1
ATOM 1232 O O . ASP B 1 45 ? -6.380 25.911 25.202 1.00 46.12 388 ASP B O 1
ATOM 1237 N N . ILE B 1 46 ? -6.922 23.945 26.279 1.00 42.19 389 ILE B N 1
ATOM 1238 C CA . ILE B 1 46 ? -8.382 24.079 26.297 1.00 39.43 389 ILE B CA 1
ATOM 1239 C C . ILE B 1 46 ? -8.923 25.139 27.302 1.00 37.70 389 ILE B C 1
ATOM 1240 O O . ILE B 1 46 ? -9.822 25.892 26.961 1.00 35.46 389 ILE B O 1
ATOM 1245 N N . ILE B 1 47 ? -8.321 25.230 28.484 1.00 37.18 390 ILE B N 1
ATOM 1246 C CA . ILE B 1 47 ? -8.692 26.244 29.490 1.00 37.38 390 ILE B CA 1
ATOM 1247 C C . ILE B 1 47 ? -7.709 27.422 29.504 1.00 39.82 390 ILE B C 1
ATOM 1248 O O . ILE B 1 47 ? -6.618 27.353 30.090 1.00 40.85 390 ILE B O 1
ATOM 1253 N N . LYS B 1 48 ? -8.121 28.489 28.839 1.00 39.70 391 LYS B N 1
ATOM 1254 C CA . LYS B 1 48 ? -7.330 29.678 28.665 1.00 43.87 391 LYS B CA 1
ATOM 1255 C C . LYS B 1 48 ? -7.156 30.455 29.971 1.00 43.85 391 LYS B C 1
ATOM 1256 O O . LYS B 1 48 ? -6.090 31.003 30.244 1.00 44.10 391 LYS B O 1
ATOM 1262 N N . HIS B 1 49 ? -8.196 30.440 30.801 1.00 43.91 392 HIS B N 1
ATOM 1263 C CA . HIS B 1 49 ? -8.230 31.199 32.039 1.00 41.45 392 HIS B CA 1
ATOM 1264 C C . HIS B 1 49 ? -8.676 30.400 33.219 1.00 37.59 392 HIS B C 1
ATOM 1265 O O . HIS B 1 49 ? -9.826 30.465 33.586 1.00 36.26 392 HIS B O 1
ATOM 1272 N N . PRO B 1 50 ? -7.758 29.602 33.750 1.00 35.50 393 PRO B N 1
ATOM 1273 C CA . PRO B 1 50 ? -8.010 28.804 34.955 1.00 36.39 393 PRO B CA 1
ATOM 1274 C C . PRO B 1 50 ? -8.540 29.739 36.053 1.00 36.40 393 PRO B C 1
ATOM 1275 O O . PRO B 1 50 ? -8.111 30.865 36.172 1.00 37.60 393 PRO B O 1
ATOM 1279 N N . MET B 1 51 ? -9.531 29.266 36.777 1.00 36.41 394 MET B N 1
ATOM 1280 C CA . MET B 1 51 ? -10.104 29.969 37.928 1.00 36.17 394 MET B CA 1
ATOM 1281 C C . MET B 1 51 ? -10.448 28.919 39.007 1.00 35.30 394 MET B C 1
ATOM 1282 O O . MET B 1 51 ? -10.712 27.756 38.689 1.00 34.70 394 MET B O 1
ATOM 1287 N N . ASP B 1 52 ? -10.464 29.349 40.266 1.00 35.74 395 ASP B N 1
ATOM 1288 C CA . ASP B 1 52 ? -10.796 28.525 41.407 1.00 36.53 395 ASP B CA 1
ATOM 1289 C C . ASP B 1 52 ? -11.031 29.447 42.585 1.00 36.59 395 ASP B C 1
ATOM 1290 O O . ASP B 1 52 ? -10.578 30.610 42.571 1.00 35.78 395 ASP B O 1
ATOM 1295 N N . LEU B 1 53 ? -11.714 28.914 43.600 1.00 35.40 396 LEU B N 1
ATOM 1296 C CA . LEU B 1 53 ? -12.215 29.708 44.704 1.00 37.60 396 LEU B CA 1
ATOM 1297 C C . LEU B 1 53 ? -11.071 30.362 45.524 1.00 39.37 396 LEU B C 1
ATOM 1298 O O . LEU B 1 53 ? -11.247 31.432 46.050 1.00 38.09 396 LEU B O 1
ATOM 1303 N N . SER B 1 54 ? -9.924 29.705 45.638 1.00 40.30 397 SER B N 1
ATOM 1304 C CA . SER B 1 54 ? -8.796 30.281 46.399 1.00 41.76 397 SER B CA 1
ATOM 1305 C C . SER B 1 54 ? -8.262 31.592 45.725 1.00 41.16 397 SER B C 1
ATOM 1306 O O . SER B 1 54 ? -7.930 32.515 46.433 1.00 42.22 397 SER B O 1
ATOM 1309 N N . THR B 1 55 ? -8.240 31.645 44.386 1.00 39.01 398 THR B N 1
ATOM 1310 C CA . THR B 1 55 ? -7.945 32.831 43.590 1.00 37.72 398 THR B CA 1
ATOM 1311 C C . THR B 1 55 ? -8.960 33.953 43.745 1.00 39.47 398 THR B C 1
ATOM 1312 O O . THR B 1 55 ? -8.591 35.131 43.855 1.00 39.04 398 THR B O 1
ATOM 1316 N N . VAL B 1 56 ? -10.240 33.585 43.730 1.00 39.63 399 VAL B N 1
ATOM 1317 C CA . VAL B 1 56 ? -11.314 34.520 43.877 1.00 39.41 399 VAL B CA 1
ATOM 1318 C C . VAL B 1 56 ? -11.225 35.187 45.265 1.00 40.41 399 VAL B C 1
ATOM 1319 O O . VAL B 1 56 ? -11.524 36.379 45.412 1.00 37.37 399 VAL B O 1
ATOM 1323 N N . LYS B 1 57 ? -10.875 34.369 46.265 1.00 40.90 400 LYS B N 1
ATOM 1324 C CA . LYS B 1 57 ? -10.723 34.793 47.641 1.00 42.56 400 LYS B CA 1
ATOM 1325 C C . LYS B 1 57 ? -9.516 35.786 47.746 1.00 44.13 400 LYS B C 1
ATOM 1326 O O . LYS B 1 57 ? -9.630 36.875 48.319 1.00 44.07 400 LYS B O 1
ATOM 1332 N N . ARG B 1 58 ? -8.401 35.440 47.109 1.00 43.23 401 ARG B N 1
ATOM 1333 C CA . ARG B 1 58 ? -7.295 36.377 47.017 1.00 44.11 401 ARG B CA 1
ATOM 1334 C C . ARG B 1 58 ? -7.798 37.748 46.549 1.00 44.03 401 ARG B C 1
ATOM 1335 O O . ARG B 1 58 ? -7.648 38.769 47.251 1.00 41.67 401 ARG B O 1
ATOM 1343 N N . LYS B 1 59 ? -8.405 37.760 45.361 1.00 43.65 402 LYS B N 1
ATOM 1344 C CA . LYS B 1 59 ? -8.820 39.014 44.708 1.00 43.58 402 LYS B CA 1
ATOM 1345 C C . LYS B 1 59 ? -9.856 39.767 45.542 1.00 44.72 402 LYS B C 1
ATOM 1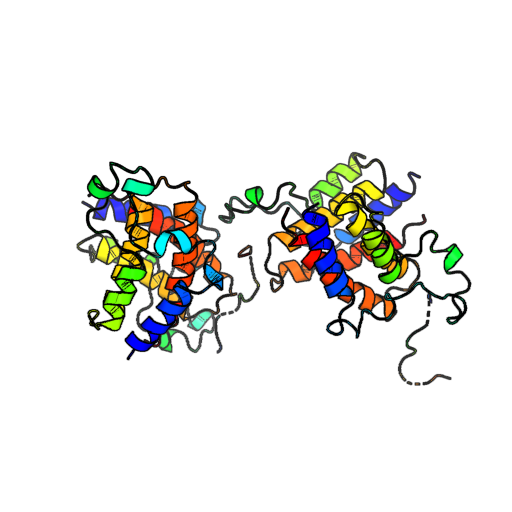346 O O . LYS B 1 59 ? -9.848 41.019 45.599 1.00 42.30 402 LYS B O 1
ATOM 1352 N N . MET B 1 60 ? -10.672 38.986 46.252 1.00 45.18 403 MET B N 1
ATOM 1353 C CA . MET B 1 60 ? -11.710 39.545 47.101 1.00 47.00 403 MET B CA 1
ATOM 1354 C C . MET B 1 60 ? -11.106 40.365 48.244 1.00 49.02 403 MET B C 1
ATOM 1355 O O . MET B 1 60 ? -11.570 41.496 48.521 1.00 51.16 403 MET B O 1
ATOM 1360 N N . GLU B 1 61 ? -10.057 39.807 48.845 1.00 48.29 404 GLU B N 1
ATOM 1361 C CA . GLU B 1 61 ? -9.443 40.299 50.083 1.00 51.31 404 GLU B CA 1
ATOM 1362 C C . GLU B 1 61 ? -8.456 41.406 49.832 1.00 49.52 404 GLU B C 1
ATOM 1363 O O . GLU B 1 61 ? -8.140 42.172 50.738 1.00 49.36 404 GLU B O 1
ATOM 1369 N N . ASN B 1 62 ? -7.994 41.446 48.598 1.00 48.23 405 ASN B N 1
ATOM 1370 C CA . ASN B 1 62 ? -7.119 42.464 48.084 1.00 47.84 405 ASN B CA 1
ATOM 1371 C C . ASN B 1 62 ? -7.907 43.500 47.330 1.00 47.23 405 ASN B C 1
ATOM 1372 O O . ASN B 1 62 ? -7.307 44.437 46.750 1.00 47.03 405 ASN B O 1
ATOM 1377 N N . ARG B 1 63 ? -9.238 43.328 47.342 1.00 45.29 406 ARG B N 1
ATOM 1378 C CA . ARG B 1 63 ? -10.194 44.285 46.772 1.00 45.40 406 ARG B CA 1
ATOM 1379 C C . ARG B 1 63 ? -9.998 44.540 45.264 1.00 45.94 406 ARG B C 1
ATOM 1380 O O . ARG B 1 63 ? -10.299 45.643 44.768 1.00 44.39 406 ARG B O 1
ATOM 1388 N N . ASP B 1 64 ? -9.543 43.507 44.524 1.00 46.24 407 ASP B N 1
ATOM 1389 C CA . ASP B 1 64 ? -9.307 43.624 43.087 1.00 45.66 407 ASP B CA 1
ATOM 1390 C C . ASP B 1 64 ? -10.567 43.569 42.254 1.00 44.65 407 ASP B C 1
ATOM 1391 O O . ASP B 1 64 ? -10.487 43.675 41.029 1.00 45.58 407 ASP B O 1
ATOM 1396 N N . TYR B 1 65 ? -11.725 43.352 42.873 1.00 44.83 408 TYR B N 1
ATOM 1397 C CA . TYR B 1 65 ? -12.963 43.340 42.090 1.00 44.02 408 TYR B CA 1
ATOM 1398 C C . TYR B 1 65 ? -13.575 44.724 42.182 1.00 42.77 408 TYR B C 1
ATOM 1399 O O . TYR B 1 65 ? -13.695 45.206 43.264 1.00 43.74 408 TYR B O 1
ATOM 1408 N N . ARG B 1 66 ? -13.915 45.354 41.056 1.00 44.28 409 ARG B N 1
ATOM 1409 C CA . ARG B 1 66 ? -14.502 46.726 41.013 1.00 46.90 409 ARG B CA 1
ATOM 1410 C C . ARG B 1 66 ? -15.912 46.708 41.554 1.00 46.74 409 ARG B C 1
ATOM 1411 O O . ARG B 1 66 ? -16.396 47.665 42.169 1.00 47.28 409 ARG B O 1
ATOM 1419 N N . ASP B 1 67 ? -16.584 45.603 41.263 1.00 46.28 410 ASP B N 1
ATOM 1420 C CA . ASP B 1 67 ? -17.964 45.435 41.610 1.00 46.12 410 ASP B CA 1
ATOM 1421 C C . ASP B 1 67 ? -18.398 43.976 41.613 1.00 45.24 410 ASP B C 1
ATOM 1422 O O . ASP B 1 67 ? -17.622 43.077 41.342 1.00 44.15 410 ASP B O 1
ATOM 1427 N N . ALA B 1 68 ? -19.666 43.803 41.968 1.00 44.87 411 ALA B N 1
ATOM 1428 C CA . ALA B 1 68 ? -20.263 42.522 42.246 1.00 44.62 411 ALA B CA 1
ATOM 1429 C C . ALA B 1 68 ? -20.227 41.752 40.947 1.00 44.22 411 ALA B C 1
ATOM 1430 O O . ALA B 1 68 ? -19.997 40.563 40.950 1.00 41.60 411 ALA B O 1
ATOM 1432 N N . GLN B 1 69 ? -20.415 42.476 39.840 1.00 43.58 412 GLN B N 1
ATOM 1433 C CA . GLN B 1 69 ? -20.437 41.853 38.551 1.00 45.28 412 GLN B CA 1
ATOM 1434 C C . GLN B 1 69 ? -19.123 41.157 38.233 1.00 44.96 412 GLN B C 1
ATOM 1435 O O . GLN B 1 69 ? -19.186 40.075 37.670 1.00 45.95 412 GLN B O 1
ATOM 1441 N N . GLU B 1 70 ? -17.961 41.765 38.571 1.00 43.62 413 GLU B N 1
ATOM 1442 C CA . GLU B 1 70 ? -16.627 41.172 38.304 1.00 41.69 413 GLU B CA 1
ATOM 1443 C C . GLU B 1 70 ? -16.413 39.858 39.077 1.00 39.00 413 GLU B C 1
ATOM 1444 O O . GLU B 1 70 ? -15.889 38.879 38.544 1.00 41.50 413 GLU B O 1
ATOM 1450 N N . PHE B 1 71 ? -16.821 39.867 40.322 1.00 36.52 414 PHE B N 1
ATOM 1451 C CA . PHE B 1 71 ? -16.823 38.707 41.182 1.00 36.07 414 PHE B CA 1
ATOM 1452 C C . PHE B 1 71 ? -17.634 37.565 40.544 1.00 37.46 414 PHE B C 1
ATOM 1453 O O . PHE B 1 71 ? -17.173 36.429 40.478 1.00 37.96 414 PHE B O 1
ATOM 1461 N N . ALA B 1 72 ? -18.802 37.883 39.994 1.00 35.97 415 ALA B N 1
ATOM 1462 C CA . ALA B 1 72 ? -19.645 36.833 39.447 1.00 37.28 415 ALA B CA 1
ATOM 1463 C C . ALA B 1 72 ? -19.038 36.205 38.208 1.00 34.84 415 ALA B C 1
ATOM 1464 O O . ALA B 1 72 ? -19.170 35.020 37.984 1.00 34.87 415 ALA B O 1
ATOM 1466 N N . ALA B 1 73 ? -18.386 37.034 37.432 1.00 32.90 416 ALA B N 1
ATOM 1467 C CA . ALA B 1 73 ? -17.715 36.639 36.238 1.00 32.95 416 ALA B CA 1
ATOM 1468 C C . ALA B 1 73 ? -16.593 35.650 36.496 1.00 33.58 416 ALA B C 1
ATOM 1469 O O . ALA B 1 73 ? -16.459 34.696 35.750 1.00 34.13 416 ALA B O 1
ATOM 1471 N N . ASP B 1 74 ? -15.760 35.897 37.516 1.00 33.90 417 ASP B N 1
ATOM 1472 C CA . ASP B 1 74 ? -14.807 34.877 37.912 1.00 33.61 417 ASP B CA 1
ATOM 1473 C C . ASP B 1 74 ? -15.491 33.567 38.363 1.00 32.08 417 ASP B C 1
ATOM 1474 O O . ASP B 1 74 ? -15.024 32.486 38.008 1.00 29.34 417 ASP B O 1
ATOM 1479 N N . VAL B 1 75 ? -16.539 33.677 39.179 1.00 30.75 418 VAL B N 1
ATOM 1480 C CA . VAL B 1 75 ? -17.186 32.500 39.732 1.00 32.99 418 VAL B CA 1
ATOM 1481 C C . VAL B 1 75 ? -17.799 31.672 38.637 1.00 31.67 418 VAL B C 1
ATOM 1482 O O . VAL B 1 75 ? -17.715 30.463 38.672 1.00 31.31 418 VAL B O 1
ATOM 1486 N N . ARG B 1 76 ? -18.318 32.322 37.611 1.00 33.45 419 ARG B N 1
ATOM 1487 C CA . ARG B 1 76 ? -18.969 31.588 36.531 1.00 35.34 419 ARG B CA 1
ATOM 1488 C C . ARG B 1 76 ? -17.976 30.978 35.592 1.00 35.28 419 ARG B C 1
ATOM 1489 O O . ARG B 1 76 ? -18.231 29.909 34.984 1.00 35.55 419 ARG B O 1
ATOM 1497 N N . LEU B 1 77 ? -16.840 31.652 35.495 1.00 33.88 420 LEU B N 1
ATOM 1498 C CA . LEU B 1 77 ? -15.720 31.213 34.704 1.00 33.05 420 LEU B CA 1
ATOM 1499 C C . LEU B 1 77 ? -15.133 29.909 35.278 1.00 32.54 420 LEU B C 1
ATOM 1500 O O . LEU B 1 77 ? -14.871 28.977 34.528 1.00 31.93 420 LEU B O 1
ATOM 1505 N N . MET B 1 78 ? -14.905 29.856 36.582 1.00 31.87 421 MET B N 1
ATOM 1506 C CA . MET B 1 78 ? -14.541 28.602 37.236 1.00 32.41 421 MET B CA 1
ATOM 1507 C C . MET B 1 78 ? -15.544 27.442 36.871 1.00 31.02 421 MET B C 1
ATOM 1508 O O . MET B 1 78 ? -15.141 26.393 36.379 1.00 30.23 421 MET B O 1
ATOM 1513 N N . PHE B 1 79 ? -16.845 27.680 37.020 1.00 30.64 422 PHE B N 1
ATOM 1514 C CA . PHE B 1 79 ? -17.860 26.698 36.658 1.00 30.38 422 PHE B CA 1
ATOM 1515 C C . PHE B 1 79 ? -17.841 26.385 35.205 1.00 30.69 422 PHE B C 1
ATOM 1516 O O . PHE B 1 79 ? -17.820 25.210 34.863 1.00 29.61 422 PHE B O 1
ATOM 1524 N N . SER B 1 80 ? -17.820 27.419 34.353 1.00 31.09 423 SER B N 1
ATOM 1525 C CA . SER B 1 80 ? -17.738 27.187 32.910 1.00 31.52 423 SER B CA 1
ATOM 1526 C C . SER B 1 80 ? -16.561 26.360 32.506 1.00 31.79 423 SER B C 1
ATOM 1527 O O . SER B 1 80 ? -16.705 25.521 31.675 1.00 32.27 423 SER B O 1
ATOM 1530 N N . ASN B 1 81 ? -15.361 26.666 33.003 1.00 32.70 424 ASN B N 1
ATOM 1531 C CA . ASN B 1 81 ? -14.214 25.880 32.615 1.00 32.78 424 ASN B CA 1
ATOM 1532 C C . ASN B 1 81 ? -14.460 24.380 32.917 1.00 33.92 424 ASN B C 1
ATOM 1533 O O . ASN B 1 81 ? -14.022 23.521 32.170 1.00 34.70 424 ASN B O 1
ATOM 1538 N N . CYS B 1 82 ? -15.118 24.083 34.034 1.00 33.69 425 CYS B N 1
ATOM 1539 C CA . CYS B 1 82 ? -15.278 22.685 34.431 1.00 34.29 425 CYS B CA 1
ATOM 1540 C C . CYS B 1 82 ? -16.214 21.999 33.432 1.00 34.50 425 CYS B C 1
ATOM 1541 O O . CYS B 1 82 ? -15.956 20.860 33.006 1.00 30.69 425 CYS B O 1
ATOM 1544 N N . TYR B 1 83 ? -17.249 22.758 33.055 1.00 32.55 426 TYR B N 1
ATOM 1545 C CA . TYR B 1 83 ? -18.244 22.339 32.095 1.00 35.81 426 TYR B CA 1
ATOM 1546 C C . TYR B 1 83 ? -17.605 22.057 30.732 1.00 35.04 426 TYR B C 1
ATOM 1547 O O . TYR B 1 83 ? -17.954 21.062 30.074 1.00 30.60 426 TYR B O 1
ATOM 1556 N N . LYS B 1 84 ? -16.652 22.923 30.369 1.00 33.58 427 LYS B N 1
ATOM 1557 C CA . LYS B 1 84 ? -15.982 22.890 29.082 1.00 33.80 427 LYS B CA 1
ATOM 1558 C C . LYS B 1 84 ? -15.011 21.695 28.988 1.00 33.47 427 LYS B C 1
ATOM 1559 O O . LYS B 1 84 ? -15.027 20.928 28.040 1.00 31.57 427 LYS B O 1
ATOM 1565 N N . TYR B 1 85 ? -14.189 21.543 29.994 1.00 32.53 428 TYR B N 1
ATOM 1566 C CA . TYR B 1 85 ? -13.175 20.550 29.951 1.00 35.70 428 TYR B CA 1
ATOM 1567 C C . TYR B 1 85 ? -13.651 19.114 30.295 1.00 36.42 428 TYR B C 1
ATOM 1568 O O . TYR B 1 85 ? -13.097 18.113 29.844 1.00 34.48 428 TYR B O 1
ATOM 1577 N N . ASN B 1 86 ? -14.693 19.011 31.084 1.00 36.80 429 ASN B N 1
ATOM 1578 C CA . ASN B 1 86 ? -15.110 17.701 31.520 1.00 38.23 429 ASN B CA 1
ATOM 1579 C C . ASN B 1 86 ? -16.352 17.140 30.773 1.00 38.78 429 ASN B C 1
ATOM 1580 O O . ASN B 1 86 ? -17.246 17.889 30.405 1.00 38.10 429 ASN B O 1
ATOM 1585 N N . PRO B 1 87 ? -16.415 15.804 30.621 1.00 39.74 430 PRO B N 1
ATOM 1586 C CA . PRO B 1 87 ? -17.629 15.143 30.096 1.00 38.95 430 PRO B CA 1
ATOM 1587 C C . PRO B 1 87 ? -18.777 15.427 31.033 1.00 38.62 430 PRO B C 1
ATOM 1588 O O . PRO B 1 87 ? -18.590 15.421 32.267 1.00 35.87 430 PRO B O 1
ATOM 1592 N N . PRO B 1 88 ? -19.940 15.696 30.441 1.00 37.97 431 PRO B N 1
ATOM 1593 C CA . PRO B 1 88 ? -21.161 16.054 31.174 1.00 39.40 431 PRO B CA 1
ATOM 1594 C C . PRO B 1 88 ? -21.644 15.005 32.233 1.00 39.67 431 PRO B C 1
ATOM 1595 O O . PRO B 1 88 ? -22.371 15.353 33.218 1.00 36.15 4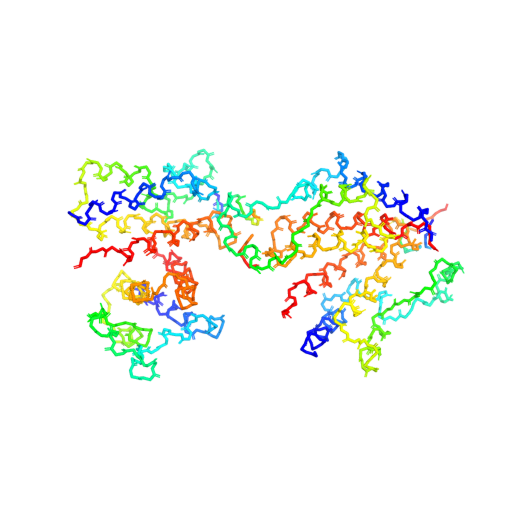31 PRO B O 1
ATOM 1599 N N . ASP B 1 89 ? -21.208 13.753 32.033 1.00 39.08 4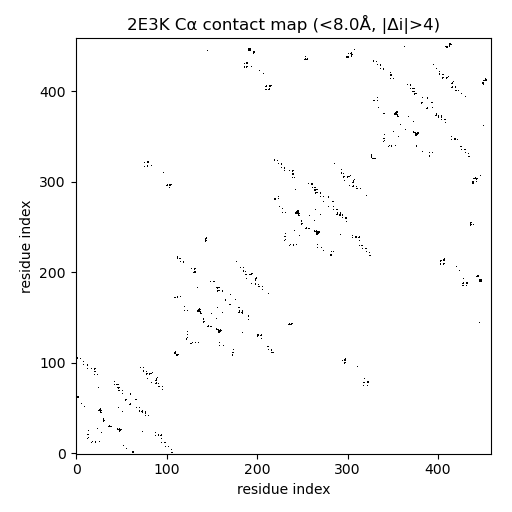32 ASP B N 1
ATOM 1600 C CA . ASP B 1 89 ? -21.488 12.633 32.983 1.00 40.55 432 ASP B CA 1
ATOM 1601 C C . ASP B 1 89 ? -20.586 12.547 34.219 1.00 37.61 432 ASP B C 1
ATOM 1602 O O . ASP B 1 89 ? -20.840 11.724 35.139 1.00 36.77 432 ASP B O 1
ATOM 1607 N N . HIS B 1 90 ? -19.542 13.385 34.231 1.00 34.75 433 HIS B N 1
ATOM 1608 C CA . HIS B 1 90 ? -18.524 13.294 35.256 1.00 35.20 433 HIS B CA 1
ATOM 1609 C C . HIS B 1 90 ? -19.014 13.838 36.629 1.00 31.96 433 HIS B C 1
ATOM 1610 O O . HIS B 1 90 ? -19.683 14.839 36.709 1.00 30.76 433 HIS B O 1
ATOM 1617 N N . ASP B 1 91 ? -18.665 13.125 37.673 1.00 31.29 434 ASP B N 1
ATOM 1618 C CA . ASP B 1 91 ? -19.020 13.510 39.043 1.00 35.29 434 ASP B CA 1
ATOM 1619 C C . ASP B 1 91 ? -18.579 14.939 39.381 1.00 32.89 434 ASP B C 1
ATOM 1620 O O . ASP B 1 91 ? -19.263 15.617 40.058 1.00 33.25 434 ASP B O 1
ATOM 1625 N N . VAL B 1 92 ? -17.484 15.391 38.813 1.00 33.12 435 VAL B N 1
ATOM 1626 C CA . VAL B 1 92 ? -17.021 16.745 39.044 1.00 34.63 435 VAL B CA 1
ATOM 1627 C C . VAL B 1 92 ? -17.964 17.843 38.450 1.00 31.55 435 VAL B C 1
ATOM 1628 O O . VAL B 1 92 ? -18.233 18.896 39.081 1.00 29.95 435 VAL B O 1
ATOM 1632 N N . VAL B 1 93 ? -18.534 17.532 37.304 1.00 30.71 436 VAL B N 1
ATOM 1633 C CA . VAL B 1 93 ? -19.503 18.405 36.675 1.00 32.93 436 VAL B CA 1
ATOM 1634 C C . VAL B 1 93 ? -20.758 18.515 37.501 1.00 33.89 436 VAL B C 1
ATOM 1635 O O . VAL B 1 93 ? -21.269 19.609 37.683 1.00 32.00 436 VAL B O 1
ATOM 1639 N N . ALA B 1 94 ? -21.210 17.383 38.047 1.00 32.21 437 ALA B N 1
ATOM 1640 C CA . ALA B 1 94 ? -22.361 17.366 38.891 1.00 32.31 437 ALA B CA 1
ATOM 1641 C C . ALA B 1 94 ? -22.065 18.147 40.181 1.00 32.59 437 ALA B C 1
ATOM 1642 O O . ALA B 1 94 ? -22.950 18.790 40.726 1.00 34.49 437 ALA B O 1
ATOM 1644 N N . MET B 1 95 ? -20.841 18.102 40.688 1.00 31.08 438 MET B N 1
ATOM 1645 C CA . MET B 1 95 ? -20.514 18.944 41.860 1.00 33.14 438 MET B CA 1
ATOM 1646 C C . MET B 1 95 ? -20.473 20.435 41.515 1.00 32.08 438 MET B C 1
ATOM 1647 O O . MET B 1 95 ? -20.894 21.254 42.323 1.00 30.67 438 MET B O 1
ATOM 1652 N N . ALA B 1 96 ? -20.032 20.772 40.303 1.00 30.47 439 ALA B N 1
ATOM 1653 C CA . ALA B 1 96 ? -20.028 22.178 39.897 1.00 31.77 439 ALA B CA 1
ATOM 1654 C C . ALA B 1 96 ? -21.453 22.752 39.818 1.00 32.24 439 ALA B C 1
ATOM 1655 O O . ALA B 1 96 ? -21.749 23.804 40.412 1.00 28.15 439 ALA B O 1
ATOM 1657 N N . ARG B 1 97 ? -22.359 22.004 39.176 1.00 34.63 440 ARG B N 1
ATOM 1658 C CA . ARG B 1 97 ? -23.763 22.400 39.119 1.00 35.84 440 ARG B CA 1
ATOM 1659 C C . ARG B 1 97 ? -24.362 22.647 40.498 1.00 36.84 440 ARG B C 1
ATOM 1660 O O . ARG B 1 97 ? -24.984 23.656 40.686 1.00 36.64 440 ARG B O 1
ATOM 1668 N N . LYS B 1 98 ? -24.164 21.708 41.430 1.00 37.61 441 LYS B N 1
ATOM 1669 C CA . LYS B 1 98 ? -24.627 21.821 42.817 1.00 38.12 441 LYS B CA 1
ATOM 1670 C C . LYS B 1 98 ? -24.042 23.073 43.457 1.00 37.54 441 LYS B C 1
ATOM 1671 O O . LYS B 1 98 ? -24.766 23.803 44.147 1.00 39.11 441 LYS B O 1
ATOM 1677 N N . LEU B 1 99 ? -22.745 23.292 43.261 1.00 34.43 442 LEU B N 1
ATOM 1678 C CA . LEU B 1 99 ? -22.144 24.478 43.808 1.00 32.96 442 LEU B CA 1
ATOM 1679 C C . LEU B 1 99 ? -22.587 25.749 43.119 1.00 32.12 442 LEU B C 1
ATOM 1680 O O . LEU B 1 99 ? -22.726 26.765 43.787 1.00 30.71 442 LEU B O 1
ATOM 1685 N N . GLN B 1 100 ? -22.751 25.719 41.793 1.00 32.44 443 GLN B N 1
ATOM 1686 C CA . GLN B 1 100 ? -23.199 26.877 41.087 1.00 32.61 443 GLN B CA 1
ATOM 1687 C C . GLN B 1 100 ? -24.581 27.272 41.566 1.00 33.79 443 GLN B C 1
ATOM 1688 O O . GLN B 1 100 ? -24.835 28.436 41.697 1.00 33.98 443 GLN B O 1
ATOM 1694 N N . ASP B 1 101 ? -25.473 26.319 41.845 1.00 34.57 444 ASP B N 1
ATOM 1695 C CA . ASP B 1 101 ? -26.821 26.704 42.248 1.00 35.83 444 ASP B CA 1
ATOM 1696 C C . ASP B 1 101 ? -26.778 27.458 43.551 1.00 35.52 444 ASP B C 1
ATOM 1697 O O . ASP B 1 101 ? -27.516 28.397 43.733 1.00 35.13 444 ASP B O 1
ATOM 1702 N N . VAL B 1 102 ? -25.870 27.072 44.431 1.00 36.26 445 VAL B N 1
ATOM 1703 C CA . VAL B 1 102 ? -25.697 27.782 45.665 1.00 36.97 445 VAL B CA 1
ATOM 1704 C C . VAL B 1 102 ? -25.212 29.177 45.395 1.00 36.89 445 VAL B C 1
ATOM 1705 O O . VAL B 1 102 ? -25.699 30.132 46.005 1.00 38.74 445 VAL B O 1
ATOM 1709 N N . PHE B 1 103 ? -24.335 29.305 44.405 1.00 37.55 446 PHE B N 1
ATOM 1710 C CA . PHE B 1 103 ? -23.780 30.573 44.070 1.00 36.49 446 PHE B CA 1
ATOM 1711 C C . PHE B 1 103 ? -24.851 31.522 43.479 1.00 37.36 446 PHE B C 1
ATOM 1712 O O . PHE B 1 103 ? -24.967 32.691 43.925 1.00 35.92 446 PHE B O 1
ATOM 1720 N N . GLU B 1 104 ? -25.544 31.034 42.431 1.00 36.92 447 GLU B N 1
ATOM 1721 C CA . GLU B 1 104 ? -26.542 31.786 41.681 1.00 34.86 447 GLU B CA 1
ATOM 1722 C C . GLU B 1 104 ? -27.664 32.238 42.623 1.00 34.63 447 GLU B C 1
ATOM 1723 O O . GLU B 1 104 ? -28.194 33.337 42.515 1.00 34.25 447 GLU B O 1
ATOM 1729 N N . PHE B 1 105 ? -27.967 31.404 43.588 1.00 34.52 448 PHE B N 1
ATOM 1730 C CA . PHE B 1 105 ? -28.969 31.720 44.556 1.00 35.69 448 PHE B CA 1
ATOM 1731 C C . PHE B 1 105 ? -28.576 32.779 45.597 1.00 36.45 448 PHE B C 1
ATOM 1732 O O . PHE B 1 105 ? -29.293 33.756 45.759 1.00 36.06 448 PHE B O 1
ATOM 1740 N N . ARG B 1 106 ? -27.463 32.616 46.303 1.00 39.35 449 ARG B N 1
ATOM 1741 C CA . ARG B 1 106 ? -26.938 33.750 47.052 1.00 40.59 449 ARG B CA 1
ATOM 1742 C C . ARG B 1 106 ? -26.656 34.993 46.209 1.00 41.00 449 ARG B C 1
ATOM 1743 O O . ARG B 1 106 ? -26.885 36.117 46.696 1.00 41.64 449 ARG B O 1
ATOM 1751 N N . TYR B 1 107 ? -26.201 34.829 44.960 1.00 39.07 450 TYR B N 1
ATOM 1752 C CA . TYR B 1 107 ? -25.817 36.015 44.197 1.00 39.98 450 TYR B CA 1
ATOM 1753 C C . TYR B 1 107 ? -27.059 36.860 43.804 1.00 41.38 450 TYR B C 1
ATOM 1754 O O . TYR B 1 107 ? -27.046 38.120 43.826 1.00 41.06 450 TYR B O 1
ATOM 1763 N N . ALA B 1 108 ? -28.134 36.143 43.471 1.00 40.28 451 ALA B N 1
ATOM 1764 C CA . ALA B 1 108 ? -29.446 36.729 43.168 1.00 40.82 451 ALA B CA 1
ATOM 1765 C C . ALA B 1 108 ? -30.123 37.489 44.374 1.00 40.51 451 ALA B C 1
ATOM 1766 O O . ALA B 1 108 ? -30.857 38.427 44.154 1.00 38.51 451 ALA B O 1
ATOM 1768 N N . LYS B 1 109 ? -29.837 37.066 45.604 1.00 40.59 452 LYS B N 1
ATOM 1769 C CA . LYS B 1 109 ? -30.384 37.613 46.842 1.00 42.38 452 LYS B CA 1
ATOM 1770 C C . LYS B 1 109 ? -29.622 38.862 47.301 1.00 45.26 452 LYS B C 1
ATOM 1771 O O . LYS B 1 109 ? -29.930 39.439 48.335 1.00 46.72 452 LYS B O 1
ATOM 1777 N N . MET B 1 110 ? -28.621 39.254 46.533 1.00 46.63 453 MET B N 1
ATOM 1778 C CA . MET B 1 110 ? -27.920 40.504 46.732 1.00 49.11 453 MET B CA 1
ATOM 1779 C C . MET B 1 110 ? -28.878 41.702 46.648 1.00 50.92 453 MET B C 1
ATOM 1780 O O . MET B 1 110 ? -29.478 41.901 45.571 1.00 50.11 453 MET B O 1
ATOM 1785 N N . PRO B 1 111 ? -29.026 42.481 47.739 1.00 51.47 454 PRO B N 1
ATOM 1786 C CA . PRO B 1 111 ? -29.646 43.816 47.630 1.00 53.83 454 PRO B CA 1
ATOM 1787 C C . PRO B 1 111 ? -29.046 44.649 46.460 1.00 55.99 454 PRO B C 1
ATOM 1788 O O . PRO B 1 111 ? -27.865 45.056 46.447 1.00 56.34 454 PRO B O 1
ATOM 1792 N N . ASP B 1 112 ? -29.872 44.840 45.432 1.00 58.37 455 ASP B N 1
ATOM 1793 C CA . ASP B 1 112 ? -29.442 45.491 44.177 1.00 59.49 455 ASP B CA 1
ATOM 1794 C C . ASP B 1 112 ? -30.527 46.387 43.610 1.00 59.56 455 ASP B C 1
ATOM 1795 O O . ASP B 1 112 ? -30.179 47.562 43.362 1.00 60.01 455 ASP B O 1
ATOM 1798 N N . GLU C 1 5 ? 19.757 -5.650 22.231 1.00 59.40 348 GLU C N 1
ATOM 1799 C CA . GLU C 1 5 ? 20.278 -4.251 22.028 1.00 61.25 348 GLU C CA 1
ATOM 1800 C C . GLU C 1 5 ? 19.131 -3.251 21.844 1.00 62.52 348 GLU C C 1
ATOM 1801 O O . GLU C 1 5 ? 19.216 -2.058 22.212 1.00 63.81 348 GLU C O 1
ATOM 1807 N N . GLN C 1 6 ? 18.066 -3.747 21.214 1.00 61.05 349 GLN C N 1
ATOM 1808 C CA . GLN C 1 6 ? 16.765 -3.104 21.251 1.00 58.05 349 GLN C CA 1
ATOM 1809 C C . GLN C 1 6 ? 16.150 -3.236 22.672 1.00 55.75 349 GLN C C 1
ATOM 1810 O O . GLN C 1 6 ? 15.262 -2.462 23.079 1.00 52.77 349 GLN C O 1
ATOM 1816 N N . LEU C 1 7 ? 16.639 -4.209 23.429 1.00 52.73 350 LEU C N 1
ATOM 1817 C CA . LEU C 1 7 ? 16.103 -4.426 24.752 1.00 52.37 350 LEU C CA 1
ATOM 1818 C C . LEU C 1 7 ? 16.705 -3.429 25.725 1.00 54.02 350 LEU C C 1
ATOM 1819 O O . LEU C 1 7 ? 16.117 -3.179 26.778 1.00 55.16 350 LEU C O 1
ATOM 1824 N N . LYS C 1 8 ? 17.832 -2.810 25.335 1.00 54.31 351 LYS C N 1
ATOM 1825 C CA . LYS C 1 8 ? 18.378 -1.616 26.017 1.00 54.36 351 LYS C CA 1
ATOM 1826 C C . LYS C 1 8 ? 17.449 -0.398 25.895 1.00 54.58 351 LYS C C 1
ATOM 1827 O O . LYS C 1 8 ? 17.584 0.594 26.620 1.00 54.73 351 LYS C O 1
ATOM 1833 N N . HIS C 1 9 ? 16.524 -0.467 24.959 1.00 53.76 352 HIS C N 1
ATOM 1834 C CA . HIS C 1 9 ? 15.586 0.613 24.779 1.00 54.16 352 HIS C CA 1
ATOM 1835 C C . HIS C 1 9 ? 14.307 0.286 25.575 1.00 53.90 352 HIS C C 1
ATOM 1836 O O . HIS C 1 9 ? 13.783 1.134 26.308 1.00 55.26 352 HIS C O 1
ATOM 1843 N N . CYS C 1 10 ? 13.823 -0.944 25.461 1.00 51.15 353 CYS C N 1
ATOM 1844 C CA . CYS C 1 10 ? 12.628 -1.346 26.185 1.00 50.65 353 CYS C CA 1
ATOM 1845 C C . CYS C 1 10 ? 12.834 -1.190 27.677 1.00 49.42 353 CYS C C 1
ATOM 1846 O O . CYS C 1 10 ? 11.890 -0.943 28.382 1.00 46.51 353 CYS C O 1
ATOM 1849 N N . ASN C 1 11 ? 14.085 -1.338 28.140 1.00 49.93 354 ASN C N 1
ATOM 1850 C CA . ASN C 1 11 ? 14.416 -1.096 29.535 1.00 49.33 354 ASN C CA 1
ATOM 1851 C C . ASN C 1 11 ? 14.181 0.373 29.919 1.00 49.39 354 ASN C C 1
ATOM 1852 O O . ASN C 1 11 ? 13.526 0.628 30.927 1.00 48.90 354 ASN C O 1
ATOM 1857 N N . GLY C 1 12 ? 14.690 1.299 29.092 1.00 46.79 355 GLY C N 1
ATOM 1858 C CA . GLY C 1 12 ? 14.408 2.721 29.167 1.00 44.61 355 GLY C CA 1
ATOM 1859 C C . GLY C 1 12 ? 12.932 3.072 28.970 1.00 43.44 355 GLY C C 1
ATOM 1860 O O . GLY C 1 12 ? 12.458 3.975 29.631 1.00 41.39 355 GLY C O 1
ATOM 1861 N N . ILE C 1 13 ? 12.219 2.367 28.087 1.00 42.52 356 ILE C N 1
ATOM 1862 C CA . ILE C 1 13 ? 10.759 2.537 27.999 1.00 43.12 356 ILE C CA 1
ATOM 1863 C C . ILE C 1 13 ? 10.099 2.195 29.345 1.00 43.10 356 ILE C C 1
ATOM 1864 O O . ILE C 1 13 ? 9.313 2.982 29.874 1.00 44.43 356 ILE C O 1
ATOM 1869 N N . LEU C 1 14 ? 10.491 1.078 29.925 1.00 42.96 357 LEU C N 1
ATOM 1870 C CA . LEU C 1 14 ? 9.869 0.577 31.148 1.00 43.42 357 LEU C CA 1
ATOM 1871 C C . LEU C 1 14 ? 10.087 1.496 32.355 1.00 42.82 357 LEU C C 1
ATOM 1872 O O . LEU C 1 14 ? 9.201 1.652 33.181 1.00 42.83 357 LEU C O 1
ATOM 1877 N N . LYS C 1 15 ? 11.284 2.075 32.443 1.00 44.02 358 LYS C N 1
ATOM 1878 C CA . LYS C 1 15 ? 11.667 3.043 33.463 1.00 45.27 358 LYS C CA 1
ATOM 1879 C C . LYS C 1 15 ? 10.847 4.316 33.278 1.00 44.73 358 LYS C C 1
ATOM 1880 O O . LYS C 1 15 ? 10.416 4.937 34.261 1.00 43.32 358 LYS C O 1
ATOM 1886 N N . GLU C 1 16 ? 10.686 4.738 32.022 1.00 42.90 359 GLU C N 1
ATOM 1887 C CA . GLU C 1 16 ? 9.925 5.955 31.760 1.00 45.06 359 GLU C CA 1
ATOM 1888 C C . GLU C 1 16 ? 8.501 5.720 32.311 1.00 44.36 359 GLU C C 1
ATOM 1889 O O . GLU C 1 16 ? 8.057 6.483 33.176 1.00 44.51 359 GLU C O 1
ATOM 1895 N N . LEU C 1 17 ? 7.860 4.608 31.891 1.00 41.06 360 LEU C N 1
ATOM 1896 C CA . LEU C 1 17 ? 6.535 4.241 32.384 1.00 40.68 360 LEU C CA 1
ATOM 1897 C C . LEU C 1 17 ? 6.433 4.213 33.884 1.00 39.70 360 LEU C C 1
ATOM 1898 O O . LEU C 1 17 ? 5.452 4.670 34.426 1.00 38.21 360 LEU C O 1
ATOM 1903 N N . LEU C 1 18 ? 7.446 3.675 34.543 1.00 41.69 361 LEU C N 1
ATOM 1904 C CA . LEU C 1 18 ? 7.408 3.501 35.994 1.00 43.91 361 LEU C CA 1
ATOM 1905 C C . LEU C 1 18 ? 7.811 4.754 36.800 1.00 44.55 361 LEU C C 1
ATOM 1906 O O . LEU C 1 18 ? 7.736 4.714 38.014 1.00 43.06 361 LEU C O 1
ATOM 1911 N N . SER C 1 19 ? 8.180 5.847 36.112 1.00 45.15 362 SER C N 1
ATOM 1912 C CA . SER C 1 19 ? 8.666 7.086 36.750 1.00 47.12 362 SER C CA 1
ATOM 1913 C C . SER C 1 19 ? 7.556 7.944 37.358 1.00 48.73 362 SER C C 1
ATOM 1914 O O . SER C 1 19 ? 6.372 7.845 36.977 1.00 48.24 362 SER C O 1
ATOM 1917 N N . LYS C 1 20 ? 7.968 8.778 38.321 1.00 50.09 363 LYS C N 1
ATOM 1918 C CA . LYS C 1 20 ? 7.064 9.616 39.110 1.00 49.57 363 LYS C CA 1
ATOM 1919 C C . LYS C 1 20 ? 6.195 10.561 38.270 1.00 49.16 363 LYS C C 1
ATOM 1920 O O . LYS C 1 20 ? 4.988 10.756 38.575 1.00 47.90 363 LYS C O 1
ATOM 1926 N N . LYS C 1 21 ? 6.792 11.129 37.216 1.00 48.11 364 LYS C N 1
ATOM 1927 C CA . LYS C 1 21 ? 6.057 11.935 36.220 1.00 49.05 364 LYS C CA 1
ATOM 1928 C C . LYS C 1 21 ? 4.622 11.437 35.977 1.00 47.01 364 LYS C C 1
ATOM 1929 O O . LYS C 1 21 ? 3.700 12.250 35.899 1.00 48.79 364 LYS C O 1
ATOM 1935 N N . HIS C 1 22 ? 4.495 10.124 35.759 1.00 43.88 365 HIS C N 1
ATOM 1936 C CA . HIS C 1 22 ? 3.262 9.501 35.329 1.00 43.45 365 HIS C CA 1
ATOM 1937 C C . HIS C 1 22 ? 2.499 8.895 36.475 1.00 42.42 365 HIS C C 1
ATOM 1938 O O . HIS C 1 22 ? 1.417 8.358 36.279 1.00 44.22 365 HIS C O 1
ATOM 1945 N N . ALA C 1 23 ? 3.038 8.995 37.672 1.00 42.37 366 ALA C N 1
ATOM 1946 C CA . ALA C 1 23 ? 2.432 8.313 38.814 1.00 43.17 366 ALA C CA 1
ATOM 1947 C C . ALA C 1 23 ? 0.902 8.571 38.984 1.00 42.87 366 ALA C C 1
ATOM 1948 O O . ALA C 1 23 ? 0.223 7.778 39.633 1.00 41.60 366 ALA C O 1
ATOM 1950 N N . ALA C 1 24 ? 0.382 9.667 38.421 1.00 43.18 367 ALA C N 1
ATOM 1951 C CA . ALA C 1 24 ? -1.046 10.054 38.616 1.00 44.42 367 ALA C CA 1
ATOM 1952 C C . ALA C 1 24 ? -2.006 9.172 37.890 1.00 43.83 367 ALA C C 1
ATOM 1953 O O . ALA C 1 24 ? -3.165 9.077 38.244 1.00 44.49 367 ALA C O 1
ATOM 1955 N N . TYR C 1 25 ? -1.530 8.560 36.823 1.00 43.60 368 TYR C N 1
ATOM 1956 C CA . TYR C 1 25 ? -2.378 7.705 36.061 1.00 42.23 368 TYR C CA 1
ATOM 1957 C C . TYR C 1 25 ? -1.763 6.348 35.753 1.00 42.18 368 TYR C C 1
ATOM 1958 O O . TYR C 1 25 ? -2.383 5.552 35.060 1.00 43.01 368 TYR C O 1
ATOM 1967 N N . ALA C 1 26 ? -0.576 6.092 36.291 1.00 39.89 369 ALA C N 1
ATOM 1968 C CA . ALA C 1 26 ? 0.120 4.820 36.122 1.00 38.75 369 ALA C CA 1
ATOM 1969 C C . ALA C 1 26 ? -0.150 3.848 37.267 1.00 37.72 369 ALA C C 1
ATOM 1970 O O . ALA C 1 26 ? -0.120 2.650 37.064 1.00 36.63 369 ALA C O 1
ATOM 1972 N N . TRP C 1 27 ? -0.436 4.365 38.470 1.00 37.66 370 TRP C N 1
ATOM 1973 C CA . TRP C 1 27 ? -0.754 3.518 39.629 1.00 37.06 370 TRP C CA 1
ATOM 1974 C C . TRP C 1 27 ? -1.745 2.363 39.416 1.00 36.57 370 TRP C C 1
ATOM 1975 O O . TRP C 1 27 ? -1.578 1.330 40.073 1.00 39.91 370 TRP C O 1
ATOM 1986 N N . PRO C 1 28 ? -2.773 2.441 38.559 1.00 35.92 371 PRO C N 1
ATOM 1987 C CA . PRO C 1 28 ? -3.616 1.225 38.398 1.00 35.89 371 PRO C CA 1
ATOM 1988 C C . PRO C 1 28 ? -2.835 0.031 37.774 1.00 35.21 371 PRO C C 1
ATOM 1989 O O . PRO C 1 28 ? -3.221 -1.129 37.896 1.00 36.16 371 PRO C O 1
ATOM 1993 N N . PHE C 1 29 ? -1.711 0.340 37.152 1.00 34.75 372 PHE C N 1
ATOM 1994 C CA . PHE C 1 29 ? -0.932 -0.646 36.427 1.00 37.57 372 PHE C CA 1
ATOM 1995 C C . PHE C 1 29 ? 0.380 -1.056 37.115 1.00 36.88 372 PHE C C 1
ATOM 1996 O O . PHE C 1 29 ? 1.100 -1.830 36.578 1.00 34.81 372 PHE C O 1
ATOM 2004 N N . TYR C 1 30 ? 0.665 -0.558 38.315 1.00 38.26 373 TYR C N 1
ATOM 2005 C CA . TYR C 1 30 ? 1.932 -0.947 38.987 1.00 39.25 373 TYR C CA 1
ATOM 2006 C C . TYR C 1 30 ? 2.018 -2.395 39.382 1.00 38.20 373 TYR C C 1
ATOM 2007 O O . TYR C 1 30 ? 3.056 -2.989 39.230 1.00 37.30 373 TYR C O 1
ATOM 2016 N N . LYS C 1 31 ? 0.908 -2.959 39.847 1.00 40.14 374 LYS C N 1
ATOM 2017 C CA . LYS C 1 31 ? 0.877 -4.319 40.393 1.00 39.26 374 LYS C CA 1
ATOM 2018 C C . LYS C 1 31 ? -0.241 -5.060 39.699 1.00 39.66 374 LYS C C 1
ATOM 2019 O O . LYS C 1 31 ? -1.114 -4.424 39.103 1.00 40.32 374 LYS C O 1
ATOM 2025 N N . PRO C 1 32 ? -0.248 -6.392 39.720 1.00 38.78 375 PRO C N 1
ATOM 2026 C CA . PRO C 1 32 ? -1.334 -7.093 39.048 1.00 38.01 375 PRO C CA 1
ATOM 2027 C C . PRO C 1 32 ? -2.655 -6.601 39.634 1.00 39.82 375 PRO C C 1
ATOM 2028 O O . PRO C 1 32 ? -2.693 -6.244 40.858 1.00 39.89 375 PRO C O 1
ATOM 2032 N N . VAL C 1 33 ? -3.679 -6.538 38.769 1.00 38.30 376 VAL C N 1
ATOM 2033 C CA . VAL C 1 33 ? -5.044 -6.295 39.157 1.00 37.92 376 VAL C CA 1
ATOM 2034 C C . VAL C 1 33 ? -5.496 -7.245 40.296 1.00 37.94 376 VAL C C 1
ATOM 2035 O O . VAL C 1 33 ? -5.520 -8.486 40.193 1.00 37.57 376 VAL C O 1
ATOM 2039 N N . ASP C 1 34 ? -5.891 -6.648 41.386 1.00 36.74 377 ASP C N 1
ATOM 2040 C CA . ASP C 1 34 ? -6.317 -7.438 42.522 1.00 38.48 377 ASP C CA 1
ATOM 2041 C C . ASP C 1 34 ? -7.829 -7.664 42.510 1.00 38.01 377 ASP C C 1
ATOM 2042 O O . ASP C 1 34 ? -8.631 -6.876 43.065 1.00 39.53 377 ASP C O 1
ATOM 2047 N N . ALA C 1 35 ? -8.249 -8.715 41.854 1.00 37.22 378 ALA C N 1
ATOM 2048 C CA . ALA C 1 35 ? -9.668 -8.945 41.758 1.00 37.91 378 ALA C CA 1
ATOM 2049 C C . ALA C 1 35 ? -10.370 -9.110 43.123 1.00 38.76 378 ALA C C 1
ATOM 2050 O O . ALA C 1 35 ? -11.411 -8.485 43.336 1.00 39.21 378 ALA C O 1
ATOM 2052 N N . SER C 1 36 ? -9.794 -9.905 44.035 1.00 39.29 379 SER C N 1
ATOM 2053 C CA . SER C 1 36 ? -10.417 -10.228 45.346 1.00 41.49 379 SER C CA 1
ATOM 2054 C C . SER C 1 36 ? -10.601 -8.995 46.256 1.00 40.98 379 SER C C 1
ATOM 2055 O O . SER C 1 36 ? -11.723 -8.713 46.715 1.00 42.77 379 SER C O 1
ATOM 2058 N N . ALA C 1 37 ? -9.531 -8.248 46.463 1.00 38.89 380 ALA C N 1
ATOM 2059 C CA . ALA C 1 37 ? -9.608 -6.952 47.167 1.00 41.93 380 ALA C CA 1
ATOM 2060 C C . ALA C 1 37 ? -10.493 -5.902 46.560 1.00 40.85 380 ALA C C 1
ATOM 2061 O O . ALA C 1 37 ? -11.056 -5.139 47.303 1.00 44.54 380 ALA C O 1
ATOM 2063 N N . LEU C 1 38 ? -10.633 -5.826 45.240 1.00 41.24 381 LEU C N 1
ATOM 2064 C CA . LEU C 1 38 ? -11.568 -4.843 44.650 1.00 39.53 381 LEU C CA 1
ATOM 2065 C C . LEU C 1 38 ? -12.972 -5.379 44.339 1.00 38.52 381 LEU C C 1
ATOM 2066 O O . LEU C 1 38 ? -13.839 -4.661 43.844 1.00 37.20 381 LEU C O 1
ATOM 2071 N N . GLY C 1 39 ? -13.163 -6.679 44.550 1.00 40.75 382 GLY C N 1
ATOM 2072 C CA . GLY C 1 39 ? -14.450 -7.342 44.308 1.00 41.05 382 GLY C CA 1
ATOM 2073 C C . GLY C 1 39 ? -14.868 -7.538 42.874 1.00 39.87 382 GLY C C 1
ATOM 2074 O O . GLY C 1 39 ? -16.042 -7.385 42.532 1.00 39.49 382 GLY C O 1
ATOM 2075 N N . LEU C 1 40 ? -13.891 -7.845 42.023 1.00 40.14 383 LEU C N 1
ATOM 2076 C CA . LEU C 1 40 ? -14.156 -7.944 40.593 1.00 39.51 383 LEU C CA 1
ATOM 2077 C C . LEU C 1 40 ? -14.461 -9.371 40.377 1.00 38.59 383 LEU C C 1
ATOM 2078 O O . LEU C 1 40 ? -13.568 -10.126 40.006 1.00 37.98 383 LEU C O 1
ATOM 2083 N N . HIS C 1 41 ? -15.719 -9.742 40.642 1.00 39.68 384 HIS C N 1
ATOM 2084 C CA . HIS C 1 41 ? -16.138 -11.139 40.660 1.00 41.70 384 HIS C CA 1
ATOM 2085 C C . HIS C 1 41 ? -15.959 -11.830 39.319 1.00 42.19 384 HIS C C 1
ATOM 2086 O O . HIS C 1 41 ? -15.813 -13.067 39.251 1.00 43.21 384 HIS C O 1
ATOM 2093 N N . ASP C 1 42 ? -15.970 -11.015 38.279 1.00 40.40 385 ASP C N 1
ATOM 2094 C CA . ASP C 1 42 ? -15.965 -11.497 36.915 1.00 40.83 385 ASP C CA 1
ATOM 2095 C C . ASP C 1 42 ? -14.633 -11.332 36.191 1.00 38.30 385 ASP C C 1
ATOM 2096 O O . ASP C 1 42 ? -14.561 -11.672 35.031 1.00 36.47 385 ASP C O 1
ATOM 2101 N N . TYR C 1 43 ? -13.597 -10.825 36.866 1.00 36.03 386 TYR C N 1
ATOM 2102 C CA . TYR C 1 43 ? -12.398 -10.373 36.155 1.00 37.08 386 TYR C CA 1
ATOM 2103 C C . TYR C 1 43 ? -11.568 -11.426 35.428 1.00 38.62 386 TYR C C 1
ATOM 2104 O O . TYR C 1 43 ? -11.098 -11.193 34.305 1.00 38.18 386 TYR C O 1
ATOM 2113 N N . HIS C 1 44 ? -11.264 -12.513 36.131 1.00 38.48 387 HIS C N 1
ATOM 2114 C CA . HIS C 1 44 ? -10.369 -13.553 35.593 1.00 40.35 387 HIS C CA 1
ATOM 2115 C C . HIS C 1 44 ? -11.135 -14.455 34.626 1.00 41.88 387 HIS C C 1
ATOM 2116 O O . HIS C 1 44 ? -10.536 -15.189 33.875 1.00 43.90 387 HIS C O 1
ATOM 2123 N N . ASP C 1 45 ? -12.461 -14.341 34.644 1.00 43.01 388 ASP C N 1
ATOM 2124 C CA . ASP C 1 45 ? -13.314 -14.912 33.629 1.00 44.58 388 ASP C CA 1
ATOM 2125 C C . ASP C 1 45 ? -13.182 -14.099 32.297 1.00 45.40 388 ASP C C 1
ATOM 2126 O O . ASP C 1 45 ? -13.100 -14.716 31.223 1.00 43.75 388 ASP C O 1
ATOM 2131 N N . ILE C 1 46 ? -13.100 -12.746 32.380 1.00 41.40 389 ILE C N 1
ATOM 2132 C CA . ILE C 1 46 ? -13.058 -11.926 31.175 1.00 39.24 389 ILE C CA 1
ATOM 2133 C C . ILE C 1 46 ? -11.651 -11.794 30.619 1.00 39.43 389 ILE C C 1
ATOM 2134 O O . ILE C 1 46 ? -11.462 -11.709 29.402 1.00 40.38 389 ILE C O 1
ATOM 2139 N N . ILE C 1 47 ? -10.680 -11.759 31.519 1.00 37.92 390 ILE C N 1
ATOM 2140 C CA . ILE C 1 47 ? -9.293 -11.561 31.181 1.00 38.57 390 ILE C CA 1
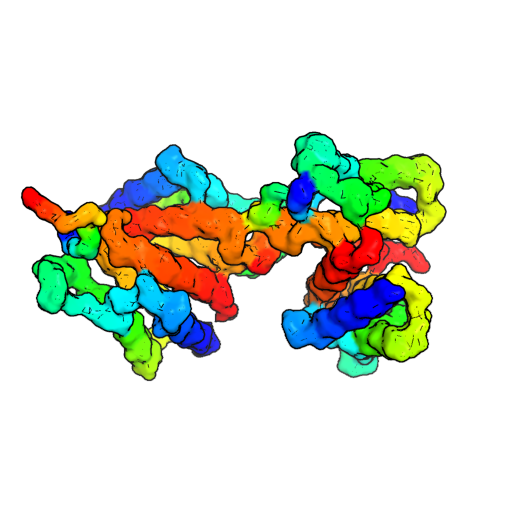ATOM 2141 C C . ILE C 1 47 ? -8.561 -12.870 31.480 1.00 40.27 390 ILE C C 1
ATOM 2142 O O . ILE C 1 47 ? -8.271 -13.192 32.637 1.00 41.50 390 ILE C O 1
ATOM 2147 N N . LYS C 1 48 ? -8.278 -13.606 30.414 1.00 41.59 391 LYS C N 1
ATOM 2148 C CA . LYS C 1 48 ? -7.523 -14.848 30.469 1.00 41.76 391 LYS C CA 1
ATOM 2149 C C . LYS C 1 48 ? -6.049 -14.646 30.850 1.00 41.08 391 LYS C C 1
ATOM 2150 O O . LYS C 1 48 ? -5.475 -15.410 31.581 1.00 40.77 391 LYS C O 1
ATOM 2156 N N . HIS C 1 49 ? -5.424 -13.607 30.319 1.00 39.31 392 HIS C N 1
ATOM 2157 C CA . HIS C 1 49 ? -4.008 -13.422 30.477 1.00 38.91 392 HIS C CA 1
ATOM 2158 C C . HIS C 1 49 ? -3.720 -12.018 31.066 1.00 36.34 392 HIS C C 1
ATOM 2159 O O . HIS C 1 49 ? -3.394 -11.103 30.311 1.00 31.68 392 HIS C O 1
ATOM 2166 N N . PRO C 1 50 ? -3.852 -11.859 32.396 1.00 37.74 393 PRO C N 1
ATOM 2167 C CA . PRO C 1 50 ? -3.590 -10.572 33.062 1.00 37.87 393 PRO C CA 1
ATOM 2168 C C . PRO C 1 50 ? -2.161 -10.149 32.883 1.00 37.74 393 PRO C C 1
ATOM 2169 O O . PRO C 1 50 ? -1.266 -11.029 32.754 1.00 40.73 393 PRO C O 1
ATOM 2173 N N . MET C 1 51 ? -1.915 -8.845 32.942 1.00 36.42 394 MET C N 1
ATOM 2174 C CA . MET C 1 51 ? -0.582 -8.281 32.777 1.00 34.98 394 MET C CA 1
ATOM 2175 C C . MET C 1 51 ? -0.498 -6.971 33.524 1.00 35.51 394 MET C C 1
ATOM 2176 O O . MET C 1 51 ? -1.458 -6.240 33.515 1.00 35.59 394 MET C O 1
ATOM 2181 N N . ASP C 1 52 ? 0.667 -6.654 34.100 1.00 33.77 395 ASP C N 1
ATOM 2182 C CA . ASP C 1 52 ? 0.922 -5.345 34.668 1.00 34.33 395 ASP C CA 1
ATOM 2183 C C . ASP C 1 52 ? 2.420 -5.002 34.552 1.00 34.53 395 ASP C C 1
ATOM 2184 O O . ASP C 1 52 ? 3.285 -5.836 34.160 1.00 34.80 395 ASP C O 1
ATOM 2189 N N . LEU C 1 53 ? 2.756 -3.795 34.962 1.00 33.64 396 LEU C N 1
ATOM 2190 C CA . LEU C 1 53 ? 4.101 -3.315 34.843 1.00 33.78 396 LEU C CA 1
ATOM 2191 C C . LEU C 1 53 ? 5.054 -4.071 35.753 1.00 37.07 396 LEU C C 1
ATOM 2192 O O . LEU C 1 53 ? 6.188 -4.314 35.342 1.00 38.25 396 LEU C O 1
ATOM 2197 N N . SER C 1 54 ? 4.626 -4.483 36.953 1.00 36.60 397 SER C N 1
ATOM 2198 C CA . SER C 1 54 ? 5.584 -5.185 37.824 1.00 39.37 397 SER C CA 1
ATOM 2199 C C . SER C 1 54 ? 6.038 -6.464 37.102 1.00 39.66 397 SER C C 1
ATOM 2200 O O . SER C 1 54 ? 7.241 -6.777 37.065 1.00 42.27 397 SER C O 1
ATOM 2203 N N . THR C 1 55 ? 5.056 -7.165 36.547 1.00 39.64 398 THR C N 1
ATOM 2204 C CA . THR C 1 55 ? 5.208 -8.417 35.822 1.00 40.21 398 THR C CA 1
ATOM 2205 C C . THR C 1 55 ? 6.052 -8.229 34.558 1.00 40.10 398 THR C C 1
ATOM 2206 O O . THR C 1 55 ? 6.865 -9.095 34.247 1.00 39.77 398 THR C O 1
ATOM 2210 N N . VAL C 1 56 ? 5.916 -7.076 33.882 1.00 39.84 399 VAL C N 1
ATOM 2211 C CA . VAL C 1 56 ? 6.720 -6.818 32.727 1.00 38.55 399 VAL C CA 1
ATOM 2212 C C . VAL C 1 56 ? 8.141 -6.713 33.232 1.00 38.94 399 VAL C C 1
ATOM 2213 O O . VAL C 1 56 ? 9.016 -7.171 32.554 1.00 38.66 399 VAL C O 1
ATOM 2217 N N . LYS C 1 57 ? 8.366 -6.057 34.377 1.00 38.32 400 LYS C N 1
ATOM 2218 C CA . LYS C 1 57 ? 9.719 -5.765 34.822 1.00 40.89 400 LYS C CA 1
ATOM 2219 C C . LYS C 1 57 ? 10.447 -7.058 35.277 1.00 41.52 400 LYS C C 1
ATOM 2220 O O . LYS C 1 57 ? 11.667 -7.182 35.119 1.00 40.47 400 LYS C O 1
ATOM 2226 N N . ARG C 1 58 ? 9.681 -7.976 35.853 1.00 40.95 401 ARG C N 1
ATOM 2227 C CA . ARG C 1 58 ? 10.164 -9.294 36.196 1.00 44.44 401 ARG C CA 1
ATOM 2228 C C . ARG C 1 58 ? 10.562 -10.138 34.953 1.00 44.36 401 ARG C C 1
ATOM 2229 O O . ARG C 1 58 ? 11.607 -10.770 34.941 1.00 45.40 401 ARG C O 1
ATOM 2237 N N . LYS C 1 59 ? 9.711 -10.184 33.934 1.00 45.50 402 LYS C N 1
ATOM 2238 C CA . LYS C 1 59 ? 10.006 -10.932 32.709 1.00 46.58 402 LYS C CA 1
ATOM 2239 C C . LYS C 1 59 ? 11.201 -10.264 32.053 1.00 48.18 402 LYS C C 1
ATOM 2240 O O . LYS C 1 59 ? 12.090 -10.912 31.522 1.00 50.27 402 LYS C O 1
ATOM 2246 N N . MET C 1 60 ? 11.263 -8.952 32.133 1.00 49.16 403 MET C N 1
ATOM 2247 C CA . MET C 1 60 ? 12.418 -8.299 31.573 1.00 50.92 403 MET C CA 1
ATOM 2248 C C . MET C 1 60 ? 13.697 -8.785 32.303 1.00 52.00 403 MET C C 1
ATOM 2249 O O . MET C 1 60 ? 14.718 -9.047 31.653 1.00 50.71 403 MET C O 1
ATOM 2254 N N . GLU C 1 61 ? 13.609 -8.951 33.637 1.00 52.20 404 GLU C N 1
ATOM 2255 C CA . GLU C 1 61 ? 14.776 -9.360 34.438 1.00 53.44 404 GLU C CA 1
ATOM 2256 C C . GLU C 1 61 ? 15.204 -10.799 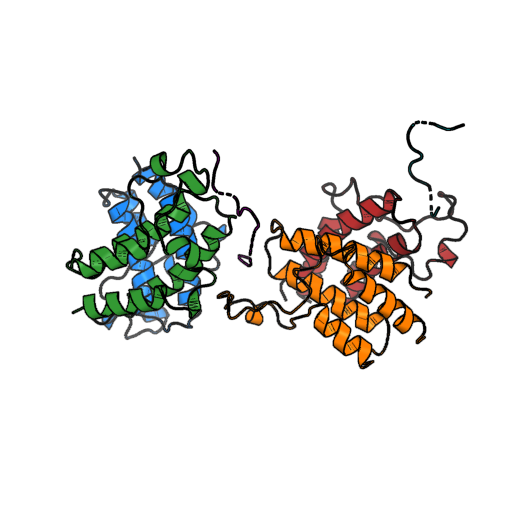34.295 1.00 52.88 404 GLU C C 1
ATOM 2257 O O . GLU C 1 61 ? 16.395 -11.084 34.380 1.00 55.06 404 GLU C O 1
ATOM 2263 N N . ASN C 1 62 ? 14.241 -11.702 34.127 1.00 52.05 405 ASN C N 1
ATOM 2264 C CA . ASN C 1 62 ? 14.522 -13.100 33.824 1.00 51.82 405 ASN C CA 1
ATOM 2265 C C . ASN C 1 62 ? 14.830 -13.239 32.332 1.00 51.59 405 ASN C C 1
ATOM 2266 O O . ASN C 1 62 ? 14.874 -14.356 31.780 1.00 52.68 405 ASN C O 1
ATOM 2271 N N . ARG C 1 63 ? 14.992 -12.098 31.663 1.00 52.00 406 ARG C N 1
ATOM 2272 C CA . ARG C 1 63 ? 15.223 -12.040 30.210 1.00 50.48 406 ARG C CA 1
ATOM 2273 C C . ARG C 1 63 ? 14.297 -12.970 29.453 1.00 50.20 406 ARG C C 1
ATOM 2274 O O . ARG C 1 63 ? 14.771 -13.784 28.658 1.00 51.02 406 ARG C O 1
ATOM 2282 N N . ASP C 1 64 ? 12.985 -12.846 29.691 1.00 49.46 407 ASP C N 1
ATOM 2283 C CA . ASP C 1 64 ? 11.962 -13.685 29.063 1.00 48.72 407 ASP C CA 1
ATOM 2284 C C . ASP C 1 64 ? 11.468 -13.088 27.754 1.00 48.76 407 ASP C C 1
ATOM 2285 O O . ASP C 1 64 ? 10.511 -13.623 27.129 1.00 48.45 407 ASP C O 1
ATOM 2290 N N . TYR C 1 65 ? 12.041 -11.945 27.383 1.00 46.49 408 TYR C N 1
ATOM 2291 C CA . TYR C 1 65 ? 11.757 -11.325 26.106 1.00 46.15 408 TYR C CA 1
ATOM 2292 C C . TYR C 1 65 ? 13.035 -11.396 25.246 1.00 46.99 408 TYR C C 1
ATOM 2293 O O . TYR C 1 65 ? 14.077 -10.982 25.685 1.00 47.47 408 TYR C O 1
ATOM 2302 N N . ARG C 1 66 ? 12.952 -11.959 24.037 1.00 50.47 409 ARG C N 1
ATOM 2303 C CA . ARG C 1 66 ? 14.058 -11.993 23.041 1.00 48.71 409 ARG C CA 1
ATOM 2304 C C . ARG C 1 66 ? 14.190 -10.687 22.261 1.00 49.60 409 ARG C C 1
ATOM 2305 O O . ARG C 1 66 ? 15.312 -10.224 21.994 1.00 51.58 409 ARG C O 1
ATOM 2313 N N . ASP C 1 67 ? 13.072 -10.075 21.875 1.00 47.21 410 ASP C N 1
ATOM 2314 C CA . ASP C 1 67 ? 13.173 -8.818 21.119 1.00 49.17 410 ASP C CA 1
ATOM 2315 C C . ASP C 1 67 ? 12.124 -7.835 21.559 1.00 47.99 410 ASP C C 1
ATOM 2316 O O . ASP C 1 67 ? 11.264 -8.141 22.390 1.00 47.23 410 ASP C O 1
ATOM 2321 N N . ALA C 1 68 ? 12.168 -6.661 20.953 1.00 47.26 411 ALA C N 1
ATOM 2322 C CA . ALA C 1 68 ? 11.286 -5.576 21.361 1.00 46.53 411 ALA C CA 1
ATOM 2323 C C . ALA C 1 68 ? 9.764 -5.848 21.190 1.00 46.03 411 ALA C C 1
ATOM 2324 O O . ALA C 1 68 ? 8.959 -5.338 21.979 1.00 46.35 411 ALA C O 1
ATOM 2326 N N . GLN C 1 69 ? 9.380 -6.646 20.199 1.00 44.36 412 GLN C N 1
ATOM 2327 C CA . GLN C 1 69 ? 7.962 -6.861 19.871 1.00 44.75 412 GLN C CA 1
ATOM 2328 C C . GLN C 1 69 ? 7.304 -7.722 20.910 1.00 44.53 412 GLN C C 1
ATOM 2329 O O . GLN C 1 69 ? 6.070 -7.775 20.992 1.00 46.20 412 GLN C O 1
ATOM 2335 N N . GLU C 1 70 ? 8.122 -8.485 21.619 1.00 42.52 413 GLU C N 1
ATOM 2336 C CA . GLU C 1 70 ? 7.617 -9.374 22.622 1.00 42.60 413 GLU C CA 1
ATOM 2337 C C . GLU C 1 70 ? 7.288 -8.555 23.845 1.00 40.45 413 GLU C C 1
ATOM 2338 O O . GLU C 1 70 ? 6.311 -8.835 24.505 1.00 40.51 413 GLU C O 1
ATOM 2344 N N . PHE C 1 71 ? 8.145 -7.583 24.148 1.00 39.30 414 PHE C N 1
ATOM 2345 C CA . PHE C 1 71 ? 7.955 -6.655 25.277 1.00 41.24 414 PHE C CA 1
ATOM 2346 C C . PHE C 1 71 ? 6.728 -5.801 25.066 1.00 41.05 414 PHE C C 1
ATOM 2347 O O . PHE C 1 71 ? 5.884 -5.690 25.953 1.00 41.92 414 PHE C O 1
ATOM 2355 N N . ALA C 1 72 ? 6.641 -5.231 23.867 1.00 41.28 415 ALA C N 1
ATOM 2356 C CA . ALA C 1 72 ? 5.532 -4.399 23.411 1.00 40.23 415 ALA C CA 1
ATOM 2357 C C . ALA C 1 72 ? 4.235 -5.175 23.403 1.00 41.38 415 ALA C C 1
ATOM 2358 O O . ALA C 1 72 ? 3.185 -4.593 23.686 1.00 40.57 415 ALA C O 1
ATOM 2360 N N . ALA C 1 73 ? 4.293 -6.473 23.082 1.00 40.22 416 ALA C N 1
ATOM 2361 C CA . ALA C 1 73 ? 3.065 -7.293 23.136 1.00 39.04 416 ALA C CA 1
ATOM 2362 C C . ALA C 1 73 ? 2.513 -7.388 24.555 1.00 38.52 416 ALA C C 1
ATOM 2363 O O . ALA C 1 73 ? 1.289 -7.400 24.731 1.00 37.07 416 ALA C O 1
ATOM 2365 N N . ASP C 1 74 ? 3.400 -7.446 25.564 1.00 39.59 417 ASP C N 1
ATOM 2366 C CA . ASP C 1 74 ? 2.958 -7.528 26.955 1.00 39.92 417 ASP C CA 1
ATOM 2367 C C . ASP C 1 74 ? 2.431 -6.176 27.424 1.00 39.82 417 ASP C C 1
ATOM 2368 O O . ASP C 1 74 ? 1.463 -6.119 28.165 1.00 39.85 417 ASP C O 1
ATOM 2373 N N . VAL C 1 75 ? 3.083 -5.100 26.985 1.00 40.68 418 VAL C N 1
ATOM 2374 C CA . VAL C 1 75 ? 2.695 -3.749 27.376 1.00 40.13 418 VAL C CA 1
ATOM 2375 C C . VAL C 1 75 ? 1.311 -3.442 26.844 1.00 39.48 418 VAL C C 1
ATOM 2376 O O . VAL C 1 75 ? 0.491 -2.860 27.555 1.00 40.67 418 VAL C O 1
ATOM 2380 N N . ARG C 1 76 ? 1.047 -3.851 25.614 1.00 38.48 419 ARG C N 1
ATOM 2381 C CA . ARG C 1 76 ? -0.260 -3.650 24.959 1.00 39.02 419 ARG C CA 1
ATOM 2382 C C . ARG C 1 76 ? -1.394 -4.531 25.469 1.00 38.44 419 ARG C C 1
ATOM 2383 O O . ARG C 1 76 ? -2.547 -4.104 25.561 1.00 39.74 419 ARG C O 1
ATOM 2391 N N . LEU C 1 77 ? -1.067 -5.768 25.779 1.00 37.47 420 LEU C N 1
ATOM 2392 C CA . LEU C 1 77 ? -2.023 -6.660 26.389 1.00 37.58 420 LEU C CA 1
ATOM 2393 C C . LEU C 1 77 ? -2.453 -6.050 27.745 1.00 36.26 420 LEU C C 1
ATOM 2394 O O . LEU C 1 77 ? -3.597 -6.061 28.083 1.00 34.51 420 LEU C O 1
ATOM 2399 N N . MET C 1 78 ? -1.509 -5.498 28.501 1.00 36.15 421 MET C N 1
ATOM 2400 C CA . MET C 1 78 ? -1.830 -4.757 29.693 1.00 35.64 421 MET C CA 1
ATOM 2401 C C . MET C 1 78 ? -2.934 -3.715 29.390 1.00 34.49 421 MET C C 1
ATOM 2402 O O . MET C 1 78 ? -4.001 -3.746 29.980 1.00 35.71 421 MET C O 1
ATOM 2407 N N . PHE C 1 79 ? -2.710 -2.829 28.444 1.00 34.71 422 PHE C N 1
ATOM 2408 C CA . PHE C 1 79 ? -3.757 -1.866 28.057 1.00 33.13 422 PHE C CA 1
ATOM 2409 C C . PHE C 1 79 ? -4.995 -2.465 27.497 1.00 34.43 422 PHE C C 1
ATOM 2410 O O . PHE C 1 79 ? -6.046 -2.020 27.847 1.00 37.79 422 PHE C O 1
ATOM 2418 N N . SER C 1 80 ? -4.890 -3.451 26.596 1.00 36.55 423 SER C N 1
ATOM 2419 C CA . SER C 1 80 ? -6.041 -4.146 26.035 1.00 35.90 423 SER C CA 1
ATOM 2420 C C . SER C 1 80 ? -6.950 -4.729 27.080 1.00 33.74 423 SER C C 1
ATOM 2421 O O . SER C 1 80 ? -8.182 -4.704 26.918 1.00 32.13 423 SER C O 1
ATOM 2424 N N . ASN C 1 81 ? -6.335 -5.327 28.098 1.00 32.34 424 ASN C N 1
ATOM 2425 C CA . ASN C 1 81 ? -7.048 -5.847 29.226 1.00 32.24 424 ASN C CA 1
ATOM 2426 C C . ASN C 1 81 ? -7.875 -4.798 29.918 1.00 29.97 424 ASN C C 1
ATOM 2427 O O . ASN C 1 81 ? -8.999 -5.132 30.192 1.00 25.64 424 ASN C O 1
ATOM 2432 N N . CYS C 1 82 ? -7.338 -3.574 30.224 1.00 31.60 425 CYS C N 1
ATOM 2433 C CA . CYS C 1 82 ? -8.162 -2.561 30.929 1.00 33.48 425 CYS C CA 1
ATOM 2434 C C . CYS C 1 82 ? -9.294 -2.187 30.051 1.00 32.86 425 CYS C C 1
ATOM 2435 O O . CYS C 1 82 ? -10.356 -1.997 30.545 1.00 30.63 425 CYS C O 1
ATOM 2438 N N . TYR C 1 83 ? -9.058 -2.141 28.732 1.00 36.53 426 TYR C N 1
ATOM 2439 C CA . TYR C 1 83 ? -10.083 -1.688 27.763 1.00 36.35 426 TYR C CA 1
ATOM 2440 C C . TYR C 1 83 ? -11.195 -2.680 27.692 1.00 36.12 426 TYR C C 1
ATOM 2441 O O . TYR C 1 83 ? -12.362 -2.320 27.719 1.00 34.18 426 TYR C O 1
ATOM 2450 N N . LYS C 1 84 ? -10.825 -3.962 27.626 1.00 37.81 427 LYS C N 1
ATOM 2451 C CA . LYS C 1 84 ? -11.814 -5.045 27.554 1.00 36.10 427 LYS C CA 1
ATOM 2452 C C . LYS C 1 84 ? -12.712 -5.071 28.807 1.00 36.63 427 LYS C C 1
ATOM 2453 O O . LYS C 1 84 ? -13.959 -5.216 28.755 1.00 34.78 427 LYS C O 1
ATOM 2459 N N . TYR C 1 85 ? -12.063 -4.934 29.951 1.00 37.25 428 TYR C N 1
ATOM 2460 C CA . TYR C 1 85 ? -12.763 -5.191 31.219 1.00 37.97 428 TYR C CA 1
ATOM 2461 C C . TYR C 1 85 ? -13.639 -3.997 31.666 1.00 36.95 428 TYR C C 1
ATOM 2462 O O . TYR C 1 85 ? -14.656 -4.196 32.289 1.00 35.14 428 TYR C O 1
ATOM 2471 N N . ASN C 1 86 ? -13.267 -2.781 31.271 1.00 37.12 429 ASN C N 1
ATOM 2472 C CA . ASN C 1 86 ? -13.831 -1.555 31.861 1.00 36.35 429 ASN C CA 1
ATOM 2473 C C . ASN C 1 86 ? -14.663 -0.746 30.879 1.00 37.00 429 ASN C C 1
ATOM 2474 O O . ASN C 1 86 ? -14.323 -0.614 29.720 1.00 38.76 429 ASN C O 1
ATOM 2479 N N . PRO C 1 87 ? -15.790 -0.231 31.307 1.00 38.37 430 PRO C N 1
ATOM 2480 C CA . PRO C 1 87 ? -16.630 0.553 30.381 1.00 39.00 430 PRO C CA 1
ATOM 2481 C C . PRO C 1 87 ? -15.868 1.811 29.926 1.00 40.12 430 PRO C C 1
ATOM 2482 O O . PRO C 1 87 ? -14.956 2.269 30.637 1.00 37.99 430 PRO C O 1
ATOM 2486 N N . PRO C 1 88 ? -16.229 2.342 28.761 1.00 41.36 431 PRO C N 1
ATOM 2487 C CA . PRO C 1 88 ? -15.496 3.475 28.144 1.00 42.03 431 PRO C CA 1
ATOM 2488 C C . PRO C 1 88 ? -15.427 4.791 28.946 1.00 42.63 431 PRO C C 1
ATOM 2489 O O . PRO C 1 88 ? -14.526 5.602 28.690 1.00 42.11 431 PRO C O 1
ATOM 2493 N N . ASP C 1 89 ? -16.346 4.972 29.879 1.00 42.60 432 ASP C N 1
ATOM 2494 C CA . ASP C 1 89 ? -16.420 6.176 30.688 1.00 44.53 432 ASP C CA 1
ATOM 2495 C C . ASP C 1 89 ? -15.844 6.007 32.096 1.00 44.41 432 ASP C C 1
ATOM 2496 O O . ASP C 1 89 ? -16.063 6.887 32.922 1.00 44.51 432 ASP C O 1
ATOM 2501 N N . HIS C 1 90 ? -15.136 4.903 32.388 1.00 42.25 433 HIS C N 1
ATOM 2502 C CA . HIS C 1 90 ? -14.448 4.798 33.678 1.00 40.62 433 HIS C CA 1
ATOM 2503 C C . HIS C 1 90 ? -13.089 5.541 33.688 1.00 40.28 433 HIS C C 1
ATOM 2504 O O . HIS C 1 90 ? -12.388 5.589 32.686 1.00 40.58 433 HIS C O 1
ATOM 2511 N N . ASP C 1 91 ? -12.705 6.045 34.853 1.00 38.72 434 ASP C N 1
ATOM 2512 C CA . ASP C 1 91 ? -11.420 6.702 35.031 1.00 38.77 434 ASP C CA 1
ATOM 2513 C C . ASP C 1 91 ? -10.241 5.832 34.613 1.00 35.12 434 ASP C C 1
ATOM 2514 O O . ASP C 1 91 ? -9.396 6.324 33.936 1.00 32.18 434 ASP C O 1
ATOM 2519 N N . VAL C 1 92 ? -10.233 4.549 34.970 1.00 35.64 435 VAL C N 1
ATOM 2520 C CA . VAL C 1 92 ? -9.109 3.656 34.653 1.00 35.15 435 VAL C CA 1
ATOM 2521 C C . VAL C 1 92 ? -8.848 3.574 33.133 1.00 35.42 435 VAL C C 1
ATOM 2522 O O . VAL C 1 92 ? -7.708 3.494 32.696 1.00 32.21 435 VAL C O 1
ATOM 2526 N N . VAL C 1 93 ? -9.903 3.677 32.329 1.00 35.10 436 VAL C N 1
ATOM 2527 C CA . VAL C 1 93 ? -9.749 3.765 30.883 1.00 34.22 436 VAL C CA 1
ATOM 2528 C C . VAL C 1 93 ? -8.923 4.956 30.446 1.00 34.12 436 VAL C C 1
ATOM 2529 O O . VAL C 1 93 ? -7.894 4.799 29.777 1.00 34.73 436 VAL C O 1
ATOM 2533 N N . ALA C 1 94 ? -9.342 6.146 30.835 1.00 34.90 437 ALA C N 1
ATOM 2534 C CA . ALA C 1 94 ? -8.552 7.352 30.547 1.00 35.96 437 ALA C CA 1
ATOM 2535 C C . ALA C 1 94 ? -7.095 7.294 31.051 1.00 34.16 437 ALA C C 1
ATOM 2536 O O . ALA C 1 94 ? -6.232 7.833 30.432 1.00 33.41 437 ALA C O 1
ATOM 2538 N N . MET C 1 95 ? -6.845 6.691 32.206 1.00 35.17 438 MET C N 1
ATOM 2539 C CA . MET C 1 95 ? -5.483 6.594 32.709 1.00 36.94 438 MET C CA 1
ATOM 2540 C C . MET C 1 95 ? -4.643 5.728 31.772 1.00 36.80 438 MET C C 1
ATOM 2541 O O . MET C 1 95 ? -3.478 6.021 31.534 1.00 38.06 438 MET C O 1
ATOM 2546 N N . ALA C 1 96 ? -5.302 4.744 31.186 1.00 36.02 439 ALA C N 1
ATOM 2547 C CA . ALA C 1 96 ? -4.714 3.725 30.358 1.00 35.91 439 ALA C CA 1
ATOM 2548 C C . ALA C 1 96 ? -4.259 4.388 29.096 1.00 35.61 439 ALA C C 1
ATOM 2549 O O . ALA C 1 96 ? -3.113 4.239 28.758 1.00 39.42 439 ALA C O 1
ATOM 2551 N N . ARG C 1 97 ? -5.092 5.217 28.475 1.00 37.59 440 ARG C N 1
ATOM 2552 C CA . ARG C 1 97 ? -4.698 5.924 27.255 1.00 38.32 440 ARG C CA 1
ATOM 2553 C C . ARG C 1 97 ? -3.565 6.921 27.450 1.00 38.89 440 ARG C C 1
ATOM 2554 O O . ARG C 1 97 ? -2.749 7.065 26.556 1.00 36.59 440 ARG C O 1
ATOM 2562 N N . LYS C 1 98 ? -3.564 7.650 28.574 1.00 37.68 441 LYS C N 1
ATOM 2563 C CA . LYS C 1 98 ? -2.469 8.555 28.911 1.00 39.63 441 LYS C CA 1
ATOM 2564 C C . LYS C 1 98 ? -1.163 7.780 29.015 1.00 38.65 441 LYS C C 1
ATOM 2565 O O . LYS C 1 98 ? -0.170 8.183 28.477 1.00 39.60 441 LYS C O 1
ATOM 2571 N N . LEU C 1 99 ? -1.157 6.690 29.751 1.00 38.44 442 LEU C N 1
ATOM 2572 C CA . LEU C 1 99 ? 0.030 5.896 29.809 1.00 38.44 442 LEU C CA 1
ATOM 2573 C C . LEU C 1 99 ? 0.392 5.308 28.426 1.00 37.25 442 LEU C C 1
ATOM 2574 O O . LEU C 1 99 ? 1.550 5.235 28.068 1.00 35.62 442 LEU C O 1
ATOM 2579 N N . GLN C 1 100 ? -0.601 4.915 27.655 1.00 38.20 443 GLN C N 1
ATOM 2580 C CA . GLN C 1 100 ? -0.309 4.355 26.351 1.00 39.38 443 GLN C CA 1
ATOM 2581 C C . GLN C 1 100 ? 0.206 5.382 25.326 1.00 41.02 443 GLN C C 1
ATOM 2582 O O . GLN C 1 100 ? 0.867 4.982 24.375 1.00 40.53 443 GLN C O 1
ATOM 2588 N N . ASP C 1 101 ? -0.047 6.683 25.506 1.00 39.42 444 ASP C N 1
ATOM 2589 C CA . ASP C 1 101 ? 0.547 7.639 24.582 1.00 41.31 444 ASP C CA 1
ATOM 2590 C C . ASP C 1 101 ? 2.015 7.642 24.809 1.00 41.56 444 ASP C C 1
ATOM 2591 O O . ASP C 1 101 ? 2.801 7.834 23.864 1.00 41.86 444 ASP C O 1
ATOM 2596 N N . VAL C 1 102 ? 2.370 7.554 26.099 1.00 41.77 445 VAL C N 1
ATOM 2597 C CA . VAL C 1 102 ? 3.776 7.563 26.536 1.00 40.27 445 VAL C CA 1
ATOM 2598 C C . VAL C 1 102 ? 4.513 6.334 25.987 1.00 38.73 445 VAL C C 1
ATOM 2599 O O . VAL C 1 102 ? 5.674 6.438 25.541 1.00 35.81 445 VAL C O 1
ATOM 2603 N N . PHE C 1 103 ? 3.827 5.186 26.017 1.00 38.97 446 PHE C N 1
ATOM 2604 C CA . PHE C 1 103 ? 4.438 3.954 25.504 1.00 38.49 446 PHE C CA 1
ATOM 2605 C C . PHE C 1 103 ? 4.519 3.980 23.956 1.00 38.15 446 PHE C C 1
ATOM 2606 O O . PHE C 1 103 ? 5.587 3.845 23.431 1.00 39.01 446 PHE C O 1
ATOM 2614 N N . GLU C 1 104 ? 3.407 4.157 23.249 1.00 38.69 447 GLU C N 1
ATOM 2615 C CA . GLU C 1 104 ? 3.432 4.160 21.789 1.00 42.02 447 GLU C CA 1
ATOM 2616 C C . GLU C 1 104 ? 4.410 5.152 21.196 1.00 44.18 447 GLU C C 1
ATOM 2617 O O . GLU C 1 104 ? 5.020 4.850 20.188 1.00 44.75 447 GLU C O 1
ATOM 2623 N N . PHE C 1 105 ? 4.622 6.287 21.858 1.00 45.07 448 PHE C N 1
ATOM 2624 C CA . PHE C 1 105 ? 5.557 7.278 21.318 1.00 46.10 448 PHE C CA 1
ATOM 2625 C C . PHE C 1 105 ? 6.940 6.806 21.475 1.00 46.78 448 PHE C C 1
ATOM 2626 O O . PHE C 1 105 ? 7.690 6.769 20.483 1.00 48.87 448 PHE C O 1
ATOM 2634 N N . ARG C 1 106 ? 7.284 6.450 22.712 1.00 45.65 449 ARG C N 1
ATOM 2635 C CA . ARG C 1 106 ? 8.652 6.138 23.045 1.00 43.67 449 ARG C CA 1
ATOM 2636 C C . ARG C 1 106 ? 9.043 4.855 22.406 1.00 44.53 449 ARG C C 1
ATOM 2637 O O . ARG C 1 106 ? 10.243 4.620 22.253 1.00 43.60 449 ARG C O 1
ATOM 2645 N N . TYR C 1 107 ? 8.037 4.049 22.020 1.00 43.49 450 TYR C N 1
ATOM 2646 C CA . TYR C 1 107 ? 8.261 2.756 21.408 1.00 44.29 450 TYR C CA 1
ATOM 2647 C C . TYR C 1 107 ? 8.490 2.920 19.950 1.00 45.13 450 TYR C C 1
ATOM 2648 O O . TYR C 1 107 ? 9.232 2.158 19.355 1.00 47.19 450 TYR C O 1
ATOM 2657 N N . ALA C 1 108 ? 7.859 3.916 19.357 1.00 45.95 451 ALA C N 1
ATOM 2658 C CA . ALA C 1 108 ? 8.044 4.217 17.922 1.00 46.02 451 ALA C CA 1
ATOM 2659 C C . ALA C 1 108 ? 9.376 4.887 17.544 1.00 46.73 451 ALA C C 1
ATOM 2660 O O . ALA C 1 108 ? 9.821 4.788 16.390 1.00 45.45 451 ALA C O 1
ATOM 2662 N N . LYS C 1 109 ? 9.953 5.621 18.494 1.00 48.10 452 LYS C N 1
ATOM 2663 C CA . LYS C 1 109 ? 11.179 6.376 18.263 1.00 50.02 452 LYS C CA 1
ATOM 2664 C C . LYS C 1 109 ? 12.335 5.506 18.696 1.00 52.02 452 LYS C C 1
ATOM 2665 O O . LYS C 1 109 ? 13.349 6.011 19.158 1.00 52.97 452 LYS C O 1
ATOM 2671 N N . MET C 1 110 ? 12.145 4.191 18.604 1.00 52.84 453 MET C N 1
ATOM 2672 C CA . MET C 1 110 ? 13.174 3.218 18.905 1.00 53.95 453 MET C CA 1
ATOM 2673 C C . MET C 1 110 ? 14.120 3.117 17.698 1.00 55.27 453 MET C C 1
ATOM 2674 O O . MET C 1 110 ? 13.628 2.833 16.581 1.00 54.84 453 MET C O 1
ATOM 2679 N N . PRO C 1 111 ? 15.443 3.324 17.899 1.00 56.46 454 PRO C N 1
ATOM 2680 C CA . PRO C 1 111 ? 16.455 3.057 16.846 1.00 58.08 454 PRO C CA 1
ATOM 2681 C C . PRO C 1 111 ? 16.504 1.596 16.379 1.00 59.48 454 PRO C C 1
ATOM 2682 O O . PRO C 1 111 ? 16.211 0.654 17.160 1.00 59.73 454 PRO C O 1
ATOM 2686 N N . ASP C 1 112 ? 16.886 1.416 15.114 1.00 61.12 455 ASP C N 1
ATOM 2687 C CA . ASP C 1 112 ? 16.836 0.111 14.460 1.00 61.18 455 ASP C CA 1
ATOM 2688 C C . ASP C 1 112 ? 16.616 0.282 12.956 1.00 62.93 455 ASP C C 1
ATOM 2689 O O . ASP C 1 112 ? 17.422 -0.277 12.190 1.00 65.30 455 ASP C O 1
ATOM 2692 N N . MET D 1 4 ? -19.205 36.364 14.519 1.00 54.58 2 MET D N 1
ATOM 2693 C CA . MET D 1 4 ? -20.563 35.968 14.003 1.00 56.10 2 MET D CA 1
ATOM 2694 C C . MET D 1 4 ? -20.821 34.452 14.092 1.00 56.28 2 MET D C 1
ATOM 2695 O O . MET D 1 4 ? -21.973 34.010 14.216 1.00 56.55 2 MET D O 1
ATOM 2697 N N . GLU D 1 5 ? -19.761 33.654 13.966 1.00 56.45 348 GLU D N 1
ATOM 2698 C CA . GLU D 1 5 ? -19.863 32.209 14.171 1.00 56.07 348 GLU D CA 1
ATOM 2699 C C . GLU D 1 5 ? -20.639 31.890 15.495 1.00 56.67 348 GLU D C 1
ATOM 2700 O O . GLU D 1 5 ? -21.745 31.322 15.489 1.00 55.06 348 GLU D O 1
ATOM 2706 N N . GLN D 1 6 ? -20.055 32.326 16.610 1.00 57.00 349 GLN D N 1
ATOM 2707 C CA . GLN D 1 6 ? -20.636 32.257 17.955 1.00 55.92 349 GLN D CA 1
ATOM 2708 C C . GLN D 1 6 ? -22.136 32.354 18.104 1.00 55.03 349 GLN D C 1
ATOM 2709 O O . GLN D 1 6 ? -22.760 31.510 18.751 1.00 55.03 349 GLN D O 1
ATOM 2715 N N . LEU D 1 7 ? -22.713 33.394 17.522 1.00 54.69 350 LEU D N 1
ATOM 2716 C CA . LEU D 1 7 ? -24.139 33.621 17.622 1.00 52.90 350 LEU D CA 1
ATOM 2717 C C . LEU D 1 7 ? -24.868 32.539 16.850 1.00 51.64 350 LEU D C 1
ATOM 2718 O O . LEU D 1 7 ? -25.942 32.101 17.245 1.00 52.73 350 LEU D O 1
ATOM 2723 N N . LYS D 1 8 ? -24.245 32.055 15.782 1.00 50.74 351 LYS D N 1
ATOM 2724 C CA . LYS D 1 8 ? -24.687 30.834 15.133 1.00 50.02 351 LYS D CA 1
ATOM 2725 C C . LYS D 1 8 ? -24.945 29.733 16.164 1.00 49.16 351 LYS D C 1
ATOM 2726 O O . LYS D 1 8 ? -26.050 29.152 16.205 1.00 50.43 351 LYS D O 1
ATOM 2732 N N . HIS D 1 9 ? -23.922 29.417 16.972 1.00 46.80 352 HIS D N 1
ATOM 2733 C CA . HIS D 1 9 ? -24.098 28.458 18.044 1.00 47.52 352 HIS D CA 1
ATOM 2734 C C . HIS D 1 9 ? -25.184 28.929 19.090 1.00 46.76 352 HIS D C 1
ATOM 2735 O O . HIS D 1 9 ? -25.999 28.124 19.499 1.00 46.39 352 HIS D O 1
ATOM 2742 N N . CYS D 1 10 ? -25.195 30.222 19.458 1.00 45.39 353 CYS D N 1
ATOM 2743 C CA . CYS D 1 10 ? -26.173 30.801 20.396 1.00 48.28 353 CYS D CA 1
ATOM 2744 C C . CYS D 1 10 ? -27.599 30.588 19.950 1.00 47.27 353 CYS D C 1
ATOM 2745 O O . CYS D 1 10 ? -28.493 30.537 20.760 1.00 46.23 353 CYS D O 1
ATOM 2748 N N . ASN D 1 11 ? -27.796 30.453 18.646 1.00 48.20 354 ASN D N 1
ATOM 2749 C CA . ASN D 1 11 ? -29.088 30.074 18.115 1.00 49.49 354 ASN D CA 1
ATOM 2750 C C . ASN D 1 11 ? -29.404 28.601 18.459 1.00 47.32 354 ASN D C 1
ATOM 2751 O O . ASN D 1 11 ? -30.487 28.280 18.949 1.00 48.62 354 ASN D O 1
ATOM 2756 N N . GLY D 1 12 ? -28.471 27.708 18.198 1.00 45.86 355 GLY D N 1
ATOM 2757 C CA . GLY D 1 12 ? -28.693 26.299 18.455 1.00 44.24 355 GLY D CA 1
ATOM 2758 C C . GLY D 1 12 ? -28.981 26.126 19.927 1.00 43.81 355 GLY D C 1
ATOM 2759 O O . GLY D 1 12 ? -29.616 25.161 20.349 1.00 42.99 355 GLY D O 1
ATOM 2760 N N . ILE D 1 13 ? -28.501 27.073 20.725 1.00 42.75 356 ILE D N 1
ATOM 2761 C CA . ILE D 1 13 ? -28.718 26.969 22.182 1.00 42.42 356 ILE D CA 1
ATOM 2762 C C . ILE D 1 13 ? -30.145 27.396 22.539 1.00 41.35 356 ILE D C 1
ATOM 2763 O O . ILE D 1 13 ? -30.812 26.715 23.293 1.00 40.28 356 ILE D O 1
ATOM 2768 N N . LEU D 1 14 ? -30.587 28.528 21.996 1.00 42.70 357 LEU D N 1
ATOM 2769 C CA . LEU D 1 14 ? -31.960 28.986 22.220 1.00 44.98 357 LEU D CA 1
ATOM 2770 C C . LEU D 1 14 ? -32.975 27.899 21.865 1.00 45.48 357 LEU D C 1
ATOM 2771 O O . LEU D 1 14 ? -33.752 27.466 22.724 1.00 45.89 357 LEU D O 1
ATOM 2776 N N . LYS D 1 15 ? -32.910 27.395 20.636 1.00 45.79 358 LYS D N 1
ATOM 2777 C CA . LYS D 1 15 ? -33.812 26.343 20.186 1.00 46.80 358 LYS D CA 1
ATOM 2778 C C . LYS D 1 15 ? -33.811 25.151 21.140 1.00 46.40 358 LYS D C 1
ATOM 2779 O O . LYS D 1 15 ? -34.862 24.709 21.619 1.00 48.66 358 LYS D O 1
ATOM 2785 N N . GLU D 1 16 ? -32.646 24.602 21.399 1.00 44.66 359 GLU D N 1
ATOM 2786 C CA . GLU D 1 16 ? -32.518 23.599 22.453 1.00 46.53 359 GLU D CA 1
ATOM 2787 C C . GLU D 1 16 ? -33.274 24.028 23.737 1.00 46.76 359 GLU D C 1
ATOM 2788 O O . GLU D 1 16 ? -34.031 23.222 24.314 1.00 48.52 359 GLU D O 1
ATOM 2794 N N . LEU D 1 17 ? -33.131 25.289 24.162 1.00 44.64 360 LEU D N 1
ATOM 2795 C CA . LEU D 1 17 ? -33.837 25.726 25.391 1.00 42.51 360 LEU D CA 1
ATOM 2796 C C . LEU D 1 17 ? -35.344 25.820 25.194 1.00 44.39 360 LEU D C 1
ATOM 2797 O O . LEU D 1 17 ? -36.084 25.613 26.154 1.00 43.77 360 LEU D O 1
ATOM 2802 N N . LEU D 1 18 ? -35.800 26.148 23.969 1.00 45.79 361 LEU D N 1
ATOM 2803 C CA . LEU D 1 18 ? -37.247 26.224 23.658 1.00 47.21 361 LEU D CA 1
ATOM 2804 C C . LEU D 1 18 ? -37.943 24.905 23.231 1.00 46.03 361 LEU D C 1
ATOM 2805 O O . LEU D 1 18 ? -39.124 24.912 22.935 1.00 46.69 361 LEU D O 1
ATOM 2810 N N . SER D 1 19 ? -37.211 23.796 23.212 1.00 46.41 362 SER D N 1
ATOM 2811 C CA . SER D 1 19 ? -37.667 22.559 22.613 1.00 46.48 362 SER D CA 1
ATOM 2812 C C . SER D 1 19 ? -38.470 21.764 23.642 1.00 48.69 362 SER D C 1
ATOM 2813 O O . SER D 1 19 ? -38.360 22.018 24.872 1.00 48.14 362 SER D O 1
ATOM 2816 N N . LYS D 1 20 ? -39.275 20.812 23.136 1.00 48.70 363 LYS D N 1
ATOM 2817 C CA . LYS D 1 20 ? -40.179 19.967 23.953 1.00 49.24 363 LYS D CA 1
ATOM 2818 C C . LYS D 1 20 ? -39.466 19.050 24.955 1.00 47.40 363 LYS D C 1
ATOM 2819 O O . LYS D 1 20 ? -39.991 18.758 25.998 1.00 48.84 363 LYS D O 1
ATOM 2825 N N . LYS D 1 21 ? -38.276 18.573 24.625 1.00 47.57 364 LYS D N 1
ATOM 2826 C CA . LYS D 1 21 ? -37.458 17.746 25.522 1.00 45.11 364 LYS D CA 1
ATOM 2827 C C . LYS D 1 21 ? -37.160 18.413 26.898 1.00 43.98 364 LYS D C 1
ATOM 2828 O O . LYS D 1 21 ? -36.631 17.769 27.795 1.00 46.05 364 LYS D O 1
ATOM 2834 N N . HIS D 1 22 ? -37.431 19.712 27.040 1.00 42.40 365 HIS D N 1
ATOM 2835 C CA . HIS D 1 22 ? -37.208 20.417 28.305 1.00 41.30 365 HIS D CA 1
ATOM 2836 C C . HIS D 1 22 ? -38.484 21.118 28.734 1.00 41.07 365 HIS D C 1
ATOM 2837 O O . HIS D 1 22 ? -38.483 21.874 29.709 1.00 43.10 365 HIS D O 1
ATOM 2844 N N . ALA D 1 23 ? -39.561 20.909 27.982 1.00 41.02 366 ALA D N 1
ATOM 2845 C CA . ALA D 1 23 ? -40.849 21.564 28.284 1.00 40.39 366 ALA D CA 1
ATOM 2846 C C . ALA D 1 23 ? -41.266 21.431 29.772 1.00 39.20 366 ALA D C 1
ATOM 2847 O O . ALA D 1 23 ? -41.825 22.384 30.327 1.00 37.58 366 ALA D O 1
ATOM 2849 N N . ALA D 1 24 ? -40.952 20.279 30.401 1.00 36.84 367 ALA D N 1
ATOM 2850 C CA . ALA D 1 24 ? -41.306 20.074 31.807 1.00 38.49 367 ALA D CA 1
ATOM 2851 C C . ALA D 1 24 ? -40.738 21.129 32.764 1.00 37.30 367 ALA D C 1
ATOM 2852 O O . ALA D 1 24 ? -41.384 21.439 33.753 1.00 36.32 367 ALA D O 1
ATOM 2854 N N . TYR D 1 25 ? -39.563 21.683 32.467 1.00 36.45 368 TYR D N 1
ATOM 2855 C CA . TYR D 1 25 ? -39.019 22.710 33.339 1.00 36.24 368 TYR D CA 1
ATOM 2856 C C . TYR D 1 25 ? -38.766 24.063 32.657 1.00 37.11 368 TYR D C 1
ATOM 2857 O O . TYR D 1 25 ? -38.366 24.994 33.345 1.00 39.71 368 TYR D O 1
ATOM 2866 N N . ALA D 1 26 ? -39.021 24.174 31.339 1.00 36.61 369 ALA D N 1
ATOM 2867 C CA . ALA D 1 26 ? -38.836 25.409 30.547 1.00 35.92 369 ALA D CA 1
ATOM 2868 C C . ALA D 1 26 ? -40.046 26.321 30.401 1.00 36.11 369 ALA D C 1
ATOM 2869 O O . ALA D 1 26 ? -39.872 27.522 30.212 1.00 33.57 369 ALA D O 1
ATOM 2871 N N . TRP D 1 27 ? -41.261 25.761 30.455 1.00 37.29 370 TRP D N 1
ATOM 2872 C CA . TRP D 1 27 ? -42.518 26.576 30.342 1.00 38.04 370 TRP D CA 1
ATOM 2873 C C . TRP D 1 27 ? -42.617 27.954 31.105 1.00 37.31 370 TRP D C 1
ATOM 2874 O O . TRP D 1 27 ? -43.073 28.965 30.499 1.00 38.63 370 TRP D O 1
ATOM 2885 N N . PRO D 1 28 ? -42.202 28.048 32.383 1.00 37.37 371 PRO D N 1
ATOM 2886 C CA . PRO D 1 28 ? -42.326 29.332 33.092 1.00 37.09 371 PRO D CA 1
ATOM 2887 C C . PRO D 1 28 ? -41.535 30.464 32.405 1.00 38.08 371 PRO D C 1
ATOM 2888 O O . PRO D 1 28 ? -41.782 31.645 32.697 1.00 37.27 371 PRO D O 1
ATOM 2892 N N . PHE D 1 29 ? -40.657 30.109 31.460 1.00 37.66 372 PHE D N 1
ATOM 2893 C CA . PHE D 1 29 ? -39.696 31.043 30.879 1.00 39.00 372 PHE D CA 1
ATOM 2894 C C . PHE D 1 29 ? -39.932 31.381 29.425 1.00 40.47 372 PHE D C 1
ATOM 2895 O O . PHE D 1 29 ? -39.223 32.203 28.869 1.00 40.42 372 PHE D O 1
ATOM 2903 N N . TYR D 1 30 ? -40.937 30.765 28.818 1.00 43.13 373 TYR D N 1
ATOM 2904 C CA . TYR D 1 30 ? -41.225 31.002 27.401 1.00 42.43 373 TYR D CA 1
ATOM 2905 C C . TYR D 1 30 ? -41.619 32.453 27.166 1.00 42.63 373 TYR D C 1
ATOM 2906 O O . TYR D 1 30 ? -41.270 33.036 26.138 1.00 44.11 373 TYR D O 1
ATOM 2915 N N . LYS D 1 31 ? -42.296 33.060 28.140 1.00 42.07 374 LYS D N 1
ATOM 2916 C CA . LYS D 1 31 ? -42.880 34.373 27.930 1.00 42.29 374 LYS D CA 1
ATOM 2917 C C . LYS D 1 31 ? -42.695 35.217 29.217 1.00 42.30 374 LYS D C 1
ATOM 2918 O O . LYS D 1 31 ? -42.415 34.653 30.291 1.00 43.10 374 LYS D O 1
ATOM 2924 N N . PRO D 1 32 ? -42.768 36.559 29.155 1.00 42.85 375 PRO D N 1
ATOM 2925 C CA . PRO D 1 32 ? -42.535 37.335 30.374 1.00 41.86 375 PRO D CA 1
ATOM 2926 C C . PRO D 1 32 ? -43.378 36.924 31.545 1.00 43.11 375 PRO D C 1
ATOM 2927 O O . PRO D 1 32 ? -44.461 36.347 31.402 1.00 46.43 375 PRO D O 1
ATOM 2931 N N . VAL D 1 33 ? -42.874 37.184 32.732 1.00 42.04 376 VAL D N 1
ATOM 2932 C CA . VAL D 1 33 ? -43.659 36.938 33.907 1.00 42.68 376 VAL D CA 1
ATOM 2933 C C . VAL D 1 33 ? -44.830 37.927 33.853 1.00 45.61 376 VAL D C 1
ATOM 2934 O O . VAL D 1 33 ? -44.638 39.133 33.955 1.00 44.67 376 VAL D O 1
ATOM 2938 N N . ASP D 1 34 ? -46.033 37.396 33.627 1.00 47.38 377 ASP D N 1
ATOM 2939 C CA . ASP D 1 34 ? -47.271 38.152 33.763 1.00 47.42 377 ASP D CA 1
ATOM 2940 C C . ASP D 1 34 ? -47.657 38.271 35.236 1.00 47.59 377 ASP D C 1
ATOM 2941 O O . ASP D 1 34 ? -48.396 37.428 35.807 1.00 48.85 377 ASP D O 1
ATOM 2946 N N . ALA D 1 35 ? -47.150 39.299 35.884 1.00 47.27 378 ALA D N 1
ATOM 2947 C CA . ALA D 1 35 ? -47.389 39.427 37.331 1.00 47.34 378 ALA D CA 1
ATOM 2948 C C . ALA D 1 35 ? -48.907 39.521 37.634 1.00 48.83 378 ALA D C 1
ATOM 2949 O O . ALA D 1 35 ? -49.330 39.031 38.707 1.00 48.87 378 ALA D O 1
ATOM 2951 N N . SER D 1 36 ? -49.689 40.118 36.690 1.00 48.38 379 SER D N 1
ATOM 2952 C CA . SER D 1 36 ? -51.179 40.290 36.809 1.00 50.28 379 SER D CA 1
ATOM 2953 C C . SER D 1 36 ? -51.956 38.983 36.927 1.00 47.66 379 SER D C 1
ATOM 2954 O O . SER D 1 36 ? -52.556 38.696 37.936 1.00 48.31 379 SER D O 1
ATOM 2957 N N . ALA D 1 37 ? -51.870 38.170 35.903 1.00 45.71 380 ALA D N 1
ATOM 2958 C CA . ALA D 1 37 ? -52.464 36.843 35.941 1.00 46.13 380 ALA D CA 1
ATOM 2959 C C . ALA D 1 37 ? -51.895 35.869 36.971 1.00 46.22 380 ALA D C 1
ATOM 2960 O O . ALA D 1 37 ? -52.367 34.740 37.073 1.00 48.50 380 ALA D O 1
ATOM 2962 N N . LEU D 1 38 ? -50.885 36.284 37.733 1.00 46.87 381 LEU D N 1
ATOM 2963 C CA . LEU D 1 38 ? -50.329 35.411 38.764 1.00 44.21 381 LEU D CA 1
ATOM 2964 C C . LEU D 1 38 ? -50.352 35.898 40.170 1.00 43.43 381 LEU D C 1
ATOM 2965 O O . LEU D 1 38 ? -49.912 35.177 41.058 1.00 44.95 381 LEU D O 1
ATOM 2970 N N . GLY D 1 39 ? -50.869 37.094 40.407 1.00 42.53 382 GLY D N 1
ATOM 2971 C CA . GLY D 1 39 ? -50.855 37.648 41.740 1.00 43.60 382 GLY D CA 1
ATOM 2972 C C . GLY D 1 39 ? -49.528 38.101 42.366 1.00 45.75 382 GLY D C 1
ATOM 2973 O O . GLY D 1 39 ? -49.445 38.273 43.601 1.00 46.37 382 GLY D O 1
ATOM 2974 N N . LEU D 1 40 ? -48.486 38.301 41.554 1.00 45.77 383 LEU D N 1
ATOM 2975 C CA . LEU D 1 40 ? -47.167 38.738 42.093 1.00 45.08 383 LEU D CA 1
ATOM 2976 C C . LEU D 1 40 ? -47.123 40.277 42.271 1.00 46.18 383 LEU D C 1
ATOM 2977 O O . LEU D 1 40 ? -46.752 40.985 41.337 1.00 46.03 383 LEU D O 1
ATOM 2982 N N . HIS D 1 41 ? -47.506 40.781 43.445 1.00 46.24 384 HIS D N 1
ATOM 2983 C CA . HIS D 1 41 ? -47.734 42.214 43.629 1.00 47.78 384 HIS D CA 1
ATOM 2984 C C . HIS D 1 41 ? -46.451 42.982 43.410 1.00 48.09 384 HIS D C 1
ATOM 2985 O O . HIS D 1 41 ? -46.420 43.946 42.633 1.00 49.50 384 HIS D O 1
ATOM 2992 N N . ASP D 1 42 ? -45.389 42.539 44.056 1.00 46.59 385 ASP D N 1
ATOM 2993 C CA . ASP D 1 42 ? -44.170 43.311 44.085 1.00 46.76 385 ASP D CA 1
ATOM 2994 C C . ASP D 1 42 ? -43.126 42.862 43.093 1.00 44.96 385 ASP D C 1
ATOM 2995 O O . ASP D 1 42 ? -42.020 43.312 43.160 1.00 42.94 385 ASP D O 1
ATOM 3000 N N . TYR D 1 43 ? -43.504 41.980 42.160 1.00 45.06 386 TYR D N 1
ATOM 3001 C CA . TYR D 1 43 ? -42.607 41.497 41.110 1.00 43.12 386 TYR D CA 1
ATOM 3002 C C . TYR D 1 43 ? -41.751 42.552 40.388 1.00 44.48 386 TYR D C 1
ATOM 3003 O O . TYR D 1 43 ? -40.525 42.546 40.461 1.00 43.55 386 TYR D O 1
ATOM 3012 N N . HIS D 1 44 ? -42.412 43.445 39.676 1.00 45.15 387 HIS D N 1
ATOM 3013 C CA . HIS D 1 44 ? -41.702 44.483 38.964 1.00 47.11 387 HIS D CA 1
ATOM 3014 C C . HIS D 1 44 ? -41.079 45.529 39.841 1.00 48.28 387 HIS D C 1
ATOM 3015 O O . HIS D 1 44 ? -40.442 46.415 39.322 1.00 52.39 387 HIS D O 1
ATOM 3022 N N . ASP D 1 45 ? -41.213 45.417 41.153 1.00 49.57 388 ASP D N 1
ATOM 3023 C CA . ASP D 1 45 ? -40.493 46.290 42.070 1.00 48.56 388 ASP D CA 1
ATOM 3024 C C . ASP D 1 45 ? -39.203 45.606 42.462 1.00 48.36 388 ASP D C 1
ATOM 3025 O O . ASP D 1 45 ? -38.162 46.251 42.651 1.00 46.89 388 ASP D O 1
ATOM 3030 N N . ILE D 1 46 ? -39.297 44.288 42.648 1.00 47.22 389 ILE D N 1
ATOM 3031 C CA . ILE D 1 46 ? -38.139 43.488 43.019 1.00 45.19 389 ILE D CA 1
ATOM 3032 C C . ILE D 1 46 ? -37.199 43.283 41.814 1.00 45.22 389 ILE D C 1
ATOM 3033 O O . ILE D 1 46 ? -35.963 43.461 41.957 1.00 45.76 389 ILE D O 1
ATOM 3038 N N . ILE D 1 47 ? -37.792 42.947 40.656 1.00 42.95 390 ILE D N 1
ATOM 3039 C CA . ILE D 1 47 ? -37.072 42.613 39.431 1.00 42.28 390 ILE D CA 1
ATOM 3040 C C . ILE D 1 47 ? -37.105 43.798 38.457 1.00 44.33 390 ILE D C 1
ATOM 3041 O O . ILE D 1 47 ? -38.133 44.027 37.782 1.00 45.62 390 ILE D O 1
ATOM 3046 N N . LYS D 1 48 ? -35.989 44.513 38.329 1.00 45.57 391 LYS D N 1
ATOM 3047 C CA . LYS D 1 48 ? -35.970 45.744 37.521 1.00 48.00 391 LYS D CA 1
ATOM 3048 C C . LYS D 1 48 ? -35.846 45.433 36.028 1.00 47.22 391 LYS D C 1
ATOM 3049 O O . LYS D 1 48 ? -36.367 46.169 35.148 1.00 48.54 391 LYS D O 1
ATOM 3055 N N . HIS D 1 49 ? -35.124 44.355 35.736 1.00 45.92 392 HIS D N 1
ATOM 3056 C CA . HIS D 1 49 ? -34.985 43.863 34.355 1.00 43.88 392 HIS D CA 1
ATOM 3057 C C . HIS D 1 49 ? -35.491 42.420 34.090 1.00 43.20 392 HIS D C 1
ATOM 3058 O O . HIS D 1 49 ? -34.698 41.482 33.937 1.00 41.99 392 HIS D O 1
ATOM 3065 N N . PRO D 1 50 ? -36.804 42.288 33.919 1.00 40.77 393 PRO D N 1
ATOM 3066 C CA . PRO D 1 50 ? -37.384 40.988 33.593 1.00 40.27 393 PRO D CA 1
ATOM 3067 C C . PRO D 1 50 ? -36.759 40.514 32.265 1.00 39.73 393 PRO D C 1
ATOM 3068 O O . PRO D 1 50 ? -36.257 41.325 31.464 1.00 39.95 393 PRO D O 1
ATOM 3072 N N . MET D 1 51 ? -36.749 39.206 32.067 1.00 38.31 394 MET D N 1
ATOM 3073 C CA . MET D 1 51 ? -36.202 38.640 30.860 1.00 38.46 394 MET D CA 1
ATOM 3074 C C . MET D 1 51 ? -36.742 37.240 30.681 1.00 37.27 394 MET D C 1
ATOM 3075 O O . MET D 1 51 ? -37.041 36.575 31.664 1.00 38.84 394 MET D O 1
ATOM 3080 N N . ASP D 1 52 ? -36.831 36.782 29.439 1.00 37.85 395 ASP D N 1
ATOM 3081 C CA . ASP D 1 52 ? -37.385 35.467 29.140 1.00 37.08 395 ASP D CA 1
ATOM 3082 C C . ASP D 1 52 ? -37.045 34.976 27.745 1.00 37.62 395 ASP D C 1
ATOM 3083 O O . ASP D 1 52 ? -36.636 35.708 26.875 1.00 38.10 395 ASP D O 1
ATOM 3088 N N . LEU D 1 53 ? -37.239 33.697 27.511 1.00 40.05 396 LEU D N 1
ATOM 3089 C CA . LEU D 1 53 ? -36.718 33.116 26.308 1.00 42.02 396 LEU D CA 1
ATOM 3090 C C . LEU D 1 53 ? -37.211 33.870 25.068 1.00 43.73 396 LEU D C 1
ATOM 3091 O O . LEU D 1 53 ? -36.433 34.093 24.137 1.00 45.92 396 LEU D O 1
ATOM 3096 N N . SER D 1 54 ? -38.492 34.245 25.044 1.00 44.98 397 SER D N 1
ATOM 3097 C CA . SER D 1 54 ? -39.105 34.801 23.814 1.00 44.40 397 SER D CA 1
ATOM 3098 C C . SER D 1 54 ? -38.513 36.164 23.566 1.00 43.92 397 SER D C 1
ATOM 3099 O O . SER D 1 54 ? -38.138 36.475 22.445 1.00 47.19 397 SER D O 1
ATOM 3102 N N . THR D 1 55 ? -38.387 36.961 24.616 1.00 41.50 398 THR D N 1
ATOM 3103 C CA . THR D 1 55 ? -37.634 38.182 24.507 1.00 41.89 398 THR D CA 1
ATOM 3104 C C . THR D 1 55 ? -36.232 37.983 23.935 1.00 43.48 398 THR D C 1
ATOM 3105 O O . THR D 1 55 ? -35.841 38.688 23.004 1.00 42.99 398 THR D O 1
ATOM 3109 N N . VAL D 1 56 ? -35.470 37.047 24.513 1.00 43.50 399 VAL D N 1
ATOM 3110 C CA . VAL D 1 56 ? -34.120 36.782 24.022 1.00 43.46 399 VAL D CA 1
ATOM 3111 C C . VAL D 1 56 ? -34.175 36.428 22.538 1.00 45.17 399 VAL D C 1
ATOM 3112 O O . VAL D 1 56 ? -33.216 36.708 21.797 1.00 45.98 399 VAL D O 1
ATOM 3116 N N . LYS D 1 57 ? -35.281 35.807 22.103 1.00 46.45 400 LYS D N 1
ATOM 3117 C CA . LYS D 1 57 ? -35.388 35.308 20.735 1.00 46.87 400 LYS D CA 1
ATOM 3118 C C . LYS D 1 57 ? -35.717 36.447 19.765 1.00 47.47 400 LYS D C 1
ATOM 3119 O O . LYS D 1 57 ? -35.540 36.314 18.552 1.00 46.83 400 LYS D O 1
ATOM 3125 N N . ARG D 1 58 ? -36.192 37.546 20.315 1.00 46.98 401 ARG D N 1
ATOM 3126 C CA . ARG D 1 58 ? -36.574 38.674 19.512 1.00 49.28 401 ARG D CA 1
ATOM 3127 C C . ARG D 1 58 ? -35.299 39.521 19.393 1.00 49.92 401 ARG D C 1
ATOM 3128 O O . ARG D 1 58 ? -34.975 40.034 18.305 1.00 49.41 401 ARG D O 1
ATOM 3136 N N . LYS D 1 59 ? -34.536 39.586 20.491 1.00 49.16 402 LYS D N 1
ATOM 3137 C CA . LYS D 1 59 ? -33.271 40.304 20.544 1.00 48.14 402 LYS D CA 1
ATOM 3138 C C . LYS D 1 59 ? -32.252 39.644 19.635 1.00 50.30 402 LYS D C 1
ATOM 3139 O O . LYS D 1 59 ? -31.533 40.312 18.902 1.00 50.33 402 LYS D O 1
ATOM 3145 N N . MET D 1 60 ? -32.203 38.315 19.663 1.00 52.18 403 MET D N 1
ATOM 3146 C CA . MET D 1 60 ? -31.413 37.534 18.705 1.00 52.96 403 MET D CA 1
ATOM 3147 C C . MET D 1 60 ? -31.775 37.923 17.226 1.00 55.28 403 MET D C 1
ATOM 3148 O O . MET D 1 60 ? -30.967 38.550 16.511 1.00 56.43 403 MET D O 1
ATOM 3153 N N . GLU D 1 61 ? -33.007 37.599 16.805 1.00 55.59 404 GLU D N 1
ATOM 3154 C CA . GLU D 1 61 ? -33.596 38.050 15.520 1.00 55.69 404 GLU D CA 1
ATOM 3155 C C . GLU D 1 61 ? -33.407 39.550 15.128 1.00 54.70 404 GLU D C 1
ATOM 3156 O O . GLU D 1 61 ? -33.233 39.867 13.973 1.00 55.49 404 GLU D O 1
ATOM 3162 N N . ASN D 1 62 ? -33.456 40.456 16.094 1.00 55.21 405 ASN D N 1
ATOM 3163 C CA . ASN D 1 62 ? -33.196 41.881 15.866 1.00 53.18 405 ASN D CA 1
ATOM 3164 C C . ASN D 1 62 ? -31.755 42.322 16.063 1.00 53.31 405 ASN D C 1
ATOM 3165 O O . ASN D 1 62 ? -31.478 43.486 16.371 1.00 52.84 405 ASN D O 1
ATOM 3170 N N . ARG D 1 63 ? -30.841 41.367 15.891 1.00 54.15 406 ARG D N 1
ATOM 3171 C CA . ARG D 1 63 ? -29.408 41.626 15.984 1.00 53.61 406 ARG D CA 1
ATOM 3172 C C . ARG D 1 63 ? -29.060 42.424 17.201 1.00 53.63 406 ARG D C 1
ATOM 3173 O O . ARG D 1 63 ? -28.059 43.152 17.200 1.00 56.34 406 ARG D O 1
ATOM 3181 N N . ASP D 1 64 ? -29.864 42.323 18.255 1.00 53.06 407 ASP D N 1
ATOM 3182 C CA . ASP D 1 64 ? -29.637 43.193 19.422 1.00 52.97 407 ASP D CA 1
ATOM 3183 C C . ASP D 1 64 ? -28.354 42.853 20.218 1.00 51.12 407 ASP D C 1
ATOM 3184 O O . ASP D 1 64 ? -27.850 43.691 20.986 1.00 51.52 407 ASP D O 1
ATOM 3189 N N . TYR D 1 65 ? -27.833 41.628 20.070 1.00 47.70 408 TYR D N 1
ATOM 3190 C CA . TYR D 1 65 ? -26.602 41.257 20.758 1.00 46.85 408 TYR D CA 1
ATOM 3191 C C . TYR D 1 65 ? -25.449 41.464 19.791 1.00 46.78 408 TYR D C 1
ATOM 3192 O O . TYR D 1 65 ? -25.625 41.359 18.576 1.00 47.65 408 TYR D O 1
ATOM 3201 N N . ARG D 1 66 ? -24.273 41.775 20.339 1.00 46.77 409 ARG D N 1
ATOM 3202 C CA . ARG D 1 66 ? -23.091 41.893 19.526 1.00 47.43 409 ARG D CA 1
ATOM 3203 C C . ARG D 1 66 ? -22.287 40.609 19.580 1.00 48.54 409 ARG D C 1
ATOM 3204 O O . ARG D 1 66 ? -21.425 40.375 18.734 1.00 48.33 409 ARG D O 1
ATOM 3212 N N . ASP D 1 67 ? -22.541 39.783 20.592 1.00 48.53 410 ASP D N 1
ATOM 3213 C CA . ASP D 1 67 ? -21.677 38.651 20.820 1.00 48.77 410 ASP D CA 1
ATOM 3214 C C . ASP D 1 67 ? -22.262 37.624 21.784 1.00 48.57 410 ASP D C 1
ATOM 3215 O O . ASP D 1 67 ? -23.382 37.779 22.276 1.00 47.27 410 ASP D O 1
ATOM 3220 N N . ALA D 1 68 ? -21.501 36.560 22.023 1.00 47.03 411 ALA D N 1
ATOM 3221 C CA . ALA D 1 68 ? -21.999 35.428 22.764 1.00 45.93 411 ALA D CA 1
ATOM 3222 C C . ALA D 1 68 ? -22.185 35.754 24.262 1.00 44.32 411 ALA D C 1
ATOM 3223 O O . ALA D 1 68 ? -23.118 35.235 24.928 1.00 45.24 411 ALA D O 1
ATOM 3225 N N . GLN D 1 69 ? -21.336 36.624 24.770 1.00 42.05 412 GLN D N 1
ATOM 3226 C CA . GLN D 1 69 ? -21.359 36.999 26.167 1.00 43.85 412 GLN D CA 1
ATOM 3227 C C . GLN D 1 69 ? -22.638 37.778 26.502 1.00 45.14 412 GLN D C 1
ATOM 3228 O O . GLN D 1 69 ? -23.204 37.630 27.612 1.00 45.49 412 GLN D O 1
ATOM 3234 N N . GLU D 1 70 ? -23.086 38.574 25.531 1.00 42.98 413 GLU D N 1
ATOM 3235 C CA . GLU D 1 70 ? -24.271 39.393 25.659 1.00 43.11 413 GLU D CA 1
ATOM 3236 C C . GLU D 1 70 ? -25.470 38.516 25.777 1.00 41.29 413 GLU D C 1
ATOM 3237 O O . GLU D 1 70 ? -26.303 38.724 26.666 1.00 40.61 413 GLU D O 1
ATOM 3243 N N . PHE D 1 71 ? -25.542 37.560 24.856 1.00 39.69 414 PHE D N 1
ATOM 3244 C CA . PHE D 1 71 ? -26.552 36.496 24.854 1.00 39.24 414 PHE D CA 1
ATOM 3245 C C . PHE D 1 71 ? -26.593 35.824 26.228 1.00 39.44 414 PHE D C 1
ATOM 3246 O O . PHE D 1 71 ? -27.662 35.818 26.880 1.00 36.78 414 PHE D O 1
ATOM 3254 N N . ALA D 1 72 ? -25.423 35.310 26.660 1.00 37.23 415 ALA D N 1
ATOM 3255 C CA . ALA D 1 72 ? -25.288 34.621 27.955 1.00 39.00 415 ALA D CA 1
ATOM 3256 C C . ALA D 1 72 ? -25.746 35.444 29.124 1.00 38.89 415 ALA D C 1
ATOM 3257 O O . ALA D 1 72 ? -26.217 34.918 30.102 1.00 38.85 415 ALA D O 1
ATOM 3259 N N . ALA D 1 73 ? -25.601 36.753 29.022 1.00 39.16 416 ALA D N 1
ATOM 3260 C CA . ALA D 1 73 ? -25.914 37.608 30.156 1.00 37.58 416 ALA D CA 1
ATOM 3261 C C . ALA D 1 73 ? -27.433 37.747 30.294 1.00 36.56 416 ALA D C 1
ATOM 3262 O O . ALA D 1 73 ? -27.950 37.952 31.387 1.00 34.71 416 ALA D O 1
ATOM 3264 N N . ASP D 1 74 ? -28.129 37.722 29.175 1.00 37.11 417 ASP D N 1
ATOM 3265 C CA . ASP D 1 74 ? -29.553 37.837 29.251 1.00 39.07 417 ASP D CA 1
ATOM 3266 C C . ASP D 1 74 ? -30.122 36.496 29.797 1.00 38.34 417 ASP D C 1
ATOM 3267 O O . ASP D 1 74 ? -30.941 36.498 30.704 1.00 38.04 417 ASP D O 1
ATOM 3272 N N . VAL D 1 75 ? -29.658 35.372 29.271 1.00 36.73 418 VAL D N 1
ATOM 3273 C CA . VAL D 1 75 ? -30.086 34.059 29.780 1.00 34.92 418 VAL D CA 1
ATOM 3274 C C . VAL D 1 75 ? -29.829 33.936 31.285 1.00 35.12 418 VAL D C 1
ATOM 3275 O O . VAL D 1 75 ? -30.669 33.485 32.046 1.00 34.92 418 VAL D O 1
ATOM 3279 N N . ARG D 1 76 ? -28.724 34.480 31.731 1.00 35.84 419 ARG D N 1
ATOM 3280 C CA . ARG D 1 76 ? -28.419 34.403 33.143 1.00 37.99 419 ARG D CA 1
ATOM 3281 C C . ARG D 1 76 ? -29.280 35.291 33.968 1.00 37.92 419 ARG D C 1
ATOM 3282 O O . ARG D 1 76 ? -29.746 34.879 35.051 1.00 38.03 419 ARG D O 1
ATOM 3290 N N . LEU D 1 77 ? -29.522 36.497 33.434 1.00 36.54 420 LEU D N 1
ATOM 3291 C CA . LEU D 1 77 ? -30.467 37.419 34.003 1.00 33.73 420 LEU D CA 1
ATOM 3292 C C . LEU D 1 77 ? -31.840 36.777 34.265 1.00 32.91 420 LEU D C 1
ATOM 3293 O O . LEU D 1 77 ? -32.449 36.981 35.324 1.00 31.38 420 LEU D O 1
ATOM 3298 N N . MET D 1 78 ? -32.348 36.100 33.241 1.00 33.24 421 MET D N 1
ATOM 3299 C CA . MET D 1 78 ? -33.599 35.395 33.290 1.00 32.72 421 MET D CA 1
ATOM 3300 C C . MET D 1 78 ? -33.530 34.478 34.528 1.00 32.82 421 MET D C 1
ATOM 3301 O O . MET D 1 78 ? -34.372 34.579 35.395 1.00 34.01 421 MET D O 1
ATOM 3306 N N . PHE D 1 79 ? -32.480 33.669 34.677 1.00 31.24 422 PHE D N 1
ATOM 3307 C CA . PHE D 1 79 ? -32.403 32.797 35.812 1.00 31.90 422 PHE D CA 1
ATOM 3308 C C . PHE D 1 79 ? -32.246 33.560 37.145 1.00 35.11 422 PHE D C 1
ATOM 3309 O O . PHE D 1 79 ? -32.843 33.150 38.161 1.00 36.19 422 PHE D O 1
ATOM 3317 N N . SER D 1 80 ? -31.424 34.628 37.157 1.00 33.58 423 SER D N 1
ATOM 3318 C CA . SER D 1 80 ? -31.182 35.384 38.375 1.00 36.77 423 SER D CA 1
ATOM 3319 C C . SER D 1 80 ? -32.458 36.020 38.878 1.00 33.51 423 SER D C 1
ATOM 3320 O O . SER D 1 80 ? -32.714 35.976 40.042 1.00 33.11 423 SER D O 1
ATOM 3323 N N . ASN D 1 81 ? -33.214 36.648 38.000 1.00 34.37 424 ASN D N 1
ATOM 3324 C CA . ASN D 1 81 ? -34.587 37.098 38.378 1.00 35.99 424 ASN D CA 1
ATOM 3325 C C . ASN D 1 81 ? -35.356 36.002 39.114 1.00 34.46 424 ASN D C 1
ATOM 3326 O O . ASN D 1 81 ? -35.827 36.241 40.226 1.00 35.86 424 ASN D O 1
ATOM 3331 N N . CYS D 1 82 ? -35.365 34.779 38.552 1.00 35.01 425 CYS D N 1
ATOM 3332 C CA . CYS D 1 82 ? -36.123 33.699 39.140 1.00 33.67 425 CYS D CA 1
ATOM 3333 C C . CYS D 1 82 ? -35.611 33.407 40.544 1.00 34.47 425 CYS D C 1
ATOM 3334 O O . CYS D 1 82 ? -36.377 33.437 41.459 1.00 33.02 425 CYS D O 1
ATOM 3337 N N . TYR D 1 83 ? -34.301 33.188 40.699 1.00 36.99 426 TYR D N 1
ATOM 3338 C CA . TYR D 1 83 ? -33.660 33.037 42.025 1.00 37.88 426 TYR D CA 1
ATOM 3339 C C . TYR D 1 83 ? -33.910 34.234 42.981 1.00 36.93 426 TYR D C 1
ATOM 3340 O O . TYR D 1 83 ? -34.140 34.037 44.167 1.00 34.01 426 TYR D O 1
ATOM 3349 N N . LYS D 1 84 ? -33.838 35.456 42.448 1.00 35.60 427 LYS D N 1
ATOM 3350 C CA . LYS D 1 84 ? -33.974 36.664 43.268 1.00 38.20 427 LYS D CA 1
ATOM 3351 C C . LYS D 1 84 ? -35.370 36.778 43.909 1.00 38.49 427 LYS D C 1
ATOM 3352 O O . LYS D 1 84 ? -35.495 36.947 45.112 1.00 38.04 427 LYS D O 1
ATOM 3358 N N . TYR D 1 85 ? -36.394 36.635 43.079 1.00 39.39 428 TYR D N 1
ATOM 3359 C CA . TYR D 1 85 ? -37.776 36.749 43.497 1.00 40.68 428 TYR D CA 1
ATOM 3360 C C . TYR D 1 85 ? -38.374 35.645 44.343 1.00 40.66 428 TYR D C 1
ATOM 3361 O O . TYR D 1 85 ? -39.167 35.932 45.258 1.00 40.49 428 TYR D O 1
ATOM 3370 N N . ASN D 1 86 ? -38.017 34.403 44.020 1.00 41.62 429 ASN D N 1
ATOM 3371 C CA . ASN D 1 86 ? -38.583 33.210 44.658 1.00 40.76 429 ASN D CA 1
ATOM 3372 C C . ASN D 1 86 ? -37.745 32.611 45.799 1.00 42.63 429 ASN D C 1
ATOM 3373 O O . ASN D 1 86 ? -36.491 32.716 45.801 1.00 44.95 429 ASN D O 1
ATOM 3378 N N . PRO D 1 87 ? -38.419 32.009 46.784 1.00 42.11 430 PRO D N 1
ATOM 3379 C CA . PRO D 1 87 ? -37.752 31.284 47.862 1.00 43.44 430 PRO D CA 1
ATOM 3380 C C . PRO D 1 87 ? -37.064 30.011 47.357 1.00 43.95 430 PRO D C 1
ATOM 3381 O O . PRO D 1 87 ? -37.579 29.372 46.431 1.00 42.91 430 PRO D O 1
ATOM 3385 N N . PRO D 1 88 ? -36.001 29.609 48.052 1.00 44.37 431 PRO D N 1
ATOM 3386 C CA . PRO D 1 88 ? -35.069 28.547 47.624 1.00 45.38 431 PRO D CA 1
ATOM 3387 C C . PRO D 1 88 ? -35.694 27.156 47.463 1.00 45.54 431 PRO D C 1
ATOM 3388 O O . PRO D 1 88 ? -35.042 26.224 46.981 1.00 45.91 431 PRO D O 1
ATOM 3392 N N . ASP D 1 89 ? -36.940 27.028 47.878 1.00 46.92 432 ASP D N 1
ATOM 3393 C CA . ASP D 1 89 ? -37.633 25.742 47.892 1.00 47.52 432 ASP D CA 1
ATOM 3394 C C . ASP D 1 89 ? -38.788 25.735 46.936 1.00 44.94 432 ASP D C 1
ATOM 3395 O O . ASP D 1 89 ? -39.405 24.692 46.723 1.00 45.90 432 ASP D O 1
ATOM 3400 N N . HIS D 1 90 ? -39.065 26.868 46.315 1.00 41.11 433 HIS D N 1
ATOM 3401 C CA . HIS D 1 90 ? -40.140 26.906 45.388 1.00 39.99 433 HIS D CA 1
ATOM 3402 C C . HIS D 1 90 ? -39.879 26.052 44.133 1.00 40.53 433 HIS D C 1
ATOM 3403 O O . HIS D 1 90 ? -38.745 25.890 43.724 1.00 40.38 433 HIS D O 1
ATOM 3410 N N . ASP D 1 91 ? -40.949 25.508 43.542 1.00 39.51 434 ASP D N 1
ATOM 3411 C CA . ASP D 1 91 ? -40.860 24.739 42.302 1.00 40.04 434 ASP D CA 1
ATOM 3412 C C . ASP D 1 91 ? -40.266 25.453 41.070 1.00 39.25 434 ASP D C 1
ATOM 3413 O O . ASP D 1 91 ? -39.364 24.910 40.457 1.00 39.12 434 ASP D O 1
ATOM 3418 N N . VAL D 1 92 ? -40.783 26.638 40.687 1.00 38.60 435 VAL D N 1
ATOM 3419 C CA . VAL D 1 92 ? -40.172 27.462 39.635 1.00 36.57 435 VAL D CA 1
ATOM 3420 C C . VAL D 1 92 ? -38.628 27.503 39.808 1.00 36.49 435 VAL D C 1
ATOM 3421 O O . VAL D 1 92 ? -37.893 27.531 38.849 1.00 37.85 435 VAL D O 1
ATOM 3425 N N . VAL D 1 93 ? -38.147 27.419 41.033 1.00 38.18 436 VAL D N 1
ATOM 3426 C CA . VAL D 1 93 ? -36.708 27.440 41.270 1.00 37.72 436 VAL D CA 1
ATOM 3427 C C . VAL D 1 93 ? -35.995 26.164 40.853 1.00 36.46 436 VAL D C 1
ATOM 3428 O O . VAL D 1 93 ? -34.927 26.240 40.258 1.00 36.65 436 VAL D O 1
ATOM 3432 N N . ALA D 1 94 ? -36.594 25.007 41.121 1.00 34.82 437 ALA D N 1
ATOM 3433 C CA . ALA D 1 94 ? -35.883 23.784 40.863 1.00 34.01 437 ALA D CA 1
ATOM 3434 C C . ALA D 1 94 ? -35.925 23.605 39.348 1.00 34.26 437 ALA D C 1
ATOM 3435 O O . ALA D 1 94 ? -34.988 23.084 38.801 1.00 34.88 437 ALA D O 1
ATOM 3437 N N . MET D 1 95 ? -36.947 24.158 38.687 1.00 33.82 438 MET D N 1
ATOM 3438 C CA . MET D 1 95 ? -37.008 24.202 37.223 1.00 35.26 438 MET D CA 1
ATOM 3439 C C . MET D 1 95 ? -35.971 25.079 36.528 1.00 35.82 438 MET D C 1
ATOM 3440 O O . MET D 1 95 ? -35.424 24.713 35.485 1.00 34.05 438 MET D O 1
ATOM 3445 N N . ALA D 1 96 ? -35.771 26.267 37.096 1.00 32.69 439 ALA D N 1
ATOM 3446 C CA . ALA D 1 96 ? -34.814 27.234 36.644 1.00 31.67 439 ALA D CA 1
ATOM 3447 C C . ALA D 1 96 ? -33.436 26.576 36.680 1.00 31.89 439 ALA D C 1
ATOM 3448 O O . ALA D 1 96 ? -32.773 26.618 35.674 1.00 31.08 439 ALA D O 1
ATOM 3450 N N . ARG D 1 97 ? -33.056 25.965 37.816 1.00 33.21 440 ARG D N 1
ATOM 3451 C CA . ARG D 1 97 ? -31.818 25.185 38.009 1.00 34.97 440 ARG D CA 1
ATOM 3452 C C . ARG D 1 97 ? -31.640 24.059 37.013 1.00 34.79 440 ARG D C 1
ATOM 3453 O O . ARG D 1 97 ? -30.593 23.896 36.496 1.00 38.29 440 ARG D O 1
ATOM 3461 N N . LYS D 1 98 ? -32.676 23.295 36.704 1.00 36.71 441 LYS D N 1
ATOM 3462 C CA . LYS D 1 98 ? -32.563 22.249 35.709 1.00 37.64 441 LYS D CA 1
ATOM 3463 C C . LYS D 1 98 ? -32.362 22.747 34.254 1.00 37.07 441 LYS D C 1
ATOM 3464 O O . LYS D 1 98 ? -31.613 22.149 33.468 1.00 38.49 441 LYS D O 1
ATOM 3470 N N . LEU D 1 99 ? -33.073 23.797 33.897 1.00 32.99 442 LEU D N 1
ATOM 3471 C CA . LEU D 1 99 ? -32.906 24.402 32.614 1.00 32.87 442 LEU D CA 1
ATOM 3472 C C . LEU D 1 99 ? -31.575 25.146 32.489 1.00 30.71 442 LEU D C 1
ATOM 3473 O O . LEU D 1 99 ? -31.014 25.151 31.424 1.00 30.13 442 LEU D O 1
ATOM 3478 N N . GLN D 1 100 ? -31.096 25.739 33.574 1.00 30.33 443 GLN D N 1
ATOM 3479 C CA . GLN D 1 100 ? -29.836 26.452 33.586 1.00 32.82 443 GLN D CA 1
ATOM 3480 C C . GLN D 1 100 ? -28.655 25.543 33.299 1.00 33.76 443 GLN D C 1
ATOM 3481 O O . GLN D 1 100 ? -27.721 25.936 32.664 1.00 33.23 443 GLN D O 1
ATOM 3487 N N . ASP D 1 101 ? -28.705 24.325 33.809 1.00 36.94 444 ASP D N 1
ATOM 3488 C CA . ASP D 1 101 ? -27.650 23.372 33.540 1.00 38.55 444 ASP D CA 1
ATOM 3489 C C . ASP D 1 101 ? -27.638 22.996 32.074 1.00 38.06 444 ASP D C 1
ATOM 3490 O O . ASP D 1 101 ? -26.553 22.791 31.553 1.00 36.95 444 ASP D O 1
ATOM 3495 N N . VAL D 1 102 ? -28.805 23.005 31.419 1.00 36.84 445 VAL D N 1
ATOM 3496 C CA . VAL D 1 102 ? -28.847 22.861 29.957 1.00 38.41 445 VAL D CA 1
ATOM 3497 C C . VAL D 1 102 ? -28.162 24.076 29.292 1.00 38.43 445 VAL D C 1
ATOM 3498 O O . VAL D 1 102 ? -27.256 23.907 28.458 1.00 37.63 445 VAL D O 1
ATOM 3502 N N . PHE D 1 103 ? -28.559 25.295 29.657 1.00 36.71 446 PHE D N 1
ATOM 3503 C CA . PHE D 1 103 ? -27.856 26.451 29.109 1.00 34.76 446 PHE D CA 1
ATOM 3504 C C . PHE D 1 103 ? -26.315 26.395 29.300 1.00 34.35 446 PHE D C 1
ATOM 3505 O O . PHE D 1 103 ? -25.549 26.538 28.344 1.00 33.57 446 PHE D O 1
ATOM 3513 N N . GLU D 1 104 ? -25.873 26.248 30.539 1.00 35.43 447 GLU D N 1
ATOM 3514 C CA . GLU D 1 104 ? -24.436 26.270 30.884 1.00 36.28 447 GLU D CA 1
ATOM 3515 C C . GLU D 1 104 ? -23.586 25.170 30.216 1.00 34.23 447 GLU D C 1
ATOM 3516 O O . GLU D 1 104 ? -22.455 25.396 29.853 1.00 31.47 447 GLU D O 1
ATOM 3522 N N . PHE D 1 105 ? -24.144 23.984 30.086 1.00 36.46 448 PHE D N 1
ATOM 3523 C CA . PHE D 1 105 ? -23.407 22.887 29.441 1.00 38.41 448 PHE D CA 1
ATOM 3524 C C . PHE D 1 105 ? -23.254 23.262 27.983 1.00 35.71 448 PHE D C 1
ATOM 3525 O O . PHE D 1 105 ? -22.165 23.252 27.465 1.00 38.26 448 PHE D O 1
ATOM 3533 N N . ARG D 1 106 ? -24.321 23.664 27.345 1.00 37.19 449 ARG D N 1
ATOM 3534 C CA . ARG D 1 106 ? -24.246 24.048 25.954 1.00 39.10 449 ARG D CA 1
ATOM 3535 C C . ARG D 1 106 ? -23.397 25.257 25.737 1.00 40.15 449 ARG D C 1
ATOM 3536 O O . ARG D 1 106 ? -22.522 25.263 24.849 1.00 41.12 449 ARG D O 1
ATOM 3544 N N . TYR D 1 107 ? -23.609 26.286 26.549 1.00 38.98 450 TYR D N 1
ATOM 3545 C CA . TYR D 1 107 ? -22.808 27.485 26.384 1.00 40.32 450 TYR D CA 1
ATOM 3546 C C . TYR D 1 107 ? -21.316 27.187 26.469 1.00 40.64 450 TYR D C 1
ATOM 3547 O O . TYR D 1 107 ? -20.557 27.742 25.688 1.00 42.76 450 TYR D O 1
ATOM 3556 N N . ALA D 1 108 ? -20.905 26.339 27.409 1.00 38.53 451 ALA D N 1
ATOM 3557 C CA . ALA D 1 108 ? -19.483 26.056 27.660 1.00 38.60 451 ALA D CA 1
ATOM 3558 C C . ALA D 1 108 ? -18.848 25.174 26.554 1.00 40.52 451 ALA D C 1
ATOM 3559 O O . ALA D 1 108 ? -17.659 25.251 26.316 1.00 39.58 451 ALA D O 1
ATOM 3561 N N . LYS D 1 109 ? -19.651 24.352 25.886 1.00 41.38 452 LYS D N 1
ATOM 3562 C CA . LYS D 1 109 ? -19.166 23.482 24.813 1.00 44.08 452 LYS D CA 1
ATOM 3563 C C . LYS D 1 109 ? -19.245 24.255 23.502 1.00 45.86 452 LYS D C 1
ATOM 3564 O O . LYS D 1 109 ? -19.190 23.679 22.390 1.00 45.05 452 LYS D O 1
ATOM 3570 N N . MET D 1 110 ? -19.392 25.568 23.642 1.00 48.50 453 MET D N 1
ATOM 3571 C CA . MET D 1 110 ? -19.562 26.435 22.479 1.00 50.99 453 MET D CA 1
ATOM 3572 C C . MET D 1 110 ? -18.217 26.704 21.837 1.00 51.26 453 MET D C 1
ATOM 3573 O O . MET D 1 110 ? -17.410 27.459 22.386 1.00 53.47 453 MET D O 1
ATOM 3578 N N . PRO D 1 111 ? -18.003 26.117 20.654 1.00 52.81 454 PRO D N 1
ATOM 3579 C CA . PRO D 1 111 ? -16.757 26.324 19.897 1.00 54.33 454 PRO D CA 1
ATOM 3580 C C . PRO D 1 111 ? -16.420 27.786 19.822 1.00 54.32 454 PRO D C 1
ATOM 3581 O O . PRO D 1 111 ? -17.268 28.573 19.401 1.00 54.04 454 PRO D O 1
ATOM 3585 N N . ASP D 1 112 ? -15.192 28.113 20.197 1.00 57.83 455 ASP D N 1
ATOM 3586 C CA . ASP D 1 112 ? -14.717 29.506 20.177 1.00 61.96 455 ASP D CA 1
ATOM 3587 C C . ASP D 1 112 ? -13.399 29.554 19.423 1.00 62.87 455 ASP D C 1
ATOM 3588 O O . ASP D 1 112 ? -13.112 30.561 18.738 1.00 61.67 455 ASP D O 1
ATOM 3591 N N . SER E 2 1 ? -18.750 -8.316 39.885 1.00 60.29 1 SER Q N 1
ATOM 3592 C CA . SER E 2 1 ? -20.213 -8.016 39.783 1.00 63.55 1 SER Q CA 1
ATOM 3593 C C . SER E 2 1 ? -20.450 -7.714 38.341 1.00 64.55 1 SER Q C 1
ATOM 3594 O O . SER E 2 1 ? -20.386 -8.599 37.447 1.00 66.69 1 SER Q O 1
ATOM 3597 N N . GLY E 2 2 ? -20.718 -6.424 38.139 1.00 63.15 2 GLY Q N 1
ATOM 3598 C CA . GLY E 2 2 ? -20.764 -5.809 36.845 1.00 61.23 2 GLY Q CA 1
ATOM 3599 C C . GLY E 2 2 ? -19.370 -5.461 36.417 1.00 60.15 2 GLY Q C 1
ATOM 3600 O O . GLY E 2 2 ? -18.433 -6.241 36.523 1.00 61.11 2 GLY Q O 1
ATOM 3601 N N . ARG E 2 3 ? -19.223 -4.228 36.009 1.00 59.30 3 ARG Q N 1
ATOM 3602 C CA . ARG E 2 3 ? -18.479 -3.970 34.801 1.00 57.32 3 ARG Q CA 1
ATOM 3603 C C . ARG E 2 3 ? -17.145 -3.237 34.993 1.00 55.81 3 ARG Q C 1
ATOM 3604 O O . ARG E 2 3 ? -16.284 -3.249 34.107 1.00 54.74 3 ARG Q O 1
ATOM 3612 N N . GLY E 2 4 ? -16.914 -2.625 36.142 1.00 52.52 4 GLY Q N 1
ATOM 3613 C CA . GLY E 2 4 ? -15.683 -1.883 36.194 1.00 47.90 4 GLY Q CA 1
ATOM 3614 C C . GLY E 2 4 ? -15.014 -2.050 37.498 1.00 45.29 4 GLY Q C 1
ATOM 3615 O O . GLY E 2 4 ? -15.194 -3.060 38.118 1.00 43.31 4 GLY Q O 1
ATOM 3628 N N . GLY E 2 6 ? -15.544 0.659 39.708 1.00 46.18 6 GLY Q N 1
ATOM 3629 C CA . GLY E 2 6 ? -16.082 1.720 40.548 1.00 45.17 6 GLY Q CA 1
ATOM 3630 C C . GLY E 2 6 ? -15.671 3.135 40.157 1.00 44.19 6 GLY Q C 1
ATOM 3631 O O . GLY E 2 6 ? -16.037 4.082 40.836 1.00 44.21 6 GLY Q O 1
ATOM 3632 N N . GLY E 2 7 ? -14.956 3.321 39.055 1.00 42.61 7 GLY Q N 1
ATOM 3633 C CA . GLY E 2 7 ? -14.705 4.725 38.673 1.00 41.43 7 GLY Q CA 1
ATOM 3634 C C . GLY E 2 7 ? -15.494 5.347 37.534 1.00 38.89 7 GLY Q C 1
ATOM 3635 O O . GLY E 2 7 ? -14.988 6.260 36.875 1.00 39.45 7 GLY Q O 1
ATOM 3636 N N . LYS E 2 8 ? -16.691 4.845 37.259 1.00 36.71 8 LYS Q N 1
ATOM 3637 C CA . LYS E 2 8 ? -17.586 5.498 36.326 1.00 39.46 8 LYS Q CA 1
ATOM 3638 C C . LYS E 2 8 ? -17.744 7.029 36.683 1.00 39.12 8 LYS Q C 1
ATOM 3639 O O . LYS E 2 8 ? -18.131 7.389 37.797 1.00 38.03 8 LYS Q O 1
ATOM 3645 N N . GLY E 2 9 ? -17.428 7.889 35.729 1.00 38.70 9 GLY Q N 1
ATOM 3646 C CA . GLY E 2 9 ? -17.499 9.349 35.895 1.00 38.90 9 GLY Q CA 1
ATOM 3647 C C . GLY E 2 9 ? -16.495 9.987 36.850 1.00 39.62 9 GLY Q C 1
ATOM 3648 O O . GLY E 2 9 ? -16.603 11.131 37.113 1.00 40.31 9 GLY Q O 1
ATOM 3649 N N . LEU E 2 10 ? -15.525 9.242 37.369 1.00 40.13 10 LEU Q N 1
ATOM 3650 C CA . LEU E 2 10 ? -14.476 9.782 38.234 1.00 40.00 10 LEU Q CA 1
ATOM 3651 C C . LEU E 2 10 ? -13.434 10.463 37.400 1.00 38.42 10 LEU Q C 1
ATOM 3652 O O . LEU E 2 10 ? -13.342 10.133 36.235 1.00 39.57 10 LEU Q O 1
ATOM 3657 N N . GLY E 2 11 ? -12.645 11.368 38.006 1.00 36.02 11 GLY Q N 1
ATOM 3658 C CA . GLY E 2 11 ? -11.440 11.905 37.403 1.00 36.11 11 GLY Q CA 1
ATOM 3659 C C . GLY E 2 11 ? -11.702 13.206 36.644 1.00 37.03 11 GLY Q C 1
ATOM 3660 O O . GLY E 2 11 ? -12.717 13.856 36.857 1.00 36.05 11 GLY Q O 1
ATOM 3673 N N . GLY E 2 13 ? -11.155 15.241 32.611 1.00 43.14 13 GLY Q N 1
ATOM 3674 C CA . GLY E 2 13 ? -10.744 15.106 31.225 1.00 45.55 13 GLY Q CA 1
ATOM 3675 C C . GLY E 2 13 ? -11.482 14.048 30.431 1.00 47.48 13 GLY Q C 1
ATOM 3676 O O . GLY E 2 13 ? -12.327 13.335 30.969 1.00 47.88 13 GLY Q O 1
ATOM 3677 N N . GLY E 2 14 ? -11.152 13.930 29.146 1.00 50.60 14 GLY Q N 1
ATOM 3678 C CA . GLY E 2 14 ? -11.770 12.921 28.306 1.00 53.25 14 GLY Q CA 1
ATOM 3679 C C . GLY E 2 14 ? -12.967 13.540 27.630 1.00 55.08 14 GLY Q C 1
ATOM 3680 O O . GLY E 2 14 ? -14.060 12.971 27.680 1.00 56.22 14 GLY Q O 1
ATOM 3681 N N . ALA E 2 15 ? -12.724 14.694 26.996 1.00 56.10 15 ALA Q N 1
ATOM 3682 C CA . ALA E 2 15 ? -13.719 15.526 26.268 1.00 58.50 15 ALA Q CA 1
ATOM 3683 C C . ALA E 2 15 ? -14.798 16.152 27.144 1.00 58.74 15 ALA Q C 1
ATOM 3684 O O . ALA E 2 15 ? -15.890 15.574 27.380 1.00 63.06 15 ALA Q O 1
ATOM 3687 N N . ARG F 2 3 ? -42.611 33.886 51.167 1.00 61.55 3 ARG R N 1
ATOM 3688 C CA . ARG F 2 3 ? -43.030 33.203 49.892 1.00 62.25 3 ARG R CA 1
ATOM 3689 C C . ARG F 2 3 ? -43.161 34.116 48.613 1.00 62.38 3 ARG R C 1
ATOM 3690 O O . ARG F 2 3 ? -43.975 35.084 48.579 1.00 63.54 3 ARG R O 1
ATOM 3692 N N . GLY F 2 4 ? -42.383 33.762 47.579 1.00 60.88 4 GLY R N 1
ATOM 3693 C CA . GLY F 2 4 ? -42.396 34.362 46.233 1.00 60.08 4 GLY R CA 1
ATOM 3694 C C . GLY F 2 4 ? -43.611 34.077 45.352 1.00 59.66 4 GLY R C 1
ATOM 3695 O O . GLY F 2 4 ? -44.576 34.817 45.454 1.00 59.47 4 GLY R O 1
ATOM 3708 N N . GLY F 2 6 ? -45.777 30.997 45.183 1.00 59.24 6 GLY R N 1
ATOM 3709 C CA . GLY F 2 6 ? -46.861 30.070 45.526 1.00 60.55 6 GLY R CA 1
ATOM 3710 C C . GLY F 2 6 ? -47.287 28.860 44.652 1.00 62.90 6 GLY R C 1
ATOM 3711 O O . GLY F 2 6 ? -48.494 28.528 44.619 1.00 63.78 6 GLY R O 1
ATOM 3712 N N . GLY F 2 7 ? -46.359 28.186 43.956 1.00 63.20 7 GLY R N 1
ATOM 3713 C CA . GLY F 2 7 ? -46.665 26.922 43.273 1.00 64.32 7 GLY R CA 1
ATOM 3714 C C . GLY F 2 7 ? -47.324 25.842 44.161 1.00 65.83 7 GLY R C 1
ATOM 3715 O O . GLY F 2 7 ? -48.569 25.809 44.277 1.00 67.17 7 GLY R O 1
ATOM 3716 N N . LYS F 2 8 ? -46.537 24.967 44.805 1.00 64.82 8 LYS R N 1
ATOM 3717 C CA . LYS F 2 8 ? -47.155 23.853 45.572 1.00 63.43 8 LYS R CA 1
ATOM 3718 C C . LYS F 2 8 ? -47.241 23.939 47.106 1.00 63.54 8 LYS R C 1
ATOM 3719 O O . LYS F 2 8 ? -46.234 24.228 47.779 1.00 63.74 8 LYS R O 1
ATOM 3725 N N . GLY F 2 9 ? -48.452 23.666 47.626 1.00 62.30 9 GLY R N 1
ATOM 3726 C CA . GLY F 2 9 ? -48.706 23.475 49.049 1.00 61.84 9 GLY R CA 1
ATOM 3727 C C . GLY F 2 9 ? -48.006 22.252 49.631 1.00 62.30 9 GLY R C 1
ATOM 3728 O O . GLY F 2 9 ? -46.999 22.404 50.367 1.00 64.12 9 GLY R O 1
ATOM 3729 N N . LEU F 2 10 ? -48.514 21.050 49.313 1.00 60.41 10 LEU R N 1
ATOM 3730 C CA . LEU F 2 10 ? -47.987 19.787 49.877 1.00 59.08 10 LEU R CA 1
ATOM 3731 C C . LEU F 2 10 ? -48.941 18.585 49.647 1.00 57.86 10 LEU R C 1
ATOM 3732 O O . LEU F 2 10 ? -48.841 17.846 48.640 1.00 57.91 10 LEU R O 1
ATOM 3737 N N . GLY F 2 11 ? -49.859 18.408 50.612 1.00 55.24 11 GLY R N 1
ATOM 3738 C CA . GLY F 2 11 ? -50.747 17.252 50.740 1.00 48.73 11 GLY R CA 1
ATOM 3739 C C . GLY F 2 11 ? -52.183 17.675 50.512 1.00 47.03 11 GLY R C 1
ATOM 3740 O O . GLY F 2 11 ? -52.432 18.616 49.717 1.00 44.05 11 GLY R O 1
ATOM 3753 N N . GLY F 2 13 ? -54.860 19.405 49.951 1.00 49.94 13 GLY R N 1
ATOM 3754 C CA . GLY F 2 13 ? -55.308 20.784 49.963 1.00 50.90 13 GLY R CA 1
ATOM 3755 C C . GLY F 2 13 ? -54.586 21.643 50.974 1.00 51.21 13 GLY R C 1
ATOM 3756 O O . GLY F 2 13 ? -53.433 22.023 50.792 1.00 51.27 13 GLY R O 1
ATOM 3757 N N . GLY F 2 14 ? -55.332 21.901 52.041 1.00 52.52 14 GLY R N 1
ATOM 3758 C CA . GLY F 2 14 ? -54.966 22.696 53.200 1.00 55.27 14 GLY R CA 1
ATOM 3759 C C . GLY F 2 14 ? -56.187 22.913 54.129 1.00 57.00 14 GLY R C 1
ATOM 3760 O O . GLY F 2 14 ? -57.294 22.409 53.886 1.00 56.77 14 GLY R O 1
ATOM 3761 N N . ALA F 2 15 ? -55.969 23.680 55.198 1.00 58.67 15 ALA R N 1
ATOM 3762 C CA . ALA F 2 15 ? -56.937 23.912 56.267 1.00 59.90 15 ALA R CA 1
ATOM 3763 C C . ALA F 2 15 ? -56.681 25.304 56.829 1.00 61.35 15 ALA R C 1
ATOM 3764 O O . ALA F 2 15 ? -56.510 25.375 58.057 1.00 62.78 15 ALA R O 1
#

CATH classification: 1.20.920.10

GO terms:
  GO:0000785 chromatin (C, IDA)
  GO:2000330 positive regulation of T-helper 17 cell lineage commitment (P, IDA)
  GO:0140588 chromatin looping (P, IDA)
  GO:0140673 transcription elongation-coupled chromatin remodeling (P, IDA)
  GO:0006357 regulation of transcription by RNA polymerase II (P, IDA)
  GO:0140011 histone H4K12ac reader activity (F, IDA)
  GO:0140012 histone H4K5ac reader activity (F, IDA)
  GO:0140033 acetylation-dependent protein binding (F, IDA)
  GO:0071168 protein localization to chromatin (P, IDA)
  GO:0005634 nucleus (C, EXP)
  GO:0005694 chromosome (C, EXP)
  GO:0007283 spermatogenesis (P, TAS)
  GO:0004674 protein serine/threonine kinase activity (F, IDA)
  GO:0005634 nucleus (C, IDA)
  GO:0005654 nucleoplasm (C, TAS)
  GO:0005515 protein binding (F, IPI)
  GO:0005654 nucleoplasm (C, IDA)
  GO:0016607 nuclear speck (C, IDA)
  GO:0140015 histone H3K14ac reader activity (F, IDA)

InterPro domains:
  IPR001487 Bromodomain [PF00439] (86-167)
  IPR001487 Bromodomain [PF00439] (353-440)
  IPR001487 Bromodomain [PR00503] (94-107)
  IPR001487 Bromodomain [PR00503] (110-126)
  IPR001487 Bromodomain [PR00503] (126-144)
  IPR001487 Bromodomain [PR00503] (417-436)
  IPR001487 Bromodomain [PS50014] (91-163)
  IPR001487 Bromodomain [PS50014] (364-436)
  IPR001487 Bromodomain [SM00297] (72-182)
  IPR001487 Bromodomain [SM00297] (346-455)
  IPR018359 Bromodomain, conserved site [PS00633] (96-155)
  IPR018359 Bromodomain, conserved site [PS00633] (369-428)
  IPR027353 NET domain [PF17035] (641-703)
  IPR027353 NET domain [PS51525] (632-714)
  IPR036427 Bromodomain-like superfamily [G3DSA:1.20.920.10] (63-195)
  IPR036427 Bromodomain-like superfamily [G3DSA:1.20.920.10] (335-460)
  IPR036427 Bromodomain-like superfamily [SSF47370] (59-190)
  IPR036427 Bromodomain-like superfamily [SSF47370] (329-459)
  IPR038336 NET domain superfamily [G3DSA:1.20.1270.220] (634-714)
  IPR043508 Brdt, bromodomain, repeat I [cd05497] (74-180)

Nearest PDB structures (foldseek):
  8z69-assembly1_B  TM=1.000E+00  e=7.997E-16  Homo sapiens
  6ytm-assembly1_A  TM=9.999E-01  e=1.115E-15  Homo sapiens
  5a7c-assembly1_A  TM=1.003E+00  e=1.784E-14  Homo sapiens
  5hfr-assembly1_A  TM=1.003E+00  e=2.107E-14  Homo sapiens
  3s92-assembly1_A  TM=1.000E+00  e=1.886E-14  Homo sapiens

Secondary structure (DSSP, 8-state):
-HHHHHHHHHHHHHSGGGHHHHGGGSS---HHHHT-TTHHHH-SS---HHHHHHHHHTT--SSHHHHHHHHHHHHHHHHHHS-TTSHHHHHHHHHHHHHHHHHHTS--/--HHHHHHHHHHHHHTSGGGHHHHGGGSS---SGGGT-TTHHHH-SS---HHHHHHHHHTT--SSHHHHHHHHHHHHHHHHHHS-TTSHHHHHHHHHHHHHHHHHHTS--/--HHHHHHHHHHHHSGGGHHHHGGGSS---HHHHT-TTHHHH-SS---HHHHHHHHHTT--SSHHHHHHHHHHHHHHHHHHS-TTBHHHHHHHHHHHHHHHHHHT---/-HHHHHHHHHHHHHHSGGGHHHHGGGSS---HHHHT-TTHHHH-SS---HHHHHHHHHTT--SSHHHHHHHHHHHHHHHHHHS-TT-HHHHHHHHHHHHHHHHHHT---/------BT-----/-----------

Organism: Homo sapiens (NCBI:txid9606)

B-factor: mean 43.69, std 7.91, range [25.21, 72.77]

Foldseek 3Di:
DLLVLLVVLLCVLVDPVLCVLSVCQADWHDCVVVVPPCLCVFDVDIAGSPVLVVCSVVVVDVHPVSSVVRLVSNLVSVCRPDDCPDVNNVSSVVSVVSSVVSSVVRDD/DCVQLVLLLVLLCVLVDPVLPVLNVVQADWDDCPVVVVVCLCVQQVDIAGSPVLNVCSVVVVQPGNVSSVVRLVSNLVSCVRPDDCPDPNNVSSVVSVVSNCVSSVVRPD/DLLVLVVVLLCVLVDPVLCVLQVVQADWDDCVVVVVVCQCVQQVDTAGSPRLVVCVVVVVDPHDVRSVVRLVSNLVSCPRSDDCPDPNNVSSVVSVVSNVVSSVPRDD/DVQLVLVVVLLCVLVDPVLCVLNVCAADWDPCPVVVVVCLCVQQVDAAGSPNLVVCSVVVVDPHNVRSVVRLVSNLVSQVRRDDCPDPNNVSSVVSVVSNVVSSVVRDD/DDDDPQDVPDDDD/DVDDDDPPPDD

Sequence (459 aa):
EQLKHCNGILKELLSKKHAAYAWPFYKPVDASALGLHDYHDIIKHPMDLSTVKRKMENRDYRDAQEFAADVRLMFSNCYKYNPPDHDVVAMARKLQDVFEFRYAKMPDHMEQLKHCNGILKELLSKKHAAYAWPFYKPVDASALGLHDYHDIIKHPMDLSTVKRKMENRDYRDAQEFAADVRLMFSNCYKYNPPDHDVVAMARKLQDVFEFRYAKMPDEQLKHCNGILKELLSKKHAAYAWPFYKPVDASALGLHDYHDIIKHPMDLSTVKRKMENRDYRDAQEFAADVRLMFSNCYKYNPPDHDVVAMARKLQDVFEFRYAKMPDMEQLKHCNGILKELLSKKHAAYAWPFYKPVDASALGLHDYHDIIKHPMDLSTVKRKMENRDYRDAQEFAADVRLMFSNCYKYNPPDHDVVAMARKLQDVFEFRYAKMPDSGRGGGKGLGGGARGGGKGLGGGA

Radius of gyration: 27.34 Å; Cα contacts (8 Å, |Δi|>4): 554; chains: 6; bounding box: 77×66×60 Å